Protein AF-A0A256YYD4-F1 (afdb_monomer_lite)

Sequence (393 aa):
TYSELLANLTMKLDKVPLTYRDFFNNNIERAKGLYGNFVKYLNEERYYSAISNLFVATYILDFLDTLIDVYVLNNREVLNELINEINESLANVKNSLFNVSTDNLNDISILAEARLRYYEAEESFNESLTYLRSNDLVSAVNSLVYCKWRLVTVKTWLDFIGKGVSINVSQATIKELTEYLVLYAESAYQYASLLIGGGRSANLDNAGEFLSKAKELLNEGDYYASLSYSISSIAYSLTAIHEVYTGNLGVVIENLKDVVYIAYGYALLNNLSVLPALSYFERAKVLEEEGDYLSAIYFYELSAVTMRSYYLLRILQGNVKTRSEVSNLSTTSPSIITTTSKPEVGTPTTKEVTSIKGQGIHDILNFLILITTLIIIGVILTLILSKSRVSHT

Secondary structure (DSSP, 8-state):
-HHHHHHHHHHHGGGS-HHHHHHHHHHHHHHHHHHHHHHHHHHTT-HHHHHHHHHHHHHHHHHHHHHIIIIIS--HHHHHHHHHHHHHHHHHHHHHHHT---SBHHHHHHHHHHHHHHHHHHHHHHHHHHHHHTT-HHHHHHHHHHHHHHHHHHHHHHTTTT-SPP-B--HHHHHHHHHHHHHHHHHHHHHHHHHHTT---HHHHHHHHHHHHHHHHHHHT-HHHHHHHHHHHHHHHHHHHHHHH-S-HHHHHHHHHHHHHHHHHHHHTTT---HHHHHHHHHHHHHHHTT-HHHHHHHHHHHHHHHHHHHHHHHHTT----GGG-TTS--------------------------SS-HHHHHHHHHHHHHHHHHHHHHHHHHHHHHHHHTT-

pLDDT: mean 82.77, std 22.94, range [22.58, 98.75]

Radius of gyration: 24.37 Å; chains: 1; bounding box: 55×46×82 Å

Structure (mmCIF, N/CA/C/O backbone):
data_AF-A0A256YYD4-F1
#
_entry.id   AF-A0A256YYD4-F1
#
loop_
_atom_site.group_PDB
_atom_site.id
_atom_site.type_symbol
_atom_site.label_atom_id
_atom_site.label_alt_id
_atom_site.label_comp_id
_atom_site.label_asym_id
_atom_site.label_entity_id
_atom_site.label_seq_id
_atom_site.pdbx_PDB_ins_code
_atom_site.Cartn_x
_atom_site.Cartn_y
_atom_site.Cartn_z
_atom_site.occupancy
_atom_site.B_iso_or_equiv
_atom_site.auth_seq_id
_atom_site.auth_comp_id
_atom_site.auth_asym_id
_atom_site.auth_atom_id
_atom_site.pdbx_PDB_model_num
ATOM 1 N N . THR A 1 1 ? -2.333 -12.206 -18.685 1.00 81.44 1 THR A N 1
ATOM 2 C CA . THR A 1 1 ? -1.723 -11.163 -17.829 1.00 81.44 1 THR A CA 1
ATOM 3 C C . THR A 1 1 ? -0.253 -11.432 -17.494 1.00 81.44 1 THR A C 1
ATOM 5 O O . THR A 1 1 ? 0.584 -11.027 -18.285 1.00 81.44 1 THR A O 1
ATOM 8 N N . TYR A 1 2 ? 0.117 -12.149 -16.414 1.00 92.56 2 TYR A N 1
ATOM 9 C CA . TYR A 1 2 ? 1.541 -12.374 -16.056 1.00 92.56 2 TYR A CA 1
ATOM 10 C C . TYR A 1 2 ? 2.329 -13.136 -17.138 1.00 92.56 2 TYR A C 1
ATOM 12 O O . TYR A 1 2 ? 3.351 -12.658 -17.621 1.00 92.56 2 TYR A O 1
ATOM 20 N N . SER A 1 3 ? 1.835 -14.305 -17.561 1.00 92.00 3 SER A N 1
ATOM 21 C CA . SER A 1 3 ? 2.545 -15.165 -18.522 1.00 92.00 3 SER A CA 1
ATOM 22 C C . SER A 1 3 ? 2.691 -14.532 -19.910 1.00 92.00 3 SER A C 1
ATOM 24 O O . SER A 1 3 ? 3.663 -14.803 -20.606 1.00 92.00 3 SER A O 1
ATOM 26 N N . GLU A 1 4 ? 1.745 -13.672 -20.297 1.00 93.38 4 GLU A N 1
ATOM 27 C CA . GLU A 1 4 ? 1.793 -12.888 -21.539 1.00 93.38 4 GLU A CA 1
ATOM 28 C C . GLU A 1 4 ? 2.882 -11.815 -21.469 1.00 93.38 4 GLU A C 1
ATOM 30 O O . GLU A 1 4 ? 3.702 -11.738 -22.377 1.00 93.38 4 GLU A O 1
ATOM 35 N N . LEU A 1 5 ? 2.954 -11.053 -20.369 1.00 94.19 5 LEU A N 1
ATOM 36 C CA . LEU A 1 5 ? 4.033 -10.086 -20.142 1.00 94.19 5 LEU A CA 1
ATOM 37 C C . LEU A 1 5 ? 5.405 -10.770 -20.140 1.00 94.19 5 LEU A C 1
ATOM 39 O O . LEU A 1 5 ? 6.328 -10.285 -20.787 1.00 94.19 5 LEU A O 1
ATOM 43 N N . LEU A 1 6 ? 5.538 -11.929 -19.484 1.00 94.94 6 LEU A N 1
ATOM 44 C CA . LEU A 1 6 ? 6.793 -12.687 -19.483 1.00 94.94 6 LEU A CA 1
ATOM 45 C C . LEU A 1 6 ? 7.181 -13.161 -20.894 1.00 94.94 6 LEU A C 1
ATOM 47 O O . LEU A 1 6 ? 8.355 -13.086 -21.260 1.00 94.94 6 LEU A O 1
ATOM 51 N N . ALA A 1 7 ? 6.218 -13.634 -21.692 1.00 93.56 7 ALA A N 1
ATOM 52 C CA . ALA A 1 7 ? 6.453 -14.063 -23.069 1.00 93.56 7 ALA A CA 1
ATOM 53 C C . ALA A 1 7 ? 6.851 -12.885 -23.978 1.00 93.56 7 ALA A C 1
ATOM 55 O O . ALA A 1 7 ? 7.875 -12.964 -24.661 1.00 93.56 7 ALA A O 1
ATOM 56 N N . ASN A 1 8 ? 6.101 -11.779 -23.925 1.00 92.75 8 ASN A N 1
ATOM 57 C CA . ASN A 1 8 ? 6.368 -10.553 -24.684 1.00 92.75 8 ASN A CA 1
ATOM 58 C C . ASN A 1 8 ? 7.751 -9.981 -24.354 1.00 92.75 8 ASN A C 1
ATOM 60 O O . ASN A 1 8 ? 8.556 -9.755 -25.259 1.00 92.75 8 ASN A O 1
ATOM 64 N N . LEU A 1 9 ? 8.069 -9.848 -23.064 1.00 93.25 9 LEU A N 1
ATOM 65 C CA . LEU A 1 9 ? 9.364 -9.363 -22.603 1.00 93.25 9 LEU A CA 1
ATOM 66 C C . LEU A 1 9 ? 10.502 -10.271 -23.089 1.00 93.25 9 LEU A C 1
ATOM 68 O O . LEU A 1 9 ? 11.493 -9.783 -23.629 1.00 93.25 9 LEU A O 1
ATOM 72 N N . THR A 1 10 ? 10.336 -11.595 -22.985 1.00 92.19 10 THR A N 1
ATOM 73 C CA . THR A 1 10 ? 11.326 -12.573 -23.475 1.00 92.19 10 THR A CA 1
ATOM 74 C C . THR A 1 10 ? 11.582 -12.419 -24.980 1.00 92.19 10 THR A C 1
ATOM 76 O O . THR A 1 10 ? 12.731 -12.502 -25.410 1.00 92.19 10 THR A O 1
ATOM 79 N N . MET A 1 11 ? 10.546 -12.126 -25.775 1.00 91.44 11 MET A N 1
ATOM 80 C CA . MET A 1 11 ? 10.661 -11.841 -27.213 1.00 91.44 11 MET A CA 1
ATOM 81 C C . MET A 1 11 ? 11.311 -10.487 -27.547 1.00 91.44 11 MET A C 1
ATOM 83 O O . MET A 1 11 ? 11.708 -10.288 -28.692 1.00 91.44 11 MET A O 1
ATOM 87 N N . LYS A 1 12 ? 11.391 -9.548 -26.595 1.00 93.19 12 LYS A N 1
ATOM 88 C CA . LYS A 1 12 ? 12.029 -8.231 -26.771 1.00 93.19 12 LYS A CA 1
ATOM 89 C C . LYS A 1 12 ? 13.454 -8.156 -26.200 1.00 93.19 12 LYS A C 1
ATOM 91 O O . LYS A 1 12 ? 14.182 -7.216 -26.523 1.00 93.19 12 LYS A O 1
ATOM 96 N N . LEU A 1 13 ? 13.864 -9.109 -25.354 1.00 92.12 13 LEU A N 1
ATOM 97 C CA . LEU A 1 13 ? 15.171 -9.110 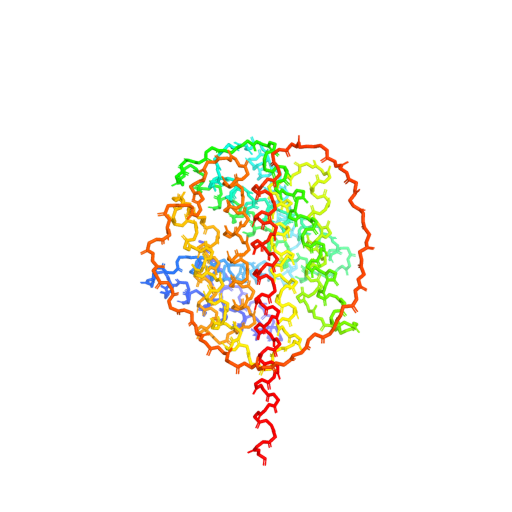-24.674 1.00 92.12 13 LEU A CA 1
ATOM 98 C C . LEU A 1 13 ? 16.373 -9.091 -25.627 1.00 92.12 13 LEU A C 1
ATOM 100 O O . LEU A 1 13 ? 17.427 -8.566 -25.269 1.00 92.12 13 LEU A O 1
ATOM 104 N N . ASP A 1 14 ? 16.242 -9.653 -26.828 1.00 91.19 14 ASP A N 1
ATOM 105 C CA . ASP A 1 14 ? 17.294 -9.655 -27.846 1.00 91.19 14 ASP A CA 1
ATOM 106 C C . ASP A 1 14 ? 17.677 -8.232 -28.289 1.00 91.19 14 ASP A C 1
ATOM 108 O O . ASP A 1 14 ? 18.864 -7.971 -28.503 1.00 91.19 14 ASP A O 1
ATOM 112 N N . LYS A 1 15 ? 16.707 -7.306 -28.308 1.00 91.69 15 LYS A N 1
ATOM 113 C CA . LYS A 1 15 ? 16.872 -5.875 -28.622 1.00 91.69 15 LYS A CA 1
ATOM 114 C C . LYS A 1 15 ? 17.549 -5.072 -27.505 1.00 91.69 15 LYS A C 1
ATOM 116 O O . LYS A 1 15 ? 18.032 -3.972 -27.761 1.00 91.69 15 LYS A O 1
ATOM 121 N N . VAL A 1 16 ? 17.597 -5.589 -26.273 1.00 93.38 16 VAL A N 1
ATOM 122 C CA . VAL A 1 16 ? 18.208 -4.896 -25.125 1.00 93.38 16 VAL A CA 1
ATOM 123 C C . VAL A 1 16 ? 19.738 -4.935 -25.236 1.00 93.38 16 VAL A C 1
ATOM 125 O O . VAL A 1 16 ? 20.296 -6.036 -25.285 1.00 93.38 16 VAL A O 1
ATOM 128 N N . PRO A 1 17 ? 20.450 -3.788 -25.223 1.00 91.88 17 PRO A N 1
ATOM 129 C CA . PRO A 1 17 ? 21.910 -3.762 -25.255 1.00 91.88 17 PRO A CA 1
ATOM 130 C C . PRO A 1 17 ? 22.532 -4.587 -24.124 1.00 91.88 17 PRO A C 1
ATOM 132 O O . PRO A 1 17 ? 22.033 -4.584 -22.997 1.00 91.88 17 PRO A O 1
ATOM 135 N N . LEU A 1 18 ? 23.656 -5.257 -24.405 1.00 91.06 18 LEU A N 1
ATOM 136 C CA . LEU A 1 18 ? 24.333 -6.136 -23.439 1.00 91.06 18 LEU A CA 1
ATOM 137 C C . LEU A 1 18 ? 24.628 -5.433 -22.103 1.00 91.06 18 LEU A C 1
ATOM 139 O O . LEU A 1 18 ? 24.451 -6.039 -21.054 1.00 91.06 18 LEU A O 1
ATOM 143 N N . THR A 1 19 ? 24.966 -4.141 -22.137 1.00 91.31 19 THR A N 1
ATOM 144 C CA . THR A 1 19 ? 25.229 -3.288 -20.964 1.00 91.31 19 THR A CA 1
ATOM 145 C C . THR A 1 19 ? 24.073 -3.198 -19.965 1.00 91.31 19 THR A C 1
ATOM 147 O O . THR A 1 19 ? 24.312 -2.905 -18.799 1.00 91.31 19 THR A O 1
ATOM 150 N N . TYR A 1 20 ? 22.833 -3.434 -20.402 1.00 90.88 20 TYR A N 1
ATOM 151 C CA . TYR A 1 20 ? 21.640 -3.415 -19.548 1.00 90.88 20 TYR A CA 1
ATOM 152 C C . TYR A 1 20 ? 21.049 -4.812 -19.322 1.00 90.88 20 TYR A C 1
ATOM 154 O O . TYR A 1 20 ? 20.135 -4.969 -18.514 1.00 90.88 20 TYR A O 1
ATOM 162 N N . ARG A 1 21 ? 21.546 -5.843 -20.017 1.00 91.62 21 ARG A N 1
ATOM 163 C CA . ARG A 1 21 ? 20.908 -7.166 -20.043 1.00 91.62 21 ARG A CA 1
ATOM 164 C C . ARG A 1 21 ? 20.884 -7.841 -18.669 1.00 91.62 21 ARG A C 1
ATOM 166 O O . ARG A 1 21 ? 19.889 -8.480 -18.342 1.00 91.62 21 ARG A O 1
ATOM 173 N N . ASP A 1 22 ? 21.895 -7.612 -17.834 1.00 93.50 22 ASP A N 1
ATOM 174 C CA . ASP A 1 22 ? 21.931 -8.121 -16.456 1.00 93.50 22 ASP A CA 1
ATOM 175 C C . ASP A 1 22 ? 20.848 -7.486 -15.569 1.00 93.50 22 ASP A C 1
ATOM 177 O O . ASP A 1 22 ? 20.207 -8.186 -14.788 1.00 93.50 22 ASP A O 1
ATOM 181 N N . PHE A 1 23 ? 20.568 -6.186 -15.725 1.00 94.12 23 PHE A N 1
ATOM 182 C CA . PHE A 1 23 ? 19.473 -5.516 -15.010 1.00 94.12 23 PHE A CA 1
ATOM 183 C C . PHE A 1 23 ? 18.111 -6.129 -15.366 1.00 94.12 23 PHE A C 1
ATOM 185 O O . PHE A 1 23 ? 17.305 -6.403 -14.473 1.00 94.12 23 PHE A O 1
ATOM 192 N N . PHE A 1 24 ? 17.870 -6.390 -16.655 1.00 95.69 24 PHE A N 1
ATOM 193 C CA . PHE A 1 24 ? 16.643 -7.040 -17.116 1.00 95.69 24 PHE A CA 1
ATOM 194 C C . PHE A 1 24 ? 16.543 -8.485 -16.615 1.00 95.69 24 PHE A C 1
ATOM 196 O O . PHE A 1 24 ? 15.542 -8.843 -16.000 1.00 95.69 24 PHE A O 1
ATOM 203 N N . ASN A 1 25 ? 17.590 -9.295 -16.799 1.00 95.38 25 ASN A N 1
ATOM 204 C CA . ASN A 1 25 ? 17.616 -10.690 -16.356 1.00 95.38 25 ASN A CA 1
ATOM 205 C C . ASN A 1 25 ? 17.384 -10.817 -14.842 1.00 95.38 25 ASN A C 1
ATOM 207 O O . ASN A 1 25 ? 16.529 -11.593 -14.420 1.00 95.38 25 ASN A O 1
ATOM 211 N N . ASN A 1 26 ? 18.072 -10.015 -14.023 1.00 96.62 26 ASN A N 1
ATOM 212 C CA . ASN A 1 26 ? 17.928 -10.054 -12.564 1.00 96.62 26 ASN A CA 1
ATOM 213 C C . ASN A 1 26 ? 16.499 -9.712 -12.111 1.00 96.62 26 ASN A C 1
ATOM 215 O O . ASN A 1 26 ? 15.962 -10.360 -11.213 1.00 96.62 26 ASN A O 1
ATOM 219 N N . ASN A 1 27 ? 15.852 -8.725 -12.742 1.00 97.06 27 ASN A N 1
ATOM 220 C CA . ASN A 1 27 ? 14.470 -8.374 -12.415 1.00 97.06 27 ASN A CA 1
ATOM 221 C C . ASN A 1 27 ? 13.450 -9.393 -12.959 1.00 97.06 27 ASN A C 1
ATOM 223 O O . ASN A 1 27 ? 12.441 -9.639 -12.301 1.00 97.06 27 ASN A O 1
ATOM 227 N N . ILE A 1 28 ? 13.727 -10.056 -14.088 1.00 97.50 28 ILE A N 1
ATOM 228 C CA . ILE A 1 28 ? 12.915 -11.178 -14.589 1.00 97.50 28 ILE A CA 1
ATOM 229 C C . ILE A 1 28 ? 12.989 -12.377 -13.639 1.00 97.50 28 ILE A C 1
ATOM 231 O O . ILE A 1 28 ? 11.950 -12.931 -13.284 1.00 97.50 28 ILE A O 1
ATOM 235 N N . GLU A 1 29 ? 14.180 -12.763 -13.173 1.00 97.88 29 GLU A N 1
ATOM 236 C CA . GLU A 1 29 ? 14.317 -13.849 -12.194 1.00 97.88 29 GLU A CA 1
ATOM 237 C C . GLU A 1 29 ? 13.682 -13.482 -10.843 1.00 97.88 29 GLU A C 1
ATOM 239 O O . GLU A 1 29 ? 12.995 -14.311 -10.246 1.00 97.88 29 GLU A O 1
ATOM 244 N N . ARG A 1 30 ? 13.778 -12.217 -10.406 1.00 97.88 30 ARG A N 1
ATOM 245 C CA . ARG A 1 30 ? 13.014 -11.709 -9.252 1.00 97.88 30 ARG A CA 1
ATOM 246 C C . ARG A 1 30 ? 11.502 -11.860 -9.459 1.00 97.88 30 ARG A C 1
ATOM 248 O O . ARG A 1 30 ? 10.817 -12.356 -8.567 1.00 97.88 30 ARG A O 1
ATOM 255 N N . ALA A 1 31 ? 10.974 -11.479 -10.623 1.00 98.19 31 ALA A N 1
ATOM 256 C CA . ALA A 1 31 ? 9.553 -11.618 -10.944 1.00 98.19 31 ALA A CA 1
ATOM 257 C C . ALA A 1 31 ? 9.102 -13.088 -11.041 1.00 98.19 31 ALA A C 1
ATOM 259 O O . ALA A 1 31 ? 7.970 -13.403 -10.676 1.00 98.19 31 ALA A O 1
ATOM 260 N N . LYS A 1 32 ? 9.967 -14.005 -11.492 1.00 98.25 32 LYS A N 1
ATOM 261 C CA . LYS A 1 32 ? 9.715 -15.458 -11.454 1.00 98.25 32 LYS A CA 1
ATOM 262 C C . LYS A 1 32 ? 9.705 -16.001 -10.027 1.00 98.25 32 LYS A C 1
ATOM 264 O O . LYS A 1 32 ? 8.811 -16.771 -9.692 1.00 98.25 32 LYS A O 1
ATOM 269 N N . GLY A 1 33 ? 10.642 -15.573 -9.178 1.00 98.06 33 GLY A N 1
ATOM 270 C CA . GLY A 1 33 ? 10.678 -15.936 -7.757 1.00 98.06 33 GLY A CA 1
ATOM 271 C C . GLY A 1 33 ? 9.409 -15.501 -7.020 1.00 98.06 33 GLY A C 1
ATOM 272 O O . GLY A 1 33 ? 8.762 -16.317 -6.368 1.00 98.06 33 GLY A O 1
ATOM 273 N N . LEU A 1 34 ? 8.986 -14.249 -7.221 1.00 97.88 34 LEU A N 1
ATOM 274 C CA . LEU A 1 34 ? 7.722 -13.724 -6.693 1.00 97.88 34 LEU A CA 1
ATOM 275 C C . LEU A 1 34 ? 6.505 -14.504 -7.223 1.00 97.88 34 LEU A C 1
ATOM 277 O O . LEU A 1 34 ? 5.612 -14.841 -6.453 1.00 97.88 34 LEU A O 1
ATOM 281 N N . TYR A 1 35 ? 6.467 -14.865 -8.510 1.00 98.19 35 TYR A N 1
ATOM 282 C CA . TYR A 1 35 ? 5.385 -15.702 -9.045 1.00 98.19 35 TYR A CA 1
ATOM 283 C C . TYR A 1 35 ? 5.388 -17.128 -8.458 1.00 98.19 35 TYR A C 1
ATOM 285 O O . TYR A 1 35 ? 4.329 -17.680 -8.161 1.00 98.19 35 TYR A O 1
ATOM 293 N N . GLY A 1 36 ? 6.566 -17.710 -8.215 1.00 98.06 36 GLY A N 1
ATOM 294 C CA . GLY A 1 36 ? 6.714 -18.969 -7.480 1.00 98.06 36 GLY A CA 1
ATOM 295 C C . GLY A 1 36 ? 6.161 -18.874 -6.055 1.00 98.06 36 GLY A C 1
ATOM 296 O O . GLY A 1 36 ? 5.404 -19.747 -5.631 1.00 98.06 36 GLY A O 1
ATOM 297 N N . ASN A 1 37 ? 6.449 -17.772 -5.355 1.00 97.56 37 ASN A N 1
ATOM 298 C CA . ASN A 1 37 ? 5.871 -17.467 -4.047 1.00 97.56 37 ASN A CA 1
ATOM 299 C C . ASN A 1 37 ? 4.347 -17.272 -4.113 1.00 97.56 37 ASN A C 1
ATOM 301 O O . ASN A 1 37 ? 3.649 -17.769 -3.236 1.00 97.56 37 ASN A O 1
ATOM 305 N N . PHE A 1 38 ? 3.802 -16.634 -5.156 1.00 97.81 38 PHE A N 1
ATOM 306 C CA . PHE A 1 38 ? 2.350 -16.571 -5.379 1.00 97.81 38 PHE A CA 1
ATOM 307 C C . PHE A 1 38 ? 1.729 -17.974 -5.458 1.00 97.81 38 PHE A C 1
ATOM 309 O O . PHE A 1 38 ? 0.775 -18.250 -4.735 1.00 97.81 38 PHE A O 1
ATOM 316 N N . VAL A 1 39 ? 2.291 -18.877 -6.272 1.00 98.06 39 VAL A N 1
ATOM 317 C CA . VAL A 1 39 ? 1.786 -20.256 -6.401 1.00 98.06 39 VAL A CA 1
ATOM 318 C C . VAL A 1 39 ? 1.911 -21.022 -5.079 1.00 98.06 39 VAL A C 1
ATOM 320 O O . VAL A 1 39 ? 0.963 -21.693 -4.676 1.00 98.06 39 VAL A O 1
ATOM 323 N N . LYS A 1 40 ? 3.045 -20.896 -4.376 1.00 97.94 40 LYS A N 1
ATOM 324 C CA . LYS A 1 40 ? 3.252 -21.485 -3.043 1.00 97.94 40 LYS A CA 1
ATOM 325 C C . LYS A 1 40 ? 2.182 -21.005 -2.058 1.00 97.94 40 LYS A C 1
ATOM 327 O O . LYS A 1 40 ? 1.449 -21.821 -1.511 1.00 97.94 40 LYS A O 1
ATOM 332 N N . TYR A 1 41 ? 2.069 -19.694 -1.857 1.00 98.00 41 TYR A N 1
ATOM 333 C CA . TYR A 1 41 ? 1.179 -19.115 -0.852 1.00 98.00 41 TYR A CA 1
ATOM 334 C C . TYR A 1 41 ? -0.303 -19.305 -1.186 1.00 98.00 41 TYR A C 1
ATOM 336 O O . TYR A 1 41 ? -1.104 -19.461 -0.270 1.00 98.00 41 TYR A O 1
ATOM 344 N N . LEU A 1 42 ? -0.670 -19.398 -2.468 1.00 97.12 42 LEU A N 1
ATOM 345 C CA . LEU A 1 42 ? -2.025 -19.772 -2.878 1.00 97.12 42 LEU A CA 1
ATOM 346 C C . LEU A 1 42 ? -2.373 -21.213 -2.462 1.00 97.12 42 LEU A C 1
ATOM 348 O O . LEU A 1 42 ? -3.478 -21.452 -1.981 1.00 97.12 42 LEU A O 1
ATOM 352 N N . ASN A 1 43 ? -1.430 -22.153 -2.598 1.00 97.56 43 ASN A N 1
ATOM 353 C CA . ASN A 1 43 ? -1.600 -23.545 -2.157 1.00 97.56 43 ASN A CA 1
ATOM 354 C C . ASN A 1 43 ? -1.575 -23.702 -0.623 1.00 97.56 43 ASN A C 1
ATOM 356 O O . ASN A 1 43 ? -2.094 -24.686 -0.105 1.00 97.56 43 ASN A O 1
ATOM 360 N N . GLU A 1 44 ? -0.976 -22.751 0.098 1.00 97.25 44 GLU A N 1
ATOM 361 C CA . GLU A 1 44 ? -0.965 -22.677 1.569 1.00 97.25 44 GLU A CA 1
ATOM 362 C C . GLU A 1 44 ? -2.154 -21.875 2.145 1.00 97.25 44 GLU A C 1
ATOM 364 O O . GLU A 1 44 ? -2.157 -21.565 3.334 1.00 97.25 44 GLU A O 1
ATOM 369 N N . GLU A 1 45 ? -3.139 -21.501 1.316 1.00 97.00 45 GLU A N 1
ATOM 370 C CA . GLU A 1 45 ? -4.305 -20.669 1.681 1.00 97.00 45 GLU A CA 1
ATOM 371 C C . GLU A 1 45 ? -3.945 -19.272 2.247 1.00 97.00 45 GLU A C 1
ATOM 373 O O . GLU A 1 45 ? -4.763 -18.594 2.868 1.00 97.00 45 GLU A O 1
ATOM 378 N N . ARG A 1 46 ? -2.724 -18.790 1.979 1.00 97.19 46 ARG A N 1
ATOM 379 C CA . ARG A 1 46 ? -2.228 -17.454 2.356 1.00 97.19 46 ARG A CA 1
ATOM 380 C C . ARG A 1 46 ? -2.530 -16.441 1.249 1.00 97.19 46 ARG A C 1
ATOM 382 O O . ARG A 1 46 ? -1.642 -15.964 0.534 1.00 97.19 46 ARG A O 1
ATOM 389 N N . TYR A 1 47 ? -3.820 -16.185 1.044 1.00 95.88 47 TYR A N 1
ATOM 390 C CA . TYR A 1 47 ? -4.346 -15.474 -0.122 1.00 95.88 47 TYR A CA 1
ATOM 391 C C . TYR A 1 47 ? -3.822 -14.043 -0.280 1.00 95.88 47 TYR A C 1
ATOM 393 O O . TYR A 1 47 ? -3.549 -13.626 -1.410 1.00 95.88 47 TYR A O 1
ATOM 401 N N . TYR A 1 48 ? -3.660 -13.283 0.808 1.00 96.44 48 TYR A N 1
ATOM 402 C CA . TYR A 1 48 ? -3.207 -11.892 0.694 1.00 96.44 48 TYR A CA 1
ATOM 403 C C . TYR A 1 48 ? -1.717 -11.806 0.336 1.00 96.44 48 TYR A C 1
ATOM 405 O O . TYR A 1 48 ? -1.303 -10.997 -0.499 1.00 96.44 48 TYR A O 1
ATOM 413 N N . SER A 1 49 ? -0.906 -12.689 0.908 1.00 97.81 49 SER A N 1
ATOM 414 C CA . SER A 1 49 ? 0.516 -12.829 0.600 1.00 97.81 49 SER A CA 1
ATOM 415 C C . SER A 1 49 ? 0.720 -13.343 -0.822 1.00 97.81 49 SER A C 1
ATOM 417 O O . SER A 1 49 ? 1.598 -12.846 -1.530 1.00 97.81 49 SER A O 1
ATOM 419 N N . ALA A 1 50 ? -0.130 -14.267 -1.278 1.00 97.75 50 ALA A N 1
ATOM 420 C CA . ALA A 1 50 ? -0.142 -14.737 -2.656 1.00 97.75 50 ALA A CA 1
ATOM 421 C C . ALA A 1 50 ? -0.439 -13.591 -3.640 1.00 97.75 50 ALA A C 1
ATOM 423 O O . ALA A 1 50 ? 0.378 -13.315 -4.522 1.00 97.75 50 ALA A O 1
ATOM 424 N N . ILE A 1 51 ? -1.562 -12.877 -3.482 1.00 95.44 51 ILE A N 1
ATOM 425 C CA . ILE A 1 51 ? -1.946 -11.813 -4.425 1.00 95.44 51 ILE A CA 1
ATOM 426 C C . ILE A 1 51 ? -0.982 -10.616 -4.380 1.00 95.44 51 ILE A C 1
ATOM 428 O O . ILE A 1 51 ? -0.705 -10.022 -5.420 1.00 95.44 51 ILE A O 1
ATOM 432 N N . SER A 1 52 ? -0.383 -10.323 -3.218 1.00 95.56 52 SER A N 1
ATOM 433 C CA . SER A 1 52 ? 0.686 -9.321 -3.089 1.00 95.56 52 SER A CA 1
ATOM 434 C C . SER A 1 52 ? 1.932 -9.707 -3.894 1.00 95.56 52 SER A C 1
ATOM 436 O O . SER A 1 52 ? 2.489 -8.871 -4.604 1.00 95.56 52 SER A O 1
ATOM 438 N N . ASN A 1 53 ? 2.349 -10.977 -3.843 1.00 97.44 53 ASN A N 1
ATOM 439 C CA . ASN A 1 53 ? 3.454 -11.482 -4.660 1.00 97.44 53 ASN A CA 1
ATOM 440 C C . ASN A 1 53 ? 3.130 -11.404 -6.163 1.00 97.44 53 ASN A C 1
ATOM 442 O O . ASN A 1 53 ? 3.967 -10.946 -6.940 1.00 97.44 53 ASN A O 1
ATOM 446 N N . LEU A 1 54 ? 1.908 -11.771 -6.573 1.00 97.00 54 LEU A N 1
ATOM 447 C CA . LEU A 1 54 ? 1.462 -11.664 -7.968 1.00 97.00 54 LEU A CA 1
ATOM 448 C C . LEU A 1 54 ? 1.434 -10.210 -8.464 1.00 97.00 54 LEU A C 1
ATOM 450 O O . LEU A 1 54 ? 1.862 -9.950 -9.590 1.00 97.00 54 LEU A O 1
ATOM 454 N N . PHE A 1 55 ? 0.975 -9.267 -7.634 1.00 95.94 55 PHE A N 1
ATOM 455 C CA . PHE A 1 55 ? 1.010 -7.832 -7.928 1.00 95.94 55 PHE A CA 1
ATOM 456 C C . PHE A 1 55 ? 2.443 -7.377 -8.232 1.00 95.94 55 PHE A C 1
ATOM 458 O O . PHE A 1 55 ? 2.692 -6.882 -9.330 1.00 95.94 55 PHE A O 1
ATOM 465 N N . VAL A 1 56 ? 3.402 -7.612 -7.323 1.00 96.69 56 VAL A N 1
ATOM 466 C CA . VAL A 1 56 ? 4.795 -7.163 -7.518 1.00 96.69 56 VAL A CA 1
ATOM 467 C C . VAL A 1 56 ? 5.441 -7.867 -8.716 1.00 96.69 56 VAL A C 1
ATOM 469 O O . VAL A 1 56 ? 6.127 -7.222 -9.508 1.00 96.69 56 VAL A O 1
ATOM 472 N N . ALA A 1 57 ? 5.194 -9.169 -8.895 1.00 98.12 57 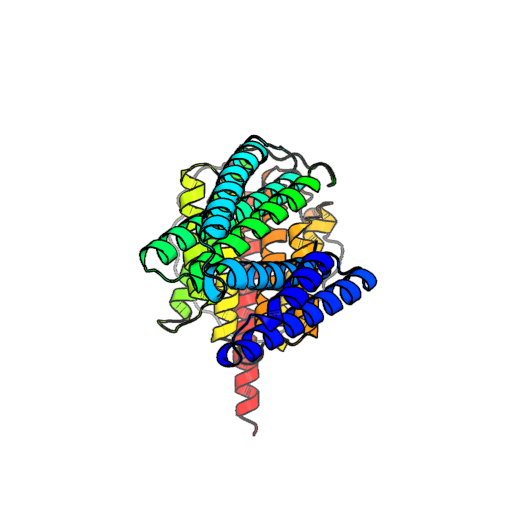ALA A N 1
ATOM 473 C CA . ALA A 1 57 ? 5.701 -9.935 -10.031 1.00 98.12 57 ALA A CA 1
ATOM 474 C C . ALA A 1 57 ? 5.214 -9.372 -11.378 1.00 98.12 57 ALA A C 1
ATOM 476 O O . ALA A 1 57 ? 5.999 -9.249 -12.316 1.00 98.12 57 ALA A O 1
ATOM 477 N N . THR A 1 58 ? 3.931 -9.013 -11.471 1.00 97.50 58 THR A N 1
ATOM 478 C CA . THR A 1 58 ? 3.325 -8.505 -12.711 1.00 97.50 58 THR A CA 1
ATOM 479 C C . THR A 1 58 ? 3.736 -7.057 -12.983 1.00 97.50 58 THR A C 1
ATOM 481 O O . THR A 1 58 ? 4.109 -6.739 -14.109 1.00 97.50 58 THR A O 1
ATOM 484 N N . TYR A 1 59 ? 3.772 -6.219 -11.942 1.00 97.31 59 TYR A N 1
ATOM 485 C CA . TYR A 1 59 ? 4.293 -4.850 -11.985 1.00 97.31 59 TYR A CA 1
ATOM 486 C C . TYR A 1 59 ? 5.732 -4.790 -12.523 1.00 97.31 59 TYR A C 1
ATOM 488 O O . TYR A 1 59 ? 6.005 -4.008 -13.430 1.00 97.31 59 TYR A O 1
ATOM 496 N N . ILE A 1 60 ? 6.639 -5.649 -12.030 1.00 98.00 60 ILE A N 1
ATOM 497 C CA . ILE A 1 60 ? 8.031 -5.687 -12.510 1.00 98.00 60 ILE A CA 1
ATOM 498 C C . ILE A 1 60 ? 8.089 -6.021 -14.007 1.00 98.00 60 ILE A C 1
ATOM 500 O O . ILE A 1 60 ? 8.831 -5.373 -14.741 1.00 98.00 60 ILE A O 1
ATOM 504 N N . LEU A 1 61 ? 7.321 -7.008 -14.481 1.00 98.19 61 LEU A N 1
ATOM 505 C CA . LEU A 1 61 ? 7.352 -7.388 -15.898 1.00 98.19 61 LEU A CA 1
ATOM 506 C C . LEU A 1 61 ? 6.765 -6.305 -16.812 1.00 98.19 61 LEU A C 1
ATOM 508 O O . LEU A 1 61 ? 7.360 -6.023 -17.847 1.00 98.19 61 LEU A O 1
ATOM 512 N N . ASP A 1 62 ? 5.648 -5.682 -16.426 1.00 97.69 62 ASP A N 1
ATOM 513 C CA . ASP A 1 62 ? 5.018 -4.585 -17.181 1.00 97.69 62 ASP A CA 1
ATOM 514 C C . ASP A 1 62 ? 5.933 -3.345 -17.230 1.00 97.69 62 ASP A C 1
ATOM 516 O O . ASP A 1 62 ? 6.072 -2.703 -18.271 1.00 97.69 62 ASP A O 1
ATOM 520 N N . PHE A 1 63 ? 6.653 -3.065 -16.135 1.00 97.88 63 PHE A N 1
ATOM 521 C CA . PHE A 1 63 ? 7.663 -2.007 -16.075 1.00 97.88 63 PHE A CA 1
ATOM 522 C C . PHE A 1 63 ? 8.812 -2.276 -17.049 1.00 97.88 63 PHE A C 1
ATOM 524 O O . PHE A 1 63 ? 9.161 -1.398 -17.835 1.00 97.88 63 PHE A O 1
ATOM 531 N N . LEU A 1 64 ? 9.381 -3.486 -17.036 1.00 97.19 64 LEU A N 1
ATOM 532 C CA . LEU A 1 64 ? 10.469 -3.850 -17.945 1.00 97.19 64 LEU A CA 1
ATOM 533 C C . LEU A 1 64 ? 10.018 -3.839 -19.413 1.00 97.19 64 LEU A C 1
ATOM 535 O O . LEU A 1 64 ? 10.736 -3.305 -20.256 1.00 97.19 64 LEU A O 1
ATOM 539 N N . ASP A 1 65 ? 8.846 -4.394 -19.727 1.00 96.31 65 ASP A N 1
ATOM 540 C CA . ASP A 1 65 ? 8.321 -4.453 -21.097 1.00 96.31 65 ASP A CA 1
ATOM 541 C C . ASP A 1 65 ? 8.076 -3.044 -21.668 1.00 96.31 65 ASP A C 1
ATOM 543 O O . ASP A 1 65 ? 8.558 -2.723 -22.760 1.00 96.31 65 ASP A O 1
ATOM 547 N N . THR A 1 66 ? 7.447 -2.171 -20.871 1.00 96.31 66 THR A N 1
ATOM 548 C CA . THR A 1 66 ? 7.244 -0.750 -21.198 1.00 96.31 66 THR A CA 1
ATOM 549 C C . THR A 1 66 ? 8.576 -0.007 -21.325 1.00 96.31 66 THR A C 1
ATOM 551 O O . THR A 1 66 ? 8.760 0.797 -22.241 1.00 96.31 66 THR A O 1
ATOM 554 N N . LEU A 1 67 ? 9.543 -0.271 -20.437 1.00 96.00 67 LEU A N 1
ATOM 555 C CA . LEU A 1 67 ? 10.849 0.386 -20.465 1.00 96.00 67 LEU A CA 1
ATOM 556 C C . LEU A 1 67 ? 11.647 0.025 -21.725 1.00 96.00 67 LEU A C 1
ATOM 558 O O . LEU A 1 67 ? 12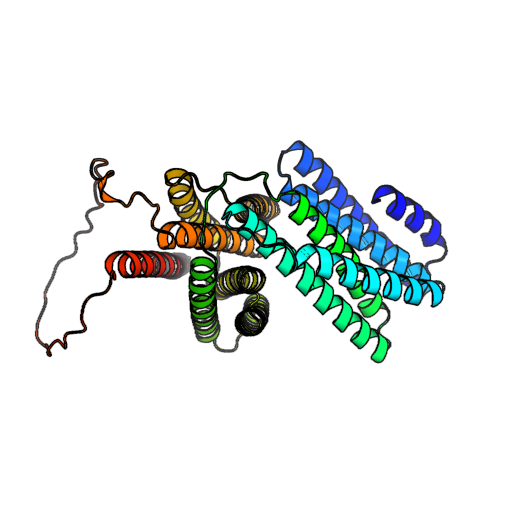.343 0.889 -22.260 1.00 96.00 67 LEU A O 1
ATOM 562 N N . ILE A 1 68 ? 11.537 -1.203 -22.247 1.00 95.62 68 ILE A N 1
ATOM 563 C CA . ILE A 1 68 ? 12.147 -1.541 -23.542 1.00 95.62 68 ILE A CA 1
ATOM 564 C C . ILE A 1 68 ? 11.546 -0.674 -24.645 1.00 95.62 68 ILE A C 1
ATOM 566 O O . ILE A 1 68 ? 12.296 -0.029 -25.376 1.00 95.62 68 ILE A O 1
ATOM 570 N N . ASP A 1 69 ? 10.221 -0.614 -24.753 1.00 95.19 69 ASP A N 1
ATOM 571 C CA . ASP A 1 69 ? 9.580 0.125 -25.841 1.00 95.19 69 ASP A CA 1
ATOM 572 C C . ASP A 1 69 ? 9.883 1.630 -25.751 1.00 95.19 69 ASP A C 1
ATOM 574 O O . ASP A 1 69 ? 10.332 2.233 -26.728 1.00 95.19 69 ASP A O 1
ATOM 578 N N . VAL A 1 70 ? 9.741 2.228 -24.565 1.00 94.25 70 VAL A N 1
ATOM 579 C CA . VAL A 1 70 ? 9.920 3.673 -24.360 1.00 94.25 70 VAL A CA 1
ATOM 580 C C . VAL A 1 70 ? 11.394 4.094 -24.377 1.00 94.25 70 VAL A C 1
ATOM 582 O O . VAL A 1 70 ? 11.727 5.121 -24.972 1.00 94.25 70 VAL A O 1
ATOM 585 N N . TYR A 1 71 ? 12.298 3.351 -23.732 1.00 91.06 71 TYR A N 1
ATOM 586 C CA . TYR A 1 71 ? 13.699 3.766 -23.568 1.00 91.06 71 TYR A CA 1
ATOM 587 C C . TYR A 1 71 ? 14.640 3.121 -24.590 1.00 91.06 71 TYR A C 1
ATOM 589 O O . TYR A 1 71 ? 15.418 3.828 -25.226 1.00 91.06 71 TYR A O 1
ATOM 597 N N . VAL A 1 72 ? 14.564 1.800 -24.786 1.00 90.38 72 VAL A N 1
ATOM 598 C CA . VAL A 1 72 ? 15.495 1.065 -25.666 1.00 90.38 72 VAL A CA 1
ATOM 599 C C . VAL A 1 72 ? 15.124 1.221 -27.142 1.00 90.38 72 VAL A C 1
ATOM 601 O O . VAL A 1 72 ? 15.999 1.462 -27.970 1.00 90.38 72 VAL A O 1
ATOM 604 N N . LEU A 1 73 ? 13.836 1.115 -27.477 1.00 92.31 73 LEU A N 1
ATOM 605 C CA . LEU A 1 73 ? 13.329 1.285 -28.845 1.00 92.31 73 LEU A CA 1
ATOM 606 C C . LEU A 1 73 ? 12.964 2.744 -29.166 1.00 92.31 73 LEU A C 1
ATOM 608 O O . LEU A 1 73 ? 12.616 3.051 -30.304 1.00 92.31 73 LEU A O 1
ATOM 612 N N . ASN A 1 74 ? 13.070 3.642 -28.177 1.00 92.00 74 ASN A N 1
ATOM 613 C CA . ASN A 1 74 ? 12.735 5.065 -28.269 1.00 92.00 74 ASN A CA 1
ATOM 614 C C . ASN A 1 74 ? 11.303 5.334 -28.788 1.00 92.00 74 ASN A C 1
ATOM 616 O O . ASN A 1 74 ? 11.037 6.364 -29.415 1.00 92.00 74 ASN A O 1
ATOM 620 N N . ASN A 1 75 ? 10.364 4.420 -28.527 1.00 93.44 75 ASN A N 1
ATOM 621 C CA . ASN A 1 75 ? 8.977 4.565 -28.938 1.00 93.44 75 ASN A CA 1
ATOM 622 C C . ASN A 1 75 ? 8.215 5.467 -27.952 1.00 93.44 75 ASN A C 1
ATOM 624 O O . ASN A 1 75 ? 7.736 5.036 -26.904 1.00 93.44 75 ASN A O 1
ATOM 628 N N . ARG A 1 76 ? 8.115 6.755 -28.293 1.00 91.00 76 ARG A N 1
ATOM 629 C CA . ARG A 1 76 ? 7.367 7.755 -27.511 1.00 91.00 76 ARG A CA 1
ATOM 630 C C . ARG A 1 76 ? 5.846 7.635 -27.661 1.00 91.00 76 ARG A C 1
ATOM 632 O O . ARG A 1 76 ? 5.140 8.217 -26.847 1.00 91.00 76 ARG A O 1
ATOM 639 N N . GLU A 1 77 ? 5.344 6.896 -28.651 1.00 95.12 77 GLU A N 1
ATOM 640 C CA . GLU A 1 77 ? 3.904 6.673 -28.837 1.00 95.12 77 GLU A CA 1
ATOM 641 C C . GLU A 1 77 ? 3.342 5.836 -27.682 1.00 95.12 77 GLU A C 1
ATOM 643 O O . GLU A 1 77 ? 2.451 6.310 -26.985 1.00 95.12 77 GLU A O 1
ATOM 648 N N . VAL A 1 78 ? 3.990 4.709 -27.359 1.00 94.88 78 VAL A N 1
ATOM 649 C CA . VAL A 1 78 ? 3.653 3.834 -26.213 1.00 94.88 78 VAL A CA 1
ATOM 650 C C . VAL A 1 78 ? 3.612 4.598 -24.883 1.00 94.88 78 VAL A C 1
ATOM 652 O O . VAL A 1 78 ? 2.746 4.356 -24.047 1.00 94.88 78 VAL A O 1
ATOM 655 N N . LEU A 1 79 ? 4.517 5.565 -24.681 1.00 95.06 79 LEU A N 1
ATOM 656 C CA . LEU A 1 79 ? 4.506 6.415 -23.485 1.00 95.06 79 LEU A CA 1
ATOM 657 C C . LEU A 1 79 ? 3.254 7.307 -23.427 1.00 95.06 79 LEU A C 1
ATOM 659 O O . LEU A 1 79 ? 2.640 7.434 -22.371 1.00 95.06 79 LEU A O 1
ATOM 663 N N . ASN A 1 80 ? 2.872 7.918 -24.550 1.00 95.44 80 ASN A N 1
ATOM 664 C CA . ASN A 1 80 ? 1.683 8.768 -24.628 1.00 95.44 80 ASN A CA 1
ATOM 665 C C . ASN A 1 80 ? 0.389 7.948 -24.497 1.00 95.44 80 ASN A C 1
ATOM 667 O O . ASN A 1 80 ? -0.545 8.388 -23.830 1.00 95.44 80 ASN A O 1
ATOM 671 N N . GLU A 1 81 ? 0.339 6.757 -25.099 1.00 97.06 81 GLU A N 1
ATOM 672 C CA . GLU A 1 81 ? -0.768 5.804 -24.955 1.00 97.06 81 GLU A CA 1
ATOM 673 C C . GLU A 1 81 ? -0.961 5.402 -23.489 1.00 97.06 81 GLU A C 1
ATOM 675 O O . GLU A 1 81 ? -2.065 5.544 -22.967 1.00 97.06 81 GLU A O 1
ATOM 680 N N . LEU A 1 82 ? 0.115 5.014 -22.795 1.00 97.12 82 LEU A N 1
ATOM 681 C CA . LEU A 1 82 ? 0.079 4.647 -21.377 1.00 97.12 82 LEU A CA 1
ATOM 682 C C . LEU A 1 82 ? -0.391 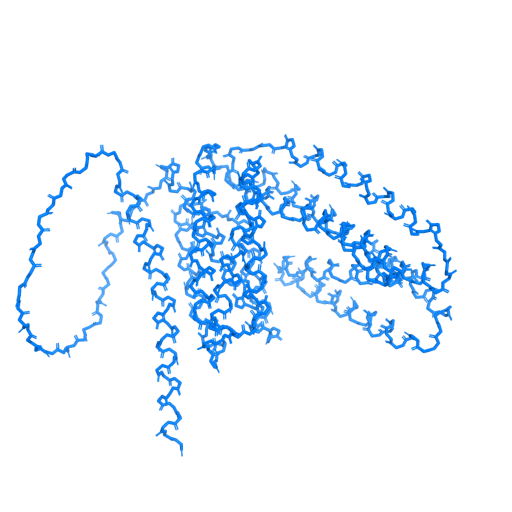5.806 -20.479 1.00 97.12 82 LEU A C 1
ATOM 684 O O . LEU A 1 82 ? -1.199 5.598 -19.574 1.00 97.12 82 LEU A O 1
ATOM 688 N N . ILE A 1 83 ? 0.071 7.036 -20.734 1.00 98.06 83 ILE A N 1
ATOM 689 C CA . ILE A 1 83 ? -0.389 8.232 -20.004 1.00 98.06 83 ILE A CA 1
ATOM 690 C C . ILE A 1 83 ? -1.897 8.446 -20.205 1.00 98.06 83 ILE A C 1
ATOM 692 O O . ILE A 1 83 ? -2.606 8.737 -19.240 1.00 98.06 83 ILE A O 1
ATOM 696 N N . ASN A 1 84 ? -2.399 8.277 -21.431 1.00 97.81 84 ASN A N 1
ATOM 697 C CA . ASN A 1 84 ? -3.822 8.421 -21.737 1.00 97.81 84 ASN A CA 1
ATOM 698 C C . ASN A 1 84 ? -4.668 7.307 -21.089 1.00 97.81 84 ASN A C 1
ATOM 700 O O . ASN A 1 84 ? -5.674 7.620 -20.453 1.00 97.81 84 ASN A O 1
ATOM 704 N N . GLU A 1 85 ? -4.237 6.041 -21.178 1.00 97.50 85 GLU A N 1
ATOM 705 C CA . GLU A 1 85 ? -4.885 4.877 -20.541 1.00 97.50 85 GLU A CA 1
ATOM 706 C C . GLU A 1 85 ? -5.021 5.074 -19.024 1.00 97.50 85 GLU A C 1
ATOM 708 O O . GLU A 1 85 ? -6.088 4.845 -18.445 1.00 97.50 85 GLU A O 1
ATOM 713 N N . ILE A 1 86 ? -3.946 5.531 -18.372 1.00 98.12 86 ILE A N 1
ATOM 714 C CA . ILE A 1 86 ? -3.922 5.772 -16.928 1.00 98.12 86 ILE A CA 1
ATOM 715 C C . ILE A 1 86 ? -4.811 6.957 -16.552 1.00 98.12 86 ILE A C 1
ATOM 717 O O . ILE A 1 86 ? -5.569 6.853 -15.591 1.00 98.12 86 ILE A O 1
ATOM 721 N N . ASN A 1 87 ? -4.766 8.061 -17.300 1.00 97.38 87 ASN A N 1
ATOM 722 C CA . ASN A 1 87 ? -5.589 9.238 -17.023 1.00 97.38 87 ASN A CA 1
ATOM 723 C C . ASN A 1 87 ? -7.095 8.933 -17.166 1.00 97.38 87 ASN A C 1
ATOM 725 O O . ASN A 1 87 ? -7.896 9.327 -16.316 1.00 97.38 87 ASN A O 1
ATOM 729 N N . GLU A 1 88 ? -7.486 8.165 -18.188 1.00 97.69 88 GLU A N 1
ATOM 730 C CA . GLU A 1 88 ? -8.863 7.675 -18.326 1.00 97.69 88 GLU A CA 1
ATOM 731 C C . GLU A 1 88 ? -9.228 6.706 -17.186 1.00 97.69 88 GLU A C 1
ATOM 733 O O . GLU A 1 88 ? -10.301 6.808 -16.584 1.00 97.69 88 GLU A O 1
ATOM 738 N N . SER A 1 89 ? -8.315 5.798 -16.829 1.00 97.69 89 SER A N 1
ATOM 739 C CA . SER A 1 89 ? -8.513 4.842 -15.736 1.00 97.69 89 SER A CA 1
ATOM 740 C C . SER A 1 89 ? -8.656 5.517 -14.371 1.00 97.69 89 SER A C 1
ATOM 742 O O . SER A 1 89 ? -9.516 5.100 -13.596 1.00 97.69 89 SER A O 1
ATOM 744 N N . LEU A 1 90 ? -7.885 6.571 -14.084 1.00 98.06 90 LEU A N 1
ATOM 745 C CA . LEU A 1 90 ? -8.016 7.409 -12.887 1.00 98.06 90 LEU A CA 1
ATOM 746 C C . LEU A 1 90 ? -9.419 8.016 -12.814 1.00 98.06 90 LEU A C 1
ATOM 748 O O . LEU A 1 90 ? -10.115 7.819 -11.819 1.00 98.06 90 LEU A O 1
ATOM 752 N N . ALA A 1 91 ? -9.870 8.684 -13.881 1.00 97.00 91 ALA A N 1
ATOM 753 C CA . ALA A 1 91 ? -11.195 9.300 -13.929 1.00 97.00 91 ALA A CA 1
ATOM 754 C C . ALA A 1 91 ? -12.326 8.268 -13.752 1.00 97.00 91 ALA A C 1
ATOM 756 O O . ALA A 1 91 ? -13.237 8.466 -12.943 1.00 97.00 91 ALA A O 1
ATOM 757 N N . ASN A 1 92 ? -12.245 7.134 -14.455 1.00 95.88 92 ASN A N 1
ATOM 758 C CA . ASN A 1 92 ? -13.226 6.052 -14.369 1.00 95.88 92 ASN A CA 1
ATOM 759 C C . ASN A 1 92 ? -13.266 5.418 -12.967 1.00 95.88 92 ASN A C 1
ATOM 761 O O . ASN A 1 92 ? -14.347 5.234 -12.401 1.00 95.88 92 ASN A O 1
ATOM 765 N N . VAL A 1 93 ? -12.104 5.128 -12.369 1.00 97.06 93 VAL A N 1
ATOM 766 C CA . VAL A 1 93 ? -12.022 4.576 -11.009 1.00 97.06 93 VAL A CA 1
ATOM 767 C C . VAL A 1 93 ? -12.533 5.588 -9.983 1.00 97.06 93 VAL A C 1
ATOM 769 O O . VAL A 1 93 ? -13.368 5.207 -9.163 1.00 97.06 93 VAL A O 1
ATOM 772 N N . LYS A 1 94 ? -12.144 6.870 -10.070 1.00 96.50 94 LYS A N 1
ATOM 773 C CA . LYS A 1 94 ? -12.626 7.943 -9.180 1.00 96.50 94 LYS A CA 1
ATOM 774 C C . LYS A 1 94 ? -14.155 8.020 -9.186 1.00 96.50 94 LYS A C 1
ATOM 776 O O . LYS A 1 94 ? -14.784 7.953 -8.131 1.00 96.50 94 LYS A O 1
ATOM 781 N N . ASN A 1 95 ? -14.759 8.045 -10.375 1.00 92.31 95 ASN A N 1
ATOM 782 C CA . ASN A 1 95 ? -16.214 8.054 -10.535 1.00 92.31 95 ASN A CA 1
ATOM 783 C C . ASN A 1 95 ? -16.889 6.807 -9.933 1.00 92.31 95 ASN A C 1
ATOM 785 O O . ASN A 1 95 ? -17.967 6.921 -9.354 1.00 92.31 95 ASN A O 1
ATOM 789 N N . SER A 1 96 ? -16.276 5.624 -10.034 1.00 91.94 96 SER A N 1
ATOM 790 C CA . SER A 1 96 ? -16.833 4.396 -9.443 1.00 91.94 96 SER A CA 1
ATOM 791 C C . SER A 1 96 ? -16.662 4.303 -7.921 1.00 91.94 96 SER A C 1
ATOM 793 O O . SER A 1 96 ? -17.540 3.783 -7.243 1.00 91.94 96 SER A O 1
ATOM 795 N N . LEU A 1 97 ? -15.560 4.824 -7.375 1.00 96.12 97 LEU A N 1
ATOM 796 C CA . LEU A 1 97 ? -15.155 4.651 -5.977 1.00 96.12 97 LEU A CA 1
ATOM 797 C C . LEU A 1 97 ? -15.757 5.710 -5.046 1.00 96.12 97 LEU A C 1
ATOM 799 O O . LEU A 1 97 ? -16.196 5.401 -3.938 1.00 96.12 97 LEU A O 1
ATOM 803 N N . PHE A 1 98 ? -15.774 6.973 -5.475 1.00 94.94 98 PHE A N 1
ATOM 804 C CA . PHE A 1 98 ? -16.174 8.087 -4.610 1.00 94.94 98 PHE A CA 1
ATOM 805 C C . PHE A 1 98 ? -17.697 8.269 -4.534 1.00 94.94 98 PHE A C 1
ATOM 807 O O . PHE A 1 98 ? -18.191 8.821 -3.554 1.00 94.94 98 PHE A O 1
ATOM 814 N N . ASN A 1 99 ? -18.443 7.727 -5.503 1.00 89.56 99 ASN A N 1
ATOM 815 C CA . ASN A 1 99 ? -19.909 7.671 -5.474 1.00 89.56 99 ASN A CA 1
ATOM 816 C C . ASN A 1 99 ? -20.468 6.546 -4.579 1.00 89.56 99 ASN A C 1
ATOM 818 O O . ASN A 1 99 ? -21.677 6.498 -4.354 1.00 89.56 99 ASN A O 1
ATOM 822 N N . VAL A 1 100 ? -19.622 5.646 -4.061 1.00 88.50 100 VAL A N 1
ATOM 823 C CA . VAL A 1 100 ? -20.046 4.595 -3.127 1.00 88.50 100 VAL A CA 1
ATOM 824 C C . VAL A 1 100 ? -19.954 5.103 -1.690 1.00 88.50 100 VAL A C 1
ATOM 826 O O . VAL A 1 100 ? -18.894 5.511 -1.209 1.00 88.50 100 VAL A O 1
ATOM 829 N N . SER A 1 101 ? -21.079 5.022 -0.985 1.00 86.00 101 SER A N 1
ATOM 830 C CA . SER A 1 101 ? -21.169 5.138 0.467 1.00 86.00 101 SER A CA 1
ATOM 831 C C . SER A 1 101 ? -21.824 3.881 1.037 1.00 86.00 101 SER A C 1
ATOM 833 O O . SER A 1 101 ? -22.533 3.157 0.338 1.00 86.00 101 SER A O 1
ATOM 835 N N . THR A 1 102 ? -21.548 3.587 2.304 1.00 90.44 102 THR A N 1
ATOM 836 C CA . THR A 1 102 ? -22.095 2.423 3.001 1.00 90.44 102 THR A CA 1
ATOM 837 C C . THR A 1 102 ? -22.215 2.732 4.487 1.00 90.44 102 THR A C 1
ATOM 839 O O . THR A 1 102 ? -21.447 3.528 5.029 1.00 90.44 102 THR A O 1
ATOM 842 N N . ASP A 1 103 ? -23.196 2.128 5.144 1.00 88.75 103 ASP A N 1
ATOM 843 C CA . ASP A 1 103 ? -23.325 2.114 6.600 1.00 88.75 103 ASP A CA 1
ATOM 844 C C . ASP A 1 103 ? -22.767 0.817 7.210 1.00 88.75 103 ASP A C 1
ATOM 846 O O . ASP A 1 103 ? -22.774 0.654 8.425 1.00 88.75 103 ASP A O 1
ATOM 850 N N . ASN A 1 104 ? -22.246 -0.110 6.403 1.00 91.38 104 ASN A N 1
ATOM 851 C CA . ASN A 1 104 ? -21.685 -1.368 6.880 1.00 91.38 104 ASN A CA 1
ATOM 852 C C . ASN A 1 104 ? -20.195 -1.231 7.234 1.00 91.38 104 ASN A C 1
ATOM 854 O O . ASN A 1 104 ? -19.364 -1.000 6.359 1.00 91.38 104 ASN A O 1
ATOM 858 N N . LEU A 1 105 ? -19.843 -1.472 8.500 1.00 91.56 105 LEU A N 1
ATOM 859 C CA . LEU A 1 105 ? -18.473 -1.454 9.035 1.00 91.56 105 LEU A CA 1
ATOM 860 C C . LEU A 1 105 ? -17.467 -2.209 8.162 1.00 91.56 105 LEU A C 1
ATOM 862 O O . LEU A 1 105 ? -16.371 -1.712 7.903 1.00 91.56 105 LEU A O 1
ATOM 866 N N . ASN A 1 106 ? -17.834 -3.402 7.697 1.00 90.12 106 ASN A N 1
ATOM 867 C CA . ASN A 1 106 ? -16.919 -4.215 6.905 1.00 90.12 106 ASN A CA 1
ATOM 868 C C . ASN A 1 106 ? -16.661 -3.576 5.537 1.00 90.12 106 ASN A C 1
ATOM 870 O O . ASN A 1 106 ? -15.506 -3.481 5.130 1.00 90.12 106 ASN A O 1
ATOM 874 N N . ASP A 1 107 ? -17.692 -3.035 4.891 1.00 94.94 107 ASP A N 1
ATOM 875 C CA . ASP A 1 107 ? -17.558 -2.335 3.611 1.00 94.94 107 ASP A CA 1
ATOM 876 C C . ASP A 1 107 ? -16.826 -0.990 3.767 1.00 94.94 107 ASP A C 1
ATOM 878 O O . ASP A 1 107 ? -16.085 -0.603 2.869 1.00 94.94 107 ASP A O 1
ATOM 882 N N . ILE A 1 108 ? -16.938 -0.318 4.922 1.00 95.69 108 ILE A N 1
ATOM 883 C CA . ILE A 1 108 ? -16.107 0.852 5.269 1.00 95.69 108 ILE A CA 1
ATOM 884 C C . ILE A 1 108 ? -14.621 0.465 5.251 1.00 95.69 108 ILE A C 1
ATOM 886 O O . ILE A 1 108 ? -13.816 1.197 4.679 1.00 95.69 108 ILE A O 1
ATOM 890 N N . SER A 1 109 ? -14.257 -0.710 5.786 1.00 95.50 109 SER A N 1
ATOM 891 C CA . SER A 1 109 ? -12.868 -1.194 5.729 1.00 95.50 109 SER A CA 1
ATOM 892 C C . SER A 1 109 ? -12.382 -1.482 4.309 1.00 95.50 109 SER A C 1
ATOM 894 O O . SER A 1 109 ? -11.233 -1.197 3.986 1.00 95.50 109 SER A O 1
ATOM 896 N N . ILE A 1 110 ? -13.269 -1.956 3.431 1.00 96.69 110 ILE A N 1
ATOM 897 C CA . ILE A 1 110 ? -12.964 -2.159 2.012 1.00 96.69 110 ILE A CA 1
ATOM 898 C C . ILE A 1 110 ? -12.799 -0.820 1.278 1.00 96.69 110 ILE A C 1
ATOM 900 O O . ILE A 1 110 ? -11.858 -0.655 0.503 1.00 96.69 110 ILE A O 1
ATOM 904 N N . LEU A 1 111 ? -13.679 0.155 1.532 1.00 97.06 111 LEU A N 1
ATOM 905 C CA . LEU A 1 111 ? -13.612 1.486 0.919 1.00 97.06 111 LEU A CA 1
ATOM 906 C C . LEU A 1 111 ? -12.370 2.266 1.360 1.00 97.06 111 LEU A C 1
ATOM 908 O O . LEU A 1 111 ? -11.760 2.929 0.526 1.00 97.06 111 LEU A O 1
ATOM 912 N N . ALA A 1 112 ? -11.972 2.166 2.628 1.00 97.50 112 ALA A N 1
ATOM 913 C CA . ALA A 1 112 ? -10.760 2.800 3.142 1.00 97.50 112 ALA A CA 1
ATOM 914 C C . ALA A 1 112 ? -9.503 2.282 2.411 1.00 97.50 112 ALA A C 1
ATOM 916 O O . ALA A 1 112 ? -8.716 3.066 1.878 1.00 97.50 112 ALA A O 1
ATOM 917 N N . GLU A 1 113 ? -9.384 0.959 2.257 1.00 96.62 113 GLU A N 1
ATOM 918 C CA . GLU A 1 113 ? -8.292 0.319 1.511 1.00 96.62 113 GLU A CA 1
ATOM 919 C C . GLU A 1 113 ? -8.318 0.607 0.001 1.00 96.62 113 GLU A C 1
ATOM 921 O O . GLU A 1 113 ? -7.267 0.786 -0.628 1.00 96.62 113 GLU A O 1
ATOM 926 N N . ALA A 1 114 ? -9.509 0.677 -0.594 1.00 98.06 114 ALA A N 1
ATOM 927 C CA . ALA A 1 114 ? -9.682 1.039 -1.995 1.00 98.06 114 ALA A CA 1
ATOM 928 C C . ALA A 1 114 ? -9.297 2.508 -2.254 1.00 98.06 114 ALA A C 1
ATOM 930 O O . ALA A 1 114 ? -8.641 2.795 -3.255 1.00 98.06 114 ALA A O 1
ATOM 931 N N . ARG A 1 115 ? -9.644 3.437 -1.350 1.00 98.31 115 ARG A N 1
ATOM 932 C CA . ARG A 1 115 ? -9.273 4.856 -1.480 1.00 98.31 115 ARG A CA 1
ATOM 933 C C . ARG A 1 115 ? -7.797 5.113 -1.210 1.00 98.31 115 ARG A C 1
ATOM 935 O O . ARG A 1 115 ? -7.204 5.866 -1.974 1.00 98.31 115 ARG A O 1
ATOM 942 N N . LEU A 1 116 ? -7.177 4.433 -0.243 1.00 97.94 116 LEU A N 1
ATOM 943 C CA . LEU A 1 116 ? -5.718 4.472 -0.064 1.00 97.94 116 LEU A CA 1
ATOM 944 C C . LEU A 1 116 ? -4.992 4.140 -1.381 1.00 97.94 116 LEU A C 1
ATOM 946 O O . LEU A 1 116 ? -4.182 4.929 -1.857 1.00 97.94 116 LEU A O 1
ATOM 950 N N . ARG A 1 117 ? -5.362 3.033 -2.039 1.00 97.44 117 ARG A N 1
ATOM 951 C CA . ARG A 1 117 ? -4.759 2.614 -3.322 1.00 97.44 117 ARG A CA 1
ATOM 952 C C . ARG A 1 117 ? -5.085 3.534 -4.496 1.00 97.44 117 ARG A C 1
ATOM 954 O O . ARG A 1 117 ? -4.306 3.598 -5.444 1.00 97.44 117 ARG A O 1
ATOM 961 N N . TYR A 1 118 ? -6.218 4.235 -4.453 1.00 98.62 118 TYR A N 1
ATOM 962 C CA . TYR A 1 118 ? -6.525 5.281 -5.427 1.00 98.62 118 TYR A CA 1
ATOM 963 C C . TYR A 1 118 ? -5.583 6.482 -5.260 1.00 98.62 118 TYR A C 1
ATOM 965 O O . TYR A 1 118 ? -5.028 6.948 -6.252 1.00 98.62 118 TYR A O 1
ATOM 973 N N . TYR A 1 119 ? -5.363 6.953 -4.030 1.00 98.56 119 TYR A N 1
ATOM 974 C CA . TYR A 1 119 ? -4.466 8.082 -3.780 1.00 98.56 119 TYR A CA 1
ATOM 975 C C . TYR A 1 119 ? -2.995 7.726 -4.043 1.00 98.56 119 TYR A C 1
ATOM 977 O O . TYR A 1 119 ? -2.335 8.494 -4.732 1.00 98.56 119 TYR A O 1
ATOM 985 N N . GLU A 1 120 ? -2.525 6.524 -3.677 1.00 97.50 120 GLU A N 1
ATOM 986 C CA . GLU A 1 120 ? -1.199 6.019 -4.096 1.00 97.50 120 GLU A CA 1
ATOM 987 C C . GLU A 1 120 ? -1.027 6.035 -5.633 1.00 97.50 120 GLU A C 1
ATOM 989 O O . GLU A 1 120 ? 0.062 6.298 -6.148 1.00 97.50 120 GLU A O 1
ATOM 994 N N . ALA A 1 121 ? -2.093 5.741 -6.390 1.00 98.44 121 ALA A N 1
ATOM 995 C CA . ALA A 1 121 ? -2.072 5.804 -7.850 1.00 98.44 121 ALA A CA 1
ATOM 996 C C . ALA A 1 121 ? -2.048 7.254 -8.367 1.00 98.44 121 ALA A C 1
ATOM 998 O O . ALA A 1 121 ? -1.280 7.565 -9.276 1.00 98.44 121 ALA A O 1
ATOM 999 N N . GLU A 1 122 ? -2.873 8.139 -7.801 1.00 98.44 122 GLU A N 1
ATOM 1000 C CA . GLU A 1 122 ? -2.945 9.562 -8.163 1.00 98.44 122 GLU A CA 1
ATOM 1001 C C . GLU A 1 122 ? -1.613 10.280 -7.865 1.00 98.44 122 GLU A C 1
ATOM 1003 O O . GLU A 1 122 ? -1.105 11.027 -8.703 1.00 98.44 122 GLU A O 1
ATOM 1008 N N . GLU A 1 123 ? -0.992 9.991 -6.720 1.00 97.88 123 GLU A N 1
ATOM 1009 C CA . GLU A 1 123 ? 0.332 10.482 -6.320 1.00 97.88 123 GLU A CA 1
ATOM 1010 C C . GLU A 1 123 ? 1.413 10.006 -7.298 1.00 97.88 123 GLU A C 1
ATOM 1012 O O . GLU A 1 123 ? 2.094 10.836 -7.903 1.00 97.88 123 GLU A O 1
ATOM 1017 N N . SER A 1 124 ? 1.494 8.701 -7.579 1.00 98.19 124 SER A N 1
ATOM 1018 C CA . SER A 1 124 ? 2.505 8.171 -8.503 1.00 98.19 124 SER A CA 1
ATOM 1019 C C . SER A 1 124 ? 2.309 8.638 -9.957 1.00 98.19 124 SER A C 1
ATOM 1021 O O . SER A 1 124 ? 3.276 8.864 -10.689 1.00 98.19 124 SER A O 1
ATOM 1023 N N . PHE A 1 125 ? 1.071 8.898 -10.391 1.00 98.56 125 PHE A N 1
ATOM 1024 C CA . PHE A 1 125 ? 0.833 9.566 -11.673 1.00 98.56 125 PHE A CA 1
ATOM 1025 C C . PHE A 1 125 ? 1.431 10.983 -11.688 1.00 98.56 125 PHE A C 1
ATOM 1027 O O . PHE A 1 125 ? 2.153 11.334 -12.623 1.00 98.56 125 PHE A O 1
ATOM 1034 N N . ASN A 1 126 ? 1.215 11.778 -10.637 1.00 98.00 126 ASN A N 1
ATOM 1035 C CA . ASN A 1 126 ? 1.769 13.132 -10.520 1.00 98.00 126 ASN A CA 1
ATOM 1036 C C . ASN A 1 126 ? 3.309 13.151 -10.420 1.00 98.00 126 ASN A C 1
ATOM 1038 O O . ASN A 1 126 ? 3.962 14.019 -11.017 1.00 98.00 126 ASN A O 1
ATOM 1042 N N . GLU A 1 127 ? 3.906 12.175 -9.731 1.00 97.69 127 GLU A N 1
ATOM 1043 C CA . GLU A 1 127 ? 5.355 11.943 -9.731 1.00 97.69 127 GLU A CA 1
ATOM 1044 C C . GLU A 1 127 ? 5.870 11.659 -11.142 1.00 97.69 127 GLU A C 1
ATOM 1046 O O . GLU A 1 127 ? 6.834 12.288 -11.582 1.00 97.69 127 GLU A O 1
ATOM 1051 N N . SER A 1 128 ? 5.191 10.788 -11.900 1.00 98.12 128 SER A N 1
ATOM 1052 C CA . SER A 1 128 ? 5.594 10.459 -13.271 1.00 98.12 128 SER A CA 1
ATOM 1053 C C . SER A 1 128 ? 5.664 11.698 -14.168 1.00 98.12 128 SER A C 1
ATOM 1055 O O . SER A 1 128 ? 6.647 11.889 -14.883 1.00 98.12 128 SER A O 1
ATOM 1057 N N . LEU A 1 129 ? 4.690 12.611 -14.060 1.00 97.19 129 LEU A N 1
ATOM 1058 C CA . LEU A 1 129 ? 4.688 13.880 -14.794 1.00 97.19 129 LEU A CA 1
ATOM 1059 C C . LEU A 1 129 ? 5.848 14.795 -14.371 1.00 97.19 129 LEU A C 1
ATOM 1061 O O . LEU A 1 129 ? 6.332 15.595 -15.173 1.00 97.19 129 LEU A O 1
ATOM 1065 N N . THR A 1 130 ? 6.311 14.683 -13.127 1.00 97.88 130 THR A N 1
ATOM 1066 C CA . THR A 1 130 ? 7.477 15.416 -12.618 1.00 97.88 130 THR A CA 1
ATOM 1067 C C . THR A 1 130 ? 8.780 14.824 -13.158 1.00 97.88 130 THR A C 1
ATOM 1069 O O . THR A 1 130 ? 9.611 15.577 -13.667 1.00 97.88 130 THR A O 1
ATOM 1072 N N . TYR A 1 131 ? 8.917 13.496 -13.173 1.00 97.88 131 TYR A N 1
ATOM 1073 C CA . TYR A 1 131 ? 10.046 12.799 -13.796 1.00 97.88 131 TYR A CA 1
ATOM 1074 C C . TYR A 1 131 ? 10.133 13.038 -15.314 1.00 97.88 131 TYR A C 1
ATOM 1076 O O . TYR A 1 131 ? 11.219 13.253 -15.851 1.00 97.88 131 TYR A O 1
ATOM 1084 N N . LEU A 1 132 ? 8.998 13.112 -16.020 1.00 95.88 132 LEU A N 1
ATOM 1085 C CA . LEU A 1 132 ? 8.974 13.482 -17.441 1.00 95.88 132 LEU A CA 1
ATOM 1086 C C . LEU A 1 132 ? 9.501 14.906 -17.682 1.00 95.88 132 LEU A C 1
ATOM 1088 O O . LEU A 1 132 ? 10.236 15.129 -18.644 1.00 95.88 132 LEU A O 1
ATOM 1092 N N . ARG A 1 133 ? 9.190 15.866 -16.797 1.00 96.50 133 ARG A N 1
ATOM 1093 C CA . ARG A 1 133 ? 9.707 17.248 -16.884 1.00 96.50 133 ARG A CA 1
ATOM 1094 C C . ARG A 1 133 ? 11.215 17.337 -16.632 1.00 96.50 133 ARG A C 1
ATOM 1096 O O . ARG A 1 133 ? 11.855 18.215 -17.203 1.00 96.50 133 ARG A O 1
ATOM 1103 N N . SER A 1 134 ? 11.783 16.450 -15.812 1.00 96.44 134 SER A N 1
ATOM 1104 C CA . SER A 1 134 ? 13.235 16.341 -15.595 1.00 96.44 134 SER A CA 1
ATOM 1105 C C . SER A 1 134 ? 13.945 15.396 -16.578 1.00 96.44 134 SER A C 1
ATOM 1107 O O . SER A 1 134 ? 15.161 15.231 -16.486 1.00 96.44 134 SER A O 1
ATOM 1109 N N . ASN A 1 135 ? 13.216 14.818 -17.544 1.00 94.06 135 ASN A N 1
ATOM 1110 C CA . ASN A 1 135 ? 13.700 13.827 -18.513 1.00 94.06 135 ASN A CA 1
ATOM 1111 C C . ASN A 1 135 ? 14.231 12.519 -17.872 1.00 94.06 135 ASN A C 1
ATOM 1113 O O . ASN A 1 135 ? 15.017 11.791 -18.483 1.00 94.06 135 ASN A O 1
ATOM 1117 N N . ASP A 1 136 ? 13.770 12.180 -16.664 1.00 96.19 136 ASP A N 1
ATOM 1118 C CA . ASP A 1 136 ? 13.992 10.871 -16.042 1.00 96.19 136 ASP A CA 1
ATOM 1119 C C . ASP A 1 136 ? 12.925 9.869 -16.511 1.00 96.19 136 ASP A C 1
ATOM 1121 O O . ASP A 1 136 ? 11.906 9.616 -15.867 1.00 96.19 136 ASP A O 1
ATOM 1125 N N . LEU A 1 137 ? 13.160 9.300 -17.692 1.00 94.12 137 LEU A N 1
ATOM 1126 C CA . LEU A 1 137 ? 12.240 8.352 -18.321 1.00 94.12 137 LEU A CA 1
ATOM 1127 C C . LEU A 1 137 ? 12.105 7.031 -17.550 1.00 94.12 137 LEU A C 1
ATOM 1129 O O . LEU A 1 137 ? 11.068 6.382 -17.664 1.00 94.12 137 LEU A O 1
ATOM 1133 N N . VAL A 1 138 ? 13.126 6.621 -16.788 1.00 95.25 138 VAL A N 1
ATOM 1134 C CA . VAL A 1 138 ? 13.092 5.351 -16.047 1.00 95.25 138 VAL A CA 1
ATOM 1135 C C . VAL A 1 138 ? 12.137 5.485 -14.867 1.00 95.25 138 VAL A C 1
ATOM 1137 O O . VAL A 1 138 ? 11.214 4.681 -14.741 1.00 95.25 138 VAL A O 1
ATOM 1140 N N . SER A 1 139 ? 12.303 6.537 -14.061 1.00 97.50 139 SER A N 1
ATOM 1141 C CA . SER A 1 139 ? 11.415 6.819 -12.930 1.00 97.50 139 SER A CA 1
ATOM 1142 C C . SER A 1 139 ? 9.998 7.164 -13.398 1.00 97.50 139 SER A C 1
ATOM 1144 O O . SER A 1 139 ? 9.031 6.677 -12.820 1.00 97.50 139 SER A O 1
ATOM 1146 N N . ALA A 1 140 ? 9.846 7.897 -14.510 1.00 97.69 140 ALA A N 1
ATOM 1147 C CA . ALA A 1 140 ? 8.534 8.170 -15.099 1.00 97.69 140 ALA A CA 1
ATOM 1148 C C . ALA A 1 140 ? 7.769 6.892 -15.488 1.00 97.69 140 ALA A C 1
ATOM 1150 O O . ALA A 1 140 ? 6.616 6.723 -15.094 1.00 97.69 140 ALA A O 1
ATOM 1151 N N . VAL A 1 141 ? 8.403 5.978 -16.235 1.00 97.94 141 VAL A N 1
ATOM 1152 C CA . VAL A 1 141 ? 7.784 4.702 -16.640 1.00 97.94 141 VAL A CA 1
ATOM 1153 C C . VAL A 1 141 ? 7.491 3.824 -15.420 1.00 97.94 141 VAL A C 1
ATOM 1155 O O . VAL A 1 141 ? 6.422 3.219 -15.352 1.00 97.94 141 VAL A O 1
ATOM 1158 N N . ASN A 1 142 ? 8.388 3.799 -14.430 1.00 97.94 142 ASN A N 1
ATOM 1159 C CA . ASN A 1 142 ? 8.185 3.080 -13.172 1.00 97.94 142 ASN A CA 1
ATOM 1160 C C . ASN A 1 142 ? 6.916 3.553 -12.438 1.00 97.94 142 ASN A C 1
ATOM 1162 O O . ASN A 1 142 ? 6.070 2.733 -12.081 1.00 97.94 142 ASN A O 1
ATOM 1166 N N . SER A 1 143 ? 6.752 4.868 -12.271 1.00 98.44 143 SER A N 1
ATOM 1167 C CA . SER A 1 143 ? 5.601 5.464 -11.584 1.00 98.44 143 SER A CA 1
ATOM 1168 C C . SER A 1 143 ? 4.288 5.321 -12.374 1.00 98.44 143 SER A C 1
ATOM 1170 O O . SER A 1 143 ? 3.252 5.003 -11.791 1.00 98.44 143 SER A O 1
ATOM 1172 N N . LEU A 1 144 ? 4.313 5.440 -13.712 1.00 98.50 144 LEU A N 1
ATOM 1173 C CA . LEU A 1 144 ? 3.139 5.155 -14.558 1.00 98.50 144 LEU A CA 1
ATOM 1174 C C . LEU A 1 144 ? 2.669 3.702 -14.398 1.00 98.50 144 LEU A C 1
ATOM 1176 O O . LEU A 1 144 ? 1.491 3.445 -14.150 1.00 98.50 144 LEU A O 1
ATOM 1180 N N . VAL A 1 145 ? 3.584 2.735 -14.491 1.00 98.12 145 VAL A N 1
ATOM 1181 C CA . VAL A 1 145 ? 3.222 1.318 -14.361 1.00 98.12 145 VAL A CA 1
ATOM 1182 C C . VAL A 1 145 ? 2.778 0.984 -12.929 1.00 98.12 145 VAL A C 1
ATOM 1184 O O . VAL A 1 145 ? 1.819 0.231 -12.753 1.00 98.12 145 VAL A O 1
ATOM 1187 N N . TYR A 1 146 ? 3.379 1.588 -11.899 1.00 98.12 146 TYR A N 1
ATOM 1188 C CA . TYR A 1 146 ? 2.895 1.451 -10.520 1.00 98.12 146 TYR A CA 1
ATOM 1189 C C . TYR A 1 146 ? 1.458 1.972 -10.365 1.00 98.12 146 TYR A C 1
ATOM 1191 O O . TYR A 1 146 ? 0.602 1.254 -9.843 1.00 98.12 146 TYR A O 1
ATOM 1199 N N . CYS A 1 147 ? 1.167 3.167 -10.893 1.00 98.44 147 CYS A N 1
ATOM 1200 C CA . CYS A 1 147 ? -0.174 3.751 -10.923 1.00 98.44 147 CYS A CA 1
ATOM 1201 C C . CYS A 1 147 ? -1.195 2.809 -11.587 1.00 98.44 147 CYS A C 1
ATOM 1203 O O . CYS A 1 147 ? -2.203 2.455 -10.968 1.00 98.44 147 CYS A O 1
ATOM 1205 N N . LYS A 1 148 ? -0.901 2.316 -12.800 1.00 97.81 148 LYS A N 1
ATOM 1206 C CA . LYS A 1 148 ? -1.732 1.345 -13.538 1.00 97.81 148 LYS A CA 1
ATOM 1207 C C . LYS A 1 148 ? -2.092 0.129 -12.677 1.00 97.81 148 LYS A C 1
ATOM 1209 O O . LYS A 1 148 ? -3.270 -0.208 -12.537 1.00 97.81 148 LYS A O 1
ATOM 1214 N N . TRP A 1 149 ? -1.103 -0.503 -12.042 1.00 96.94 149 TRP A N 1
ATOM 1215 C CA . TRP A 1 149 ? -1.342 -1.673 -11.193 1.00 96.94 149 TRP A CA 1
ATOM 1216 C C . TRP A 1 149 ? -2.056 -1.337 -9.882 1.00 96.94 149 TRP A C 1
ATOM 1218 O O . TRP A 1 149 ? -2.863 -2.142 -9.411 1.00 96.94 149 TRP A O 1
ATOM 1228 N N . ARG A 1 150 ? -1.850 -0.146 -9.310 1.00 97.19 150 ARG A N 1
ATOM 1229 C CA . ARG A 1 150 ? -2.632 0.306 -8.153 1.00 97.19 150 ARG A CA 1
ATOM 1230 C C . ARG A 1 150 ? -4.108 0.495 -8.489 1.00 97.19 150 ARG A C 1
ATOM 1232 O O . ARG A 1 150 ? -4.944 -0.037 -7.758 1.00 97.19 150 ARG A O 1
ATOM 1239 N N . LEU A 1 151 ? -4.447 1.085 -9.636 1.00 97.75 151 LEU A N 1
ATOM 1240 C CA . LEU A 1 151 ? -5.837 1.199 -10.109 1.00 97.75 151 LEU A CA 1
ATOM 1241 C C . LEU A 1 151 ? -6.514 -0.163 -10.327 1.00 97.75 151 LEU A C 1
ATOM 1243 O O . LEU A 1 151 ? -7.713 -0.300 -10.073 1.00 97.75 151 LEU A O 1
ATOM 1247 N N . VAL A 1 152 ? -5.763 -1.191 -10.743 1.00 95.56 152 VAL A N 1
ATOM 1248 C CA . VAL A 1 152 ? -6.266 -2.577 -10.772 1.00 95.56 152 VAL A CA 1
ATOM 1249 C C . VAL A 1 152 ? -6.605 -3.054 -9.357 1.00 95.56 152 VAL A C 1
ATOM 1251 O O . VAL A 1 152 ? -7.707 -3.555 -9.137 1.00 95.56 152 VAL A O 1
ATOM 1254 N N . THR A 1 153 ? -5.720 -2.838 -8.376 1.00 95.56 153 THR A N 1
ATOM 1255 C CA . THR A 1 153 ? -5.986 -3.261 -6.988 1.00 95.56 153 THR A CA 1
ATOM 1256 C C . THR A 1 153 ? -7.162 -2.530 -6.333 1.00 95.56 153 THR A C 1
ATOM 1258 O O . THR A 1 153 ? -7.848 -3.141 -5.518 1.00 95.56 153 THR A O 1
ATOM 1261 N N . VAL A 1 154 ? -7.468 -1.281 -6.716 1.00 97.38 154 VAL A N 1
ATOM 1262 C CA . VAL A 1 154 ? -8.693 -0.585 -6.264 1.00 97.38 154 VAL A CA 1
ATOM 1263 C C . VAL A 1 154 ? -9.943 -1.387 -6.642 1.00 97.38 154 VAL A C 1
ATOM 1265 O O . VAL A 1 154 ? -10.801 -1.630 -5.794 1.00 97.38 154 VAL A O 1
ATOM 1268 N N . LYS A 1 155 ? -10.025 -1.854 -7.896 1.00 93.50 155 LYS A N 1
ATOM 1269 C CA . LYS A 1 155 ? -11.149 -2.672 -8.388 1.00 93.50 155 LYS A CA 1
ATOM 1270 C C . LYS A 1 155 ? -11.237 -4.001 -7.629 1.00 93.50 155 LYS A C 1
ATOM 1272 O O . LYS A 1 155 ? -12.315 -4.360 -7.168 1.00 93.50 155 LYS A O 1
ATOM 1277 N N . THR A 1 156 ? -10.099 -4.665 -7.403 1.00 93.00 156 THR A N 1
ATOM 1278 C CA . THR A 1 156 ? -10.029 -5.907 -6.611 1.00 93.00 156 THR A CA 1
ATOM 1279 C C . THR A 1 156 ? -10.538 -5.733 -5.179 1.00 93.00 156 THR A C 1
ATOM 1281 O O . THR A 1 156 ? -11.164 -6.647 -4.652 1.00 93.00 156 THR A O 1
ATOM 1284 N N . TRP A 1 157 ? -10.302 -4.583 -4.538 1.00 94.88 157 TRP A N 1
ATOM 1285 C CA . TRP A 1 157 ? -10.889 -4.305 -3.224 1.00 94.88 157 TRP A CA 1
ATOM 1286 C C . TRP A 1 157 ? -12.398 -4.094 -3.313 1.00 94.88 157 TRP A C 1
ATOM 1288 O O . TRP A 1 157 ? -13.127 -4.718 -2.549 1.00 94.88 157 TRP A O 1
ATOM 1298 N N . LEU A 1 158 ? -12.883 -3.293 -4.267 1.00 94.31 158 LEU A N 1
ATOM 1299 C CA . LEU A 1 158 ? -14.320 -3.046 -4.448 1.00 94.31 158 LEU A CA 1
ATOM 1300 C C . LEU A 1 158 ? -15.139 -4.335 -4.645 1.00 94.31 158 LEU A C 1
ATOM 1302 O O . LEU A 1 158 ? -16.265 -4.410 -4.153 1.00 94.31 158 LEU A O 1
ATOM 1306 N N . ASP A 1 159 ? -14.558 -5.379 -5.244 1.00 93.31 159 ASP A N 1
ATOM 1307 C CA . ASP A 1 159 ? -15.181 -6.705 -5.356 1.00 93.31 159 ASP A CA 1
ATOM 1308 C C . ASP A 1 159 ? -15.519 -7.361 -3.997 1.00 93.31 159 ASP A C 1
ATOM 1310 O O . ASP A 1 159 ? -16.262 -8.344 -3.971 1.00 93.31 159 ASP A O 1
ATOM 1314 N N . PHE A 1 160 ? -14.994 -6.883 -2.861 1.00 93.00 160 PHE A N 1
ATOM 1315 C CA . PHE A 1 160 ? -15.307 -7.406 -1.521 1.00 93.00 160 PHE A CA 1
ATOM 1316 C C . PHE A 1 160 ? -16.491 -6.725 -0.819 1.00 93.00 160 PHE A C 1
ATOM 1318 O O . PHE A 1 160 ? -16.948 -7.237 0.207 1.00 93.00 160 PHE A O 1
ATOM 1325 N N . ILE A 1 161 ? -17.027 -5.630 -1.367 1.00 93.25 161 ILE A N 1
ATOM 1326 C CA . ILE A 1 161 ? -18.197 -4.944 -0.799 1.00 93.25 161 ILE A CA 1
ATOM 1327 C C . ILE A 1 161 ? -19.407 -5.892 -0.755 1.00 93.25 161 ILE A C 1
ATOM 1329 O O . ILE A 1 161 ? -19.674 -6.648 -1.690 1.00 93.25 161 ILE A O 1
ATOM 1333 N N . GLY A 1 162 ? -20.138 -5.874 0.361 1.00 90.69 162 GLY A N 1
ATOM 1334 C CA . GLY A 1 162 ? -21.329 -6.688 0.597 1.00 90.69 162 GLY A CA 1
ATOM 1335 C C . GLY A 1 162 ? -21.052 -8.156 0.943 1.00 90.69 162 GLY A C 1
ATOM 1336 O O . GLY A 1 162 ? -22.000 -8.899 1.191 1.00 90.69 162 GLY A O 1
ATOM 1337 N N . LYS A 1 163 ? -19.784 -8.596 0.986 1.00 88.75 163 LYS A N 1
ATOM 1338 C CA . LYS A 1 163 ? -19.409 -9.981 1.349 1.00 88.75 163 LYS A CA 1
ATOM 1339 C C . LYS A 1 163 ? -19.178 -10.187 2.853 1.00 88.75 163 LYS A C 1
ATOM 1341 O O . LYS A 1 163 ? -19.110 -11.328 3.305 1.00 88.75 163 LYS A O 1
ATOM 1346 N N . GLY A 1 164 ? -19.030 -9.108 3.623 1.00 83.44 164 GLY A N 1
ATOM 1347 C CA . GLY A 1 164 ? -18.850 -9.156 5.077 1.00 83.44 164 GLY A CA 1
ATOM 1348 C C . GLY A 1 164 ? -20.166 -9.262 5.858 1.00 83.44 164 GLY A C 1
ATOM 1349 O O . GLY A 1 164 ? -21.248 -9.011 5.333 1.00 83.44 164 GLY A O 1
ATOM 1350 N N . VAL A 1 165 ? -20.075 -9.568 7.157 1.00 81.94 165 VAL A N 1
ATOM 1351 C CA . VAL A 1 165 ? -21.222 -9.469 8.081 1.00 81.94 165 VAL A CA 1
ATOM 1352 C C . VAL A 1 165 ? -21.721 -8.022 8.103 1.00 81.94 165 VAL A C 1
ATOM 1354 O O . VAL A 1 165 ? -20.913 -7.110 8.259 1.00 81.94 165 VAL A O 1
ATOM 1357 N N . SER A 1 166 ? -23.029 -7.795 7.966 1.00 84.94 166 SER A N 1
ATOM 1358 C CA . SER A 1 166 ? -23.586 -6.439 8.030 1.00 84.94 166 SER A CA 1
ATOM 1359 C C . SER A 1 166 ? -23.554 -5.909 9.465 1.00 84.94 166 SER A C 1
ATOM 1361 O O . SER A 1 166 ? -24.200 -6.455 10.362 1.00 84.94 166 SER A O 1
ATOM 1363 N N . ILE A 1 167 ? -22.786 -4.843 9.687 1.00 86.12 167 ILE A N 1
ATOM 1364 C CA . ILE A 1 167 ? -22.658 -4.161 10.976 1.00 86.12 167 ILE A CA 1
ATOM 1365 C C . ILE A 1 167 ? -22.907 -2.672 10.732 1.00 86.12 167 ILE A C 1
ATOM 1367 O O . ILE A 1 167 ? -22.011 -1.967 10.281 1.00 86.12 167 ILE A O 1
ATOM 1371 N N . ASN A 1 168 ? -24.120 -2.200 11.025 1.00 89.00 168 ASN A N 1
ATOM 1372 C CA . ASN A 1 168 ? -24.509 -0.811 10.771 1.00 89.00 168 ASN A CA 1
ATOM 1373 C C . ASN A 1 168 ? -23.724 0.184 11.654 1.00 89.00 168 ASN A C 1
ATOM 1375 O O . ASN A 1 168 ? -23.606 -0.036 12.865 1.00 89.00 168 ASN A O 1
ATOM 1379 N N . VAL A 1 169 ? -23.220 1.259 11.046 1.00 89.81 169 VAL A N 1
ATOM 1380 C CA . VAL A 1 169 ? -22.435 2.358 11.621 1.00 89.81 169 VAL A CA 1
ATOM 1381 C C . VAL A 1 169 ? -22.860 3.674 10.962 1.00 89.81 169 VAL A C 1
ATOM 1383 O O . VAL A 1 169 ? -22.973 3.764 9.741 1.00 89.81 169 VAL A O 1
ATOM 1386 N N . SER A 1 170 ? -23.061 4.729 11.757 1.00 90.56 170 SER A N 1
ATOM 1387 C CA . SER A 1 170 ? -23.449 6.038 11.222 1.00 90.56 170 SER A CA 1
ATOM 1388 C C . SER A 1 170 ? -22.264 6.805 10.618 1.00 90.56 170 SER A C 1
ATOM 1390 O O . SER A 1 170 ? -21.156 6.776 11.150 1.00 90.56 170 SER A O 1
ATOM 1392 N N . GLN A 1 171 ? -22.511 7.586 9.562 1.00 90.31 171 GLN A N 1
ATOM 1393 C CA . GLN A 1 171 ? -21.497 8.459 8.947 1.00 90.31 171 GLN A CA 1
ATOM 1394 C C . GLN A 1 171 ? -20.892 9.472 9.939 1.00 90.31 171 GLN A C 1
ATOM 1396 O O . GLN A 1 171 ? -19.706 9.783 9.857 1.00 90.31 171 GLN A O 1
ATOM 1401 N N . ALA A 1 172 ? -21.672 9.932 10.925 1.00 90.81 172 ALA A N 1
ATOM 1402 C CA . ALA A 1 172 ? -21.170 10.788 12.000 1.00 90.81 172 ALA A CA 1
ATOM 1403 C C . ALA A 1 172 ? -20.143 10.058 12.885 1.00 90.81 172 ALA A C 1
ATOM 1405 O O . ALA A 1 172 ? -19.116 10.633 13.225 1.00 90.81 172 ALA A O 1
ATOM 1406 N N . THR A 1 173 ? -20.378 8.778 13.185 1.00 91.44 173 THR A N 1
ATOM 1407 C CA . THR A 1 173 ? -19.478 7.927 13.981 1.00 91.44 173 THR A CA 1
ATOM 1408 C C . THR A 1 173 ? -18.184 7.588 13.230 1.00 91.44 173 THR A C 1
ATOM 1410 O O . THR A 1 173 ? -17.124 7.489 13.841 1.00 91.44 173 THR A O 1
ATOM 1413 N N . ILE A 1 174 ? -18.243 7.452 11.899 1.00 93.44 174 ILE A N 1
ATOM 1414 C CA . ILE A 1 174 ? -17.055 7.273 11.042 1.00 93.44 174 ILE A CA 1
ATOM 1415 C C . ILE A 1 174 ? -16.197 8.538 11.062 1.00 93.44 174 ILE A C 1
ATOM 1417 O O . ILE A 1 174 ? -14.987 8.459 11.278 1.00 93.44 174 ILE A O 1
ATOM 1421 N N . LYS A 1 175 ? -16.827 9.705 10.877 1.00 94.25 175 LYS A N 1
ATOM 1422 C CA . LYS A 1 175 ? -16.161 11.006 10.976 1.00 94.25 175 LYS A CA 1
ATOM 1423 C C . LYS A 1 175 ? -15.492 11.180 12.343 1.00 94.25 175 LYS A C 1
ATOM 1425 O O . LYS A 1 175 ? -14.299 11.448 12.393 1.00 94.25 175 LYS A O 1
ATOM 1430 N N . GLU A 1 176 ? -16.244 10.973 13.423 1.00 92.25 176 GLU A N 1
ATOM 1431 C CA . GLU A 1 176 ? -15.772 11.071 14.810 1.00 92.25 176 GLU A CA 1
ATOM 1432 C C . GLU A 1 176 ? -14.555 10.161 15.061 1.00 92.25 176 GLU A C 1
ATOM 1434 O O . GLU A 1 176 ? -13.529 10.620 15.562 1.00 92.25 176 GLU A O 1
ATOM 1439 N N . LEU A 1 177 ? -14.611 8.891 14.634 1.00 93.56 177 LEU A N 1
ATOM 1440 C CA . LEU A 1 177 ? -13.456 7.991 14.712 1.00 93.56 177 LEU A CA 1
ATOM 1441 C C . LEU A 1 177 ? -12.250 8.517 13.924 1.00 93.56 177 LEU A C 1
ATOM 1443 O O . LEU A 1 177 ? -11.120 8.420 14.397 1.00 93.56 177 LEU A O 1
ATOM 1447 N N . THR A 1 178 ? -12.476 9.035 12.719 1.00 95.75 178 THR A N 1
ATOM 1448 C CA . THR A 1 178 ? -11.397 9.508 11.842 1.00 95.75 178 THR A CA 1
ATOM 1449 C C . THR A 1 178 ? -10.711 10.738 12.438 1.00 95.75 178 THR A C 1
ATOM 1451 O O . THR A 1 178 ? -9.485 10.784 12.490 1.00 95.75 178 THR A O 1
ATOM 1454 N N . GLU A 1 179 ? -11.480 11.684 12.989 1.00 93.94 179 GLU A N 1
ATOM 1455 C CA . GLU A 1 179 ? -10.955 12.827 13.748 1.00 93.94 179 GLU A CA 1
ATOM 1456 C C . GLU A 1 179 ? -10.094 12.358 14.938 1.00 93.94 179 GLU A C 1
ATOM 1458 O O . GLU A 1 179 ? -8.974 12.843 15.122 1.00 93.94 179 GLU A O 1
ATOM 1463 N N . TYR A 1 180 ? -10.553 11.356 15.701 1.00 93.12 180 TYR A N 1
ATOM 1464 C CA . TYR A 1 180 ? -9.763 10.768 16.789 1.00 93.12 180 TYR A CA 1
ATOM 1465 C C . TYR A 1 180 ? -8.482 10.068 16.312 1.00 93.12 180 TYR A C 1
ATOM 1467 O O . TYR A 1 180 ? -7.442 10.196 16.961 1.00 93.12 180 TYR A O 1
ATOM 1475 N N . LEU A 1 181 ? -8.525 9.338 15.195 1.00 96.25 181 LEU A N 1
ATOM 1476 C CA . LEU A 1 181 ? -7.361 8.613 14.682 1.00 96.25 181 LEU A CA 1
ATOM 1477 C C . LEU A 1 181 ? -6.316 9.533 14.052 1.00 96.25 181 LEU A C 1
ATOM 1479 O O . LEU A 1 181 ? -5.133 9.257 14.225 1.00 96.25 181 LEU A O 1
ATOM 1483 N N . VAL A 1 182 ? -6.706 10.652 13.434 1.00 97.81 182 VAL A N 1
ATOM 1484 C CA . VAL A 1 182 ? -5.757 11.689 12.986 1.00 97.81 182 VAL A CA 1
ATOM 1485 C C . VAL A 1 182 ? -5.021 12.311 14.181 1.00 97.81 182 VAL A C 1
ATOM 1487 O O . VAL A 1 182 ? -3.796 12.436 14.153 1.00 97.81 182 VAL A O 1
ATOM 1490 N N . LEU A 1 183 ? -5.734 12.644 15.265 1.00 93.62 183 LEU A N 1
ATOM 1491 C CA . LEU A 1 183 ? -5.127 13.173 16.499 1.00 93.62 183 LEU A CA 1
ATOM 1492 C C . LEU A 1 183 ? -4.192 12.157 17.177 1.00 93.62 183 LEU A C 1
ATOM 1494 O O . LEU A 1 183 ? -3.143 12.516 17.723 1.00 93.62 183 LEU A O 1
ATOM 1498 N N . TYR A 1 184 ? -4.557 10.877 17.141 1.00 93.69 184 TYR A N 1
ATOM 1499 C CA . TYR A 1 184 ? -3.743 9.801 17.695 1.00 93.69 184 TYR A CA 1
ATOM 1500 C C . TYR A 1 184 ? -2.515 9.487 16.822 1.00 93.69 184 TYR A C 1
ATOM 1502 O O . TYR A 1 184 ? -1.429 9.291 17.364 1.00 93.69 184 TYR A O 1
ATOM 1510 N N . ALA A 1 185 ? -2.647 9.525 15.492 1.00 96.94 185 ALA A N 1
ATOM 1511 C CA . ALA A 1 185 ? -1.533 9.428 14.547 1.00 96.94 185 ALA A CA 1
ATOM 1512 C C . ALA A 1 185 ? -0.529 10.572 14.744 1.00 96.94 185 ALA A C 1
ATOM 1514 O O . ALA A 1 185 ? 0.671 10.328 14.836 1.00 96.94 185 ALA A O 1
ATOM 1515 N N . GLU A 1 186 ? -1.013 11.805 14.922 1.00 96.62 186 GLU A N 1
ATOM 1516 C CA . GLU A 1 186 ? -0.167 12.947 15.278 1.00 96.62 186 GLU A CA 1
ATOM 1517 C C . GLU A 1 186 ? 0.580 12.729 16.597 1.00 96.62 186 GLU A C 1
ATOM 1519 O O . GLU A 1 186 ? 1.787 12.957 16.666 1.00 96.62 186 GLU A O 1
ATOM 1524 N N . SER A 1 187 ? -0.108 12.232 17.625 1.00 93.69 187 SER A N 1
ATOM 1525 C CA . SER A 1 187 ? 0.504 11.942 18.926 1.00 93.69 187 SER A CA 1
ATOM 1526 C C . SER A 1 187 ? 1.577 10.846 18.829 1.00 93.69 187 SER A C 1
ATOM 1528 O O . SER A 1 187 ? 2.649 10.973 19.424 1.00 93.69 187 SER A O 1
ATOM 1530 N N . ALA A 1 188 ? 1.319 9.787 18.052 1.00 93.12 188 ALA A N 1
ATOM 1531 C CA . ALA A 1 188 ? 2.260 8.694 17.814 1.00 93.12 188 ALA A CA 1
ATOM 1532 C C . ALA A 1 188 ? 3.498 9.164 17.033 1.00 93.12 188 ALA A C 1
ATOM 1534 O O . ALA A 1 188 ? 4.623 8.874 17.444 1.00 93.12 188 ALA A O 1
ATOM 1535 N N . TYR A 1 189 ? 3.302 9.946 15.968 1.00 95.50 189 TYR A N 1
ATOM 1536 C CA . TYR A 1 189 ? 4.379 10.527 15.167 1.00 95.50 189 TYR A CA 1
ATOM 1537 C C . TYR A 1 189 ? 5.248 11.492 15.985 1.00 95.50 189 TYR A C 1
ATOM 1539 O O . TYR A 1 189 ? 6.474 11.389 15.966 1.00 95.50 189 TYR A O 1
ATOM 1547 N N . GLN A 1 190 ? 4.635 12.395 16.762 1.00 92.06 190 GLN A N 1
ATOM 1548 C CA . GLN A 1 190 ? 5.367 13.317 17.638 1.00 92.06 190 GLN A CA 1
ATOM 1549 C C . GLN A 1 190 ? 6.197 12.565 18.688 1.00 92.06 190 GLN A C 1
ATOM 1551 O O . GLN A 1 190 ? 7.344 12.935 18.941 1.00 92.06 190 GLN A O 1
ATOM 1556 N N . TYR A 1 191 ? 5.658 11.487 19.269 1.00 90.06 191 TYR A N 1
ATOM 1557 C CA . TYR A 1 191 ? 6.389 10.651 20.223 1.00 90.06 191 TYR A CA 1
ATOM 1558 C C . TYR A 1 191 ? 7.557 9.898 19.566 1.00 90.06 191 TYR A C 1
ATOM 1560 O O . TYR A 1 191 ? 8.671 9.926 20.093 1.00 90.06 191 TYR A O 1
ATOM 1568 N N . ALA A 1 192 ? 7.340 9.290 18.395 1.00 90.62 192 ALA A N 1
ATOM 1569 C CA . ALA A 1 192 ? 8.392 8.624 17.627 1.00 90.62 192 ALA A CA 1
ATOM 1570 C C . ALA A 1 192 ? 9.510 9.605 17.227 1.00 90.62 192 ALA A C 1
ATOM 1572 O O . ALA A 1 192 ? 10.686 9.328 17.458 1.00 90.62 192 ALA A O 1
ATOM 1573 N N . SER A 1 193 ? 9.151 10.787 16.718 1.00 92.00 193 SER A N 1
ATOM 1574 C CA . SER A 1 193 ? 10.093 11.852 16.352 1.00 92.00 193 SER A CA 1
ATOM 1575 C C . SER A 1 193 ? 10.908 12.353 17.553 1.00 92.00 193 SER A C 1
ATOM 1577 O O . SER A 1 193 ? 12.132 12.477 17.459 1.00 92.00 193 SER A O 1
ATOM 1579 N N . LEU A 1 194 ? 10.257 12.574 18.704 1.00 89.19 194 LEU A N 1
ATOM 1580 C CA . LEU A 1 194 ? 10.917 13.000 19.942 1.00 89.19 194 LEU A CA 1
ATOM 1581 C C . LEU A 1 194 ? 11.930 11.967 20.444 1.00 89.19 194 LEU A C 1
ATOM 1583 O O . LEU A 1 194 ? 13.016 12.351 20.873 1.00 89.19 194 LEU A O 1
ATOM 1587 N N . LEU A 1 195 ? 11.579 10.677 20.401 1.00 86.31 195 LEU A N 1
ATOM 1588 C CA . LEU A 1 195 ? 12.505 9.605 20.751 1.00 86.31 195 LEU A CA 1
ATOM 1589 C C . LEU A 1 195 ? 13.704 9.609 19.794 1.00 86.31 195 LEU A C 1
ATOM 1591 O O . LEU A 1 195 ? 14.835 9.811 20.232 1.00 86.31 195 LEU A O 1
ATOM 1595 N N . ILE A 1 196 ? 13.444 9.463 18.490 1.00 87.75 196 ILE A N 1
ATOM 1596 C CA . ILE A 1 196 ? 14.460 9.277 17.439 1.00 87.75 196 ILE A CA 1
ATOM 1597 C C . ILE A 1 196 ? 15.426 10.476 17.334 1.00 87.75 196 ILE A C 1
ATOM 1599 O O . ILE A 1 196 ? 16.562 10.313 16.885 1.00 87.75 196 ILE A O 1
ATOM 1603 N N . GLY A 1 197 ? 15.029 11.667 17.798 1.00 69.31 197 GLY A N 1
ATOM 1604 C CA . GLY A 1 197 ? 15.972 12.703 18.238 1.00 69.31 197 GLY A CA 1
ATOM 1605 C C . GLY A 1 197 ? 16.876 13.271 17.138 1.00 69.31 197 GLY A C 1
ATOM 1606 O O . GLY A 1 197 ? 18.011 13.659 17.412 1.00 69.31 197 GLY A O 1
ATOM 1607 N N . GLY A 1 198 ? 16.393 13.300 15.892 1.00 68.50 198 GLY A N 1
ATOM 1608 C CA . GLY A 1 198 ? 17.153 13.742 14.715 1.00 68.50 198 GLY A CA 1
ATOM 1609 C C . GLY A 1 198 ? 17.898 12.629 13.965 1.00 68.50 198 GLY A C 1
ATOM 1610 O O . GLY A 1 198 ? 18.599 12.919 12.994 1.00 68.50 198 GLY A O 1
ATOM 1611 N N . GLY A 1 199 ? 17.750 11.366 14.377 1.00 70.75 199 GLY A N 1
ATOM 1612 C CA . GLY A 1 199 ? 18.132 10.211 13.562 1.00 70.75 199 GLY A CA 1
ATOM 1613 C C . GLY A 1 199 ? 17.293 10.092 12.280 1.00 70.75 199 GLY A C 1
ATOM 1614 O O . GLY A 1 199 ? 16.192 10.630 12.191 1.00 70.75 199 GLY A O 1
ATOM 1615 N N . ARG A 1 200 ? 17.813 9.367 11.283 1.00 76.62 200 ARG A N 1
ATOM 1616 C CA . ARG A 1 200 ? 17.072 9.006 10.062 1.00 76.62 200 ARG A CA 1
ATOM 1617 C C . ARG A 1 200 ? 16.394 7.649 10.245 1.00 76.62 200 ARG A C 1
ATOM 1619 O O . ARG A 1 200 ? 17.080 6.684 10.563 1.00 76.62 200 ARG A O 1
ATOM 1626 N N . SER A 1 201 ? 15.092 7.584 9.989 1.00 87.75 201 SER A N 1
ATOM 1627 C CA . SER A 1 201 ? 14.307 6.348 9.884 1.00 87.75 201 SER A CA 1
ATOM 1628 C C . SER A 1 201 ? 13.312 6.535 8.745 1.00 87.75 201 SER A C 1
ATOM 1630 O O . SER A 1 201 ? 12.482 7.440 8.801 1.00 87.75 201 SER A O 1
ATOM 1632 N N . ALA A 1 202 ? 13.369 5.665 7.735 1.00 91.94 202 ALA A N 1
ATOM 1633 C CA . ALA A 1 202 ? 12.422 5.713 6.620 1.00 91.94 202 ALA A CA 1
ATOM 1634 C C . ALA A 1 202 ? 10.980 5.440 7.088 1.00 91.94 202 ALA A C 1
ATOM 1636 O O . ALA A 1 202 ? 10.029 5.947 6.504 1.00 91.94 202 ALA A O 1
ATOM 1637 N N . ASN A 1 203 ? 10.809 4.685 8.180 1.00 94.31 203 ASN A N 1
ATOM 1638 C CA . ASN A 1 203 ? 9.504 4.497 8.808 1.00 94.31 203 ASN A CA 1
ATOM 1639 C C . ASN A 1 203 ? 8.990 5.793 9.453 1.00 94.31 203 ASN A C 1
ATOM 1641 O O . ASN A 1 203 ? 7.797 6.066 9.370 1.00 94.31 203 ASN A O 1
ATOM 1645 N N . LEU A 1 204 ? 9.856 6.615 10.057 1.00 95.38 204 LEU A N 1
ATOM 1646 C CA . LEU A 1 204 ? 9.447 7.921 10.580 1.00 95.38 204 LEU A CA 1
ATOM 1647 C C . LEU A 1 204 ? 9.084 8.895 9.447 1.00 95.38 204 LEU A C 1
ATOM 1649 O O . LEU A 1 204 ? 8.081 9.596 9.562 1.00 95.38 204 LEU A O 1
ATOM 1653 N N . ASP A 1 205 ? 9.859 8.904 8.360 1.00 95.62 205 ASP A N 1
ATOM 1654 C CA . ASP A 1 205 ? 9.584 9.734 7.180 1.00 95.62 205 ASP A CA 1
ATOM 1655 C C . ASP A 1 205 ? 8.206 9.367 6.582 1.00 95.62 205 ASP A C 1
ATOM 1657 O O . ASP A 1 205 ? 7.315 10.219 6.511 1.00 95.62 205 ASP A O 1
ATOM 1661 N N . ASN A 1 206 ? 7.963 8.072 6.320 1.00 96.50 206 ASN A N 1
ATOM 1662 C CA . ASN A 1 206 ? 6.654 7.550 5.898 1.00 96.50 206 ASN A CA 1
ATOM 1663 C C . ASN A 1 206 ? 5.532 7.926 6.885 1.00 96.50 206 ASN A C 1
ATOM 1665 O O . ASN A 1 206 ? 4.449 8.340 6.476 1.00 96.50 206 ASN A O 1
ATOM 1669 N N . ALA A 1 207 ? 5.759 7.806 8.200 1.00 97.69 207 ALA A N 1
ATOM 1670 C CA . ALA A 1 207 ? 4.751 8.161 9.200 1.00 97.69 207 ALA A CA 1
ATOM 1671 C C . ALA A 1 207 ? 4.314 9.632 9.098 1.00 97.69 207 ALA A C 1
ATOM 1673 O O . ALA A 1 207 ? 3.125 9.924 9.270 1.00 97.69 207 ALA A O 1
ATOM 1674 N N . GLY A 1 208 ? 5.254 10.536 8.804 1.00 97.88 208 GLY A N 1
ATOM 1675 C CA . GLY A 1 208 ? 5.002 11.962 8.604 1.00 97.88 208 GLY A CA 1
ATOM 1676 C C . GLY A 1 208 ? 4.238 12.262 7.312 1.00 97.88 208 GLY A C 1
ATOM 1677 O O . GLY A 1 208 ? 3.275 13.030 7.340 1.00 97.88 208 GLY A O 1
ATOM 1678 N N . GLU A 1 209 ? 4.607 11.618 6.203 1.00 97.81 209 GLU A N 1
ATOM 1679 C CA . GLU A 1 209 ? 3.906 11.739 4.916 1.00 97.81 209 GLU A CA 1
ATOM 1680 C C . GLU A 1 209 ? 2.451 11.262 5.028 1.00 97.81 209 GLU A C 1
ATOM 1682 O O . GLU A 1 209 ? 1.515 12.012 4.728 1.00 97.81 209 GLU A O 1
ATOM 1687 N N . PHE A 1 210 ? 2.245 10.062 5.582 1.00 98.62 210 PHE A N 1
ATOM 1688 C CA . PHE A 1 210 ? 0.911 9.509 5.812 1.00 98.62 210 PHE A CA 1
ATOM 1689 C C . PHE A 1 210 ? 0.079 10.364 6.783 1.00 98.62 210 PHE A C 1
ATOM 1691 O O . PHE A 1 210 ? -1.123 10.522 6.570 1.00 98.62 210 PHE A O 1
ATOM 1698 N N . LEU A 1 211 ? 0.691 10.969 7.812 1.00 98.69 211 LEU A N 1
ATOM 1699 C CA . LEU A 1 211 ? 0.000 11.903 8.712 1.00 98.69 211 LEU A CA 1
ATOM 1700 C C . LEU A 1 211 ? -0.443 13.178 7.986 1.00 98.69 211 LEU A C 1
ATOM 1702 O O . LEU A 1 211 ? -1.561 13.654 8.196 1.00 98.69 211 LEU A O 1
ATOM 1706 N N . SER A 1 212 ? 0.431 13.744 7.150 1.00 98.62 212 SER A N 1
ATOM 1707 C CA . SER A 1 212 ? 0.124 14.943 6.368 1.00 98.62 212 SER A CA 1
ATOM 1708 C C . SER A 1 212 ? -1.072 14.689 5.453 1.00 98.62 212 SER A C 1
ATOM 1710 O O . SER A 1 212 ? -2.045 15.448 5.479 1.00 98.62 212 SER A O 1
ATOM 1712 N N . LYS A 1 213 ? -1.054 13.566 4.725 1.00 98.56 213 LYS A N 1
ATOM 1713 C CA . LYS A 1 213 ? -2.143 13.181 3.826 1.00 98.56 213 LYS A CA 1
ATOM 1714 C C . LYS A 1 213 ? -3.434 12.835 4.578 1.00 98.56 213 LYS A C 1
ATOM 1716 O O . LYS A 1 213 ? -4.512 13.248 4.160 1.00 98.56 213 LYS A O 1
ATOM 1721 N N . ALA A 1 214 ? -3.350 12.186 5.743 1.00 98.69 214 ALA A N 1
ATOM 1722 C CA . ALA A 1 214 ? -4.515 11.938 6.598 1.00 98.69 214 ALA A CA 1
ATOM 1723 C C . ALA A 1 214 ? -5.224 13.238 7.022 1.00 98.69 214 ALA A C 1
ATOM 1725 O O . ALA A 1 214 ? -6.456 13.301 7.005 1.00 98.69 214 ALA A O 1
ATOM 1726 N N . LYS A 1 215 ? -4.455 14.279 7.376 1.00 98.75 215 LYS A N 1
ATOM 1727 C CA . LYS A 1 215 ? -4.973 15.605 7.752 1.00 98.75 215 LYS A CA 1
ATOM 1728 C C . LYS A 1 215 ? -5.597 16.351 6.572 1.00 98.75 215 LYS A C 1
ATOM 1730 O O . LYS A 1 215 ? -6.651 16.956 6.738 1.00 98.75 215 LYS A O 1
ATOM 1735 N N . GLU A 1 216 ? -4.965 16.307 5.401 1.00 98.62 216 GLU A N 1
ATOM 1736 C CA . GLU A 1 216 ? -5.504 16.856 4.148 1.00 98.62 216 GLU A CA 1
ATOM 1737 C C . GLU A 1 216 ? -6.886 16.257 3.846 1.00 98.62 216 GLU A C 1
ATOM 1739 O O . GLU A 1 216 ? -7.886 16.973 3.822 1.00 98.62 216 GLU A O 1
ATOM 1744 N N . LEU A 1 217 ? -6.959 14.927 3.767 1.00 98.44 217 LEU A N 1
ATOM 1745 C CA . LEU A 1 217 ? -8.173 14.185 3.427 1.00 98.44 217 LEU A CA 1
ATOM 1746 C C . LEU A 1 217 ? -9.294 14.347 4.467 1.00 98.44 217 LEU A C 1
ATOM 1748 O O . LEU A 1 217 ? -10.471 14.388 4.106 1.00 98.44 217 LEU A O 1
ATOM 1752 N N . LEU A 1 218 ? -8.952 14.510 5.753 1.00 98.19 218 LEU A N 1
ATOM 1753 C CA . LEU A 1 218 ? -9.928 14.830 6.802 1.00 98.19 218 LEU A CA 1
ATOM 1754 C C . LEU A 1 218 ? -10.614 16.183 6.544 1.00 98.19 218 LEU A C 1
ATOM 1756 O O . LEU A 1 218 ? -11.832 16.295 6.705 1.00 98.19 218 LEU A O 1
ATOM 1760 N N . ASN A 1 219 ? -9.842 17.195 6.134 1.00 97.94 219 ASN A N 1
ATOM 1761 C CA . ASN A 1 219 ? -10.351 18.535 5.834 1.00 97.94 219 ASN A CA 1
ATOM 1762 C C . ASN A 1 219 ? -11.187 18.563 4.544 1.00 97.94 219 ASN A C 1
ATOM 1764 O O . ASN A 1 219 ? -12.153 19.320 4.462 1.00 97.94 219 ASN A O 1
ATOM 1768 N N . GLU A 1 220 ? -10.849 17.724 3.561 1.00 97.31 220 GLU A N 1
ATOM 1769 C CA . GLU A 1 220 ? -11.635 17.531 2.331 1.00 97.31 220 GLU A CA 1
ATOM 1770 C C . GLU A 1 220 ? -12.928 16.725 2.555 1.00 97.31 220 GLU A C 1
ATOM 1772 O O . GLU A 1 220 ? -13.834 16.753 1.721 1.00 97.31 220 GLU A O 1
ATOM 1777 N N . GLY A 1 221 ? -13.047 16.036 3.694 1.00 96.38 221 GLY A N 1
ATOM 1778 C CA . GLY A 1 221 ? -14.201 15.207 4.041 1.00 96.38 221 GLY A CA 1
ATOM 1779 C C . GLY A 1 221 ? -14.114 13.755 3.560 1.00 96.38 221 GLY A C 1
ATOM 1780 O O . GLY A 1 221 ? -15.099 13.023 3.675 1.00 96.38 221 GLY A O 1
ATOM 1781 N N . ASP A 1 222 ? -12.958 13.301 3.061 1.00 97.19 222 ASP A N 1
ATOM 1782 C CA . ASP A 1 222 ? -12.729 11.884 2.767 1.00 97.19 222 ASP A CA 1
ATOM 1783 C C . ASP A 1 222 ? -12.339 11.113 4.033 1.00 97.19 222 ASP A C 1
ATOM 1785 O O . ASP A 1 222 ? -11.177 10.775 4.286 1.00 97.19 222 ASP A O 1
ATOM 1789 N N . TYR A 1 223 ? -13.355 10.810 4.838 1.00 96.81 223 TYR A N 1
ATOM 1790 C CA . TYR A 1 223 ? -13.176 10.085 6.091 1.00 96.81 223 TYR A CA 1
ATOM 1791 C C . TYR A 1 223 ? -12.693 8.640 5.893 1.00 96.81 223 TYR A C 1
ATOM 1793 O O . TYR A 1 223 ? -12.010 8.119 6.765 1.00 96.81 223 TYR A O 1
ATOM 1801 N N . TYR A 1 224 ? -12.973 7.987 4.757 1.00 97.00 224 TYR A N 1
ATOM 1802 C CA . TYR A 1 224 ? -12.500 6.615 4.516 1.00 97.00 224 TYR A CA 1
ATOM 1803 C C . TYR A 1 224 ? -11.009 6.585 4.172 1.00 97.00 224 TYR A C 1
ATOM 1805 O O . TYR A 1 224 ? -10.270 5.762 4.708 1.00 97.00 224 TYR A O 1
ATOM 1813 N N . ALA A 1 225 ? -10.548 7.487 3.304 1.00 97.81 225 ALA A N 1
ATOM 1814 C CA . ALA A 1 225 ? -9.133 7.571 2.969 1.00 97.81 225 ALA A CA 1
ATOM 1815 C C . ALA A 1 225 ? -8.318 8.063 4.175 1.00 97.81 225 ALA A C 1
ATOM 1817 O O . ALA A 1 225 ? -7.339 7.425 4.559 1.00 97.81 225 ALA A O 1
ATOM 1818 N N . SER A 1 226 ? -8.772 9.134 4.838 1.00 98.56 226 SER A N 1
ATOM 1819 C CA . SER A 1 226 ? -8.136 9.667 6.050 1.00 98.56 226 SER A CA 1
ATOM 1820 C C . SER A 1 226 ? -8.029 8.620 7.173 1.00 98.56 226 SER A C 1
ATOM 1822 O O . SER A 1 226 ? -7.003 8.558 7.855 1.00 98.56 226 SER A O 1
ATOM 1824 N N . LEU A 1 227 ? -9.018 7.725 7.312 1.00 97.88 227 LEU A N 1
ATOM 1825 C CA . LEU A 1 227 ? -8.983 6.587 8.237 1.00 97.88 227 LEU A CA 1
ATOM 1826 C C . LEU A 1 227 ? -7.813 5.632 7.941 1.00 97.88 227 LEU A C 1
ATOM 1828 O O . LEU A 1 227 ? -7.016 5.361 8.842 1.00 97.88 227 LEU A O 1
ATOM 1832 N N . SER A 1 228 ? -7.662 5.159 6.698 1.00 98.00 228 SER A N 1
ATOM 1833 C CA . SER A 1 228 ? -6.541 4.278 6.322 1.00 98.00 228 SER A CA 1
ATOM 1834 C C . SER A 1 228 ? -5.184 4.983 6.404 1.00 98.00 228 SER A C 1
ATOM 1836 O O . SER A 1 228 ? -4.246 4.407 6.952 1.00 98.00 228 SER A O 1
ATOM 1838 N N . TYR A 1 229 ? -5.074 6.241 5.959 1.00 98.75 229 TYR A N 1
ATOM 1839 C CA . TYR A 1 229 ? -3.824 7.004 6.079 1.00 98.75 229 TYR A CA 1
ATOM 1840 C C . TYR A 1 229 ? -3.414 7.220 7.551 1.00 98.75 229 TYR A C 1
ATOM 1842 O O . TYR A 1 229 ? -2.241 7.059 7.893 1.00 98.75 229 TYR A O 1
ATOM 1850 N N . SER A 1 230 ? -4.371 7.489 8.450 1.00 98.75 230 SER A N 1
ATOM 1851 C CA . SER A 1 230 ? -4.113 7.590 9.897 1.00 98.75 230 SER A CA 1
ATOM 1852 C C . SER A 1 230 ? -3.615 6.267 10.481 1.00 98.75 230 SER A C 1
ATOM 1854 O O . SER A 1 230 ? -2.612 6.244 11.192 1.00 98.75 230 SER A O 1
ATOM 1856 N N . ILE A 1 231 ? -4.285 5.154 10.156 1.00 98.44 231 ILE A N 1
ATOM 1857 C CA . ILE A 1 231 ? -3.910 3.799 10.591 1.00 98.44 231 ILE A CA 1
ATOM 1858 C C . ILE A 1 231 ? -2.476 3.456 10.156 1.00 98.44 231 ILE A C 1
ATOM 1860 O O . ILE A 1 231 ? -1.683 2.984 10.975 1.00 98.44 231 ILE A O 1
ATOM 1864 N N . SER A 1 232 ? -2.119 3.749 8.905 1.00 98.50 232 SER A N 1
ATOM 1865 C CA . SER A 1 232 ? -0.768 3.542 8.376 1.00 98.50 232 SER A CA 1
ATOM 1866 C C . SER A 1 232 ? 0.272 4.444 9.045 1.00 98.50 232 SER A C 1
ATOM 1868 O O . SER A 1 232 ? 1.331 3.952 9.427 1.00 98.50 232 SER A O 1
ATOM 1870 N N . SER A 1 233 ? -0.028 5.729 9.275 1.00 98.56 233 SER A N 1
ATOM 1871 C CA . SER A 1 233 ? 0.866 6.649 10.001 1.00 98.56 233 SER A CA 1
ATOM 1872 C C . SER A 1 233 ? 1.171 6.166 11.427 1.00 98.56 233 SER A C 1
ATOM 1874 O O . SER A 1 233 ? 2.327 6.190 11.859 1.00 98.56 233 SER A O 1
ATOM 1876 N N . ILE A 1 234 ? 0.167 5.643 12.142 1.00 98.19 234 ILE A N 1
ATOM 1877 C CA . ILE A 1 234 ? 0.350 5.028 13.466 1.00 98.19 234 ILE A CA 1
ATOM 1878 C C . ILE A 1 234 ? 1.267 3.801 13.361 1.00 98.19 234 ILE A C 1
ATOM 1880 O O . ILE A 1 234 ? 2.232 3.697 14.117 1.00 98.19 234 ILE A O 1
ATOM 1884 N N . ALA A 1 235 ? 0.998 2.884 12.424 1.00 97.50 235 ALA A N 1
ATOM 1885 C CA . ALA A 1 235 ? 1.790 1.664 12.253 1.00 97.50 235 ALA A CA 1
ATOM 1886 C C . ALA A 1 235 ? 3.259 1.963 11.902 1.00 97.50 235 ALA A C 1
ATOM 1888 O O . ALA A 1 235 ? 4.167 1.372 12.491 1.00 97.50 235 ALA A O 1
ATOM 1889 N N . TYR A 1 236 ? 3.506 2.929 11.013 1.00 97.75 236 TYR A N 1
ATOM 1890 C CA . TYR A 1 236 ? 4.851 3.408 10.695 1.00 97.75 236 TYR A CA 1
ATOM 1891 C C . TYR A 1 236 ? 5.530 4.088 11.894 1.00 97.75 236 TYR A C 1
ATOM 1893 O O . TYR A 1 236 ? 6.690 3.789 12.173 1.00 97.75 236 TYR A O 1
ATOM 1901 N N . SER A 1 237 ? 4.810 4.914 12.665 1.00 96.00 237 SER A N 1
ATOM 1902 C CA . SER A 1 237 ? 5.343 5.556 13.880 1.00 96.00 237 SER A CA 1
ATOM 1903 C C . SER A 1 237 ? 5.807 4.527 14.916 1.00 96.00 237 SER A C 1
ATOM 1905 O O . SER A 1 237 ? 6.895 4.649 15.474 1.00 96.00 237 SER A O 1
ATOM 1907 N N . LEU A 1 238 ? 5.003 3.484 15.155 1.00 93.38 238 LEU A N 1
ATOM 1908 C CA . LEU A 1 238 ? 5.350 2.395 16.073 1.00 93.38 238 LEU A CA 1
ATOM 1909 C C . LEU A 1 238 ? 6.524 1.560 15.536 1.00 93.38 238 LEU A C 1
ATOM 1911 O O . LEU A 1 238 ? 7.457 1.259 16.278 1.00 93.38 238 LEU A O 1
ATOM 1915 N N . THR A 1 239 ? 6.539 1.270 14.232 1.00 93.38 239 THR A N 1
ATOM 1916 C CA . THR A 1 239 ? 7.653 0.567 13.569 1.00 93.38 239 THR A CA 1
ATOM 1917 C C . THR A 1 239 ? 8.969 1.334 13.700 1.00 93.38 239 THR A C 1
ATOM 1919 O O . THR A 1 239 ? 9.985 0.729 14.030 1.00 93.38 239 THR A O 1
ATOM 1922 N N . ALA A 1 240 ? 8.959 2.659 13.522 1.00 92.00 240 ALA A N 1
ATOM 1923 C CA . ALA A 1 240 ? 10.141 3.510 13.676 1.00 92.00 240 ALA A CA 1
ATOM 1924 C C . ALA A 1 240 ? 10.705 3.486 15.112 1.00 92.00 240 ALA A C 1
ATOM 1926 O O . ALA A 1 240 ? 11.921 3.511 15.313 1.00 92.00 240 ALA A O 1
ATOM 1927 N N . ILE A 1 241 ? 9.837 3.381 16.126 1.00 89.75 241 ILE A N 1
ATOM 1928 C CA . ILE A 1 241 ? 10.260 3.198 17.522 1.00 89.75 241 ILE A CA 1
ATOM 1929 C C . ILE A 1 241 ? 10.956 1.838 17.689 1.00 89.75 241 ILE A C 1
ATOM 1931 O O . ILE A 1 241 ? 12.048 1.779 18.257 1.00 89.75 241 ILE A O 1
ATOM 1935 N N . HIS A 1 242 ? 10.380 0.754 17.160 1.00 87.75 242 HIS A N 1
ATOM 1936 C CA . HIS A 1 242 ? 10.995 -0.580 17.234 1.00 87.75 242 HIS A CA 1
ATOM 1937 C C . HIS A 1 242 ? 12.327 -0.663 16.468 1.00 87.75 242 HIS A C 1
ATOM 1939 O O . HIS A 1 242 ? 13.266 -1.295 16.957 1.00 87.75 242 HIS A O 1
ATOM 1945 N N . GLU A 1 243 ? 12.425 0.004 15.312 1.00 86.06 243 GLU A N 1
ATOM 1946 C CA . GLU A 1 243 ? 13.630 0.109 14.473 1.00 86.06 243 GLU A CA 1
ATOM 1947 C C . GLU A 1 243 ? 14.817 0.700 15.248 1.00 86.06 243 GLU A C 1
ATOM 1949 O O . GLU A 1 243 ? 15.923 0.163 15.195 1.00 86.06 243 GLU A O 1
ATOM 1954 N N . VAL A 1 244 ? 14.589 1.783 15.998 1.00 80.44 244 VAL A N 1
ATOM 1955 C CA . VAL A 1 244 ? 15.662 2.528 16.679 1.00 80.44 244 VAL A CA 1
ATOM 1956 C C . VAL A 1 244 ? 15.960 1.995 18.088 1.00 80.44 244 VAL A C 1
ATOM 1958 O O . VAL A 1 244 ? 17.107 2.066 18.535 1.00 80.44 244 VAL A O 1
ATOM 1961 N N . TYR A 1 245 ? 14.971 1.433 18.795 1.00 71.62 245 TYR A N 1
ATOM 1962 C CA . TYR A 1 245 ? 15.098 1.100 20.225 1.00 71.62 245 TYR A CA 1
ATOM 1963 C C . TYR A 1 245 ? 15.210 -0.386 20.566 1.00 71.62 245 TYR A C 1
ATOM 1965 O O . TYR A 1 245 ? 15.363 -0.713 21.746 1.00 71.62 245 TYR A O 1
ATOM 1973 N N . THR A 1 246 ? 15.207 -1.296 19.586 1.00 68.44 246 THR A N 1
ATOM 1974 C CA . THR A 1 246 ? 15.232 -2.739 19.883 1.00 68.44 246 THR A CA 1
ATOM 1975 C C . THR A 1 246 ? 16.314 -3.518 19.146 1.00 68.44 246 THR A C 1
ATOM 1977 O O . THR A 1 246 ? 16.187 -3.881 17.984 1.00 68.44 246 THR A O 1
ATOM 1980 N N . GLY A 1 247 ? 17.358 -3.904 19.888 1.00 65.31 247 GLY A N 1
ATOM 1981 C CA . GLY A 1 247 ? 18.458 -4.746 19.394 1.00 65.31 247 GLY A CA 1
ATOM 1982 C C . GLY A 1 247 ? 18.102 -6.218 19.128 1.00 65.31 247 GLY A C 1
ATOM 1983 O O . GLY A 1 247 ? 18.995 -7.012 18.845 1.00 65.31 247 GLY A O 1
ATOM 1984 N N . ASN A 1 248 ? 16.831 -6.615 19.254 1.00 81.88 248 ASN A N 1
ATOM 1985 C CA . ASN A 1 248 ? 16.345 -7.943 18.875 1.00 81.88 248 ASN A CA 1
ATOM 1986 C C . ASN A 1 248 ? 14.885 -7.863 18.395 1.00 81.88 248 ASN A C 1
ATOM 1988 O O . ASN A 1 248 ? 13.952 -7.910 19.197 1.00 81.88 248 ASN A O 1
ATOM 1992 N N . LEU A 1 249 ? 14.707 -7.771 17.075 1.00 84.69 249 LEU A N 1
ATOM 1993 C CA . LEU A 1 249 ? 13.395 -7.672 16.428 1.00 84.69 249 LEU A CA 1
ATOM 1994 C C . LEU A 1 249 ? 12.537 -8.942 16.595 1.00 84.69 249 LEU A C 1
ATOM 1996 O O . LEU A 1 249 ? 11.315 -8.846 16.615 1.00 84.69 249 LEU A O 1
ATOM 2000 N N . GLY A 1 250 ? 13.142 -10.117 16.803 1.00 82.69 250 GLY A N 1
ATOM 2001 C CA . GLY A 1 250 ? 12.393 -11.350 17.078 1.00 82.69 250 GLY A CA 1
ATOM 2002 C C . GLY A 1 250 ? 11.638 -11.299 18.412 1.00 82.69 250 GLY A C 1
ATOM 2003 O O . GLY A 1 250 ? 10.494 -11.731 18.497 1.00 82.69 250 GLY A O 1
ATOM 2004 N N . VAL A 1 251 ? 12.231 -10.688 19.446 1.00 82.31 251 VAL A N 1
ATOM 2005 C CA . VAL A 1 251 ? 11.547 -10.465 20.738 1.00 82.31 251 VAL A CA 1
ATOM 2006 C C . VAL A 1 251 ? 10.420 -9.435 20.603 1.00 82.31 251 VAL A C 1
ATOM 2008 O O . VAL A 1 251 ? 9.388 -9.572 21.256 1.00 82.31 251 VAL A O 1
ATOM 2011 N N . VAL A 1 252 ? 10.582 -8.426 19.738 1.00 84.56 252 VAL A N 1
ATOM 2012 C CA . VAL A 1 252 ? 9.496 -7.487 19.407 1.00 84.56 252 VAL A CA 1
ATOM 2013 C C . VAL A 1 252 ? 8.332 -8.234 18.766 1.00 84.56 252 VAL A C 1
ATOM 2015 O O . VAL A 1 252 ? 7.204 -8.081 19.218 1.00 84.56 252 VAL A O 1
ATOM 2018 N N . ILE A 1 253 ? 8.603 -9.083 17.772 1.00 86.94 253 ILE A N 1
ATOM 2019 C CA . ILE A 1 253 ? 7.583 -9.869 17.070 1.00 86.94 253 ILE A CA 1
ATOM 2020 C C . ILE A 1 253 ? 6.779 -10.759 18.027 1.00 86.94 253 ILE A C 1
ATOM 2022 O O . ILE A 1 253 ? 5.552 -10.742 17.959 1.00 86.94 253 ILE A O 1
ATOM 2026 N N . GLU A 1 254 ? 7.423 -11.469 18.958 1.00 85.56 254 GLU A N 1
ATOM 2027 C CA . GLU A 1 254 ? 6.700 -12.276 19.955 1.00 85.56 254 GLU A CA 1
ATOM 2028 C C . GLU A 1 254 ? 5.762 -11.420 20.826 1.00 85.56 254 GLU A C 1
ATOM 2030 O O . GLU A 1 254 ? 4.585 -11.746 20.970 1.00 85.56 254 GLU A O 1
ATOM 2035 N N . ASN A 1 255 ? 6.231 -10.269 21.322 1.00 81.69 255 ASN A N 1
ATOM 2036 C CA . ASN A 1 255 ? 5.381 -9.343 22.080 1.00 81.69 255 ASN A CA 1
ATOM 2037 C C . ASN A 1 255 ? 4.243 -8.752 21.218 1.00 81.69 255 ASN A C 1
ATOM 2039 O O . ASN A 1 255 ? 3.129 -8.546 21.705 1.00 81.69 255 ASN A O 1
ATOM 2043 N N . LEU A 1 256 ? 4.494 -8.485 19.931 1.00 85.31 256 LEU A N 1
ATOM 2044 C CA . LEU A 1 256 ? 3.482 -7.971 19.007 1.00 85.31 256 LEU A CA 1
ATOM 2045 C C . LEU A 1 256 ? 2.422 -9.017 18.653 1.00 85.31 256 LEU A C 1
ATOM 2047 O O . LEU A 1 256 ? 1.259 -8.652 18.479 1.00 85.31 256 LEU A O 1
ATOM 2051 N N . LYS A 1 257 ? 2.763 -10.309 18.615 1.00 86.69 257 LYS A N 1
ATOM 2052 C CA . LYS A 1 257 ? 1.774 -11.384 18.447 1.00 86.69 257 LYS A CA 1
ATOM 2053 C C . LYS A 1 257 ? 0.732 -11.355 19.564 1.00 86.69 257 LYS A C 1
ATOM 2055 O O . LYS A 1 257 ? -0.454 -11.403 19.252 1.00 86.69 257 LYS A O 1
ATOM 2060 N N . ASP A 1 258 ? 1.129 -11.177 20.824 1.00 82.69 258 ASP A N 1
ATOM 2061 C CA . ASP A 1 258 ? 0.186 -11.033 21.947 1.00 82.69 258 ASP A CA 1
ATOM 2062 C C . ASP A 1 258 ? -0.699 -9.784 21.806 1.00 82.69 258 ASP A C 1
ATOM 2064 O O . ASP A 1 258 ? -1.924 -9.852 21.935 1.00 82.69 258 ASP A O 1
ATOM 2068 N N . VAL A 1 259 ? -0.093 -8.641 21.466 1.00 82.44 259 VAL A N 1
ATOM 2069 C CA . VAL A 1 259 ? -0.782 -7.368 21.177 1.00 82.44 259 VAL A CA 1
ATOM 2070 C C . VAL A 1 259 ? -1.845 -7.559 20.082 1.00 82.44 259 VAL A C 1
ATOM 2072 O O . VAL A 1 259 ? -2.975 -7.075 20.227 1.00 82.44 259 VAL A O 1
ATOM 2075 N N . VAL A 1 260 ? -1.520 -8.306 19.026 1.00 87.56 260 VAL A N 1
ATOM 2076 C CA . VAL A 1 260 ? -2.442 -8.678 17.948 1.00 87.56 260 VAL A CA 1
ATOM 2077 C C . VAL A 1 260 ? -3.522 -9.638 18.458 1.00 87.56 260 VAL A C 1
ATOM 2079 O O . VAL A 1 260 ? -4.703 -9.313 18.349 1.00 87.56 260 VAL A O 1
ATOM 2082 N N . TYR A 1 261 ? -3.174 -10.771 19.074 1.00 87.69 261 TYR A N 1
ATOM 2083 C CA . TYR A 1 261 ? -4.146 -11.759 19.565 1.00 87.69 261 TYR A CA 1
ATOM 2084 C C . TYR A 1 261 ? -5.174 -11.153 20.528 1.00 87.69 261 TYR A C 1
ATOM 2086 O O . TYR A 1 261 ? -6.357 -11.481 20.441 1.00 87.69 261 TYR A O 1
ATOM 2094 N N . ILE A 1 262 ? -4.766 -10.208 21.380 1.00 83.81 262 ILE A N 1
ATOM 2095 C CA . ILE A 1 262 ? -5.675 -9.446 22.246 1.00 83.81 262 ILE A CA 1
ATOM 2096 C C . ILE A 1 262 ? -6.678 -8.627 21.415 1.00 83.81 262 ILE A C 1
ATOM 2098 O O . ILE A 1 262 ? -7.878 -8.674 21.688 1.00 83.81 262 ILE A O 1
ATOM 2102 N N . ALA A 1 263 ? -6.224 -7.905 20.383 1.00 84.12 263 ALA A N 1
ATOM 2103 C CA . ALA A 1 263 ? -7.106 -7.122 19.510 1.00 84.12 263 ALA A CA 1
ATOM 2104 C C . ALA A 1 263 ? -8.130 -8.009 18.775 1.00 84.12 263 ALA A C 1
ATOM 2106 O O . ALA A 1 263 ? -9.316 -7.678 18.725 1.00 84.12 263 ALA A O 1
ATOM 2107 N N . TYR A 1 264 ? -7.691 -9.165 18.274 1.00 88.12 264 TYR A N 1
ATOM 2108 C CA . TYR A 1 264 ? -8.566 -10.148 17.633 1.00 88.12 264 TYR A CA 1
ATOM 2109 C C . TYR A 1 264 ? -9.540 -10.802 18.614 1.00 88.12 264 TYR A C 1
ATOM 2111 O O . TYR A 1 264 ? -10.704 -10.986 18.271 1.00 88.12 264 TYR A O 1
ATOM 2119 N N . GLY A 1 265 ? -9.114 -11.098 19.844 1.00 82.44 265 GLY A N 1
ATOM 2120 C CA . GLY A 1 265 ? -9.991 -11.627 20.889 1.00 82.44 265 GLY A CA 1
ATOM 2121 C C . GLY A 1 265 ? -11.174 -10.699 21.178 1.00 82.44 265 GLY A C 1
ATOM 2122 O O . GLY A 1 265 ? -12.319 -11.150 21.204 1.00 82.44 265 GLY A O 1
ATOM 2123 N N . TYR A 1 266 ? -10.928 -9.390 21.310 1.00 80.44 266 TYR A N 1
ATOM 2124 C CA . TYR A 1 266 ? -12.000 -8.401 21.483 1.00 80.44 266 TYR A CA 1
ATOM 2125 C C . TYR A 1 266 ? -12.930 -8.294 20.268 1.00 80.44 266 TYR A C 1
ATOM 2127 O O . TYR A 1 266 ? -14.146 -8.173 20.447 1.00 80.44 266 TYR A O 1
ATOM 2135 N N . ALA A 1 267 ? -12.388 -8.372 19.050 1.00 83.38 267 ALA A N 1
ATOM 2136 C CA . ALA A 1 267 ? -13.181 -8.353 17.825 1.00 83.38 267 ALA A CA 1
ATOM 2137 C C . ALA A 1 267 ? -14.082 -9.598 17.703 1.00 83.38 267 ALA A C 1
ATOM 2139 O O . ALA A 1 267 ? -15.294 -9.464 17.522 1.00 83.38 267 ALA A O 1
ATOM 2140 N N . LEU A 1 268 ? -13.527 -10.797 17.911 1.00 83.50 268 LEU A N 1
ATOM 2141 C CA . LEU A 1 268 ? -14.259 -12.068 17.868 1.00 83.50 268 LEU A CA 1
ATOM 2142 C C . LEU A 1 268 ? -15.397 -12.116 18.898 1.00 83.50 268 LEU A C 1
ATOM 2144 O O . LEU A 1 268 ? -16.517 -12.479 18.547 1.00 83.50 268 LEU A O 1
ATOM 2148 N N . LEU A 1 269 ? -15.157 -11.660 20.135 1.00 83.06 269 LEU A N 1
ATOM 2149 C CA . LEU A 1 269 ? -16.194 -11.546 21.175 1.00 83.06 269 LEU A CA 1
ATOM 2150 C C . LEU A 1 269 ? -17.357 -10.609 20.791 1.00 83.06 269 LEU A C 1
ATOM 2152 O O . LEU A 1 269 ? -18.425 -10.678 21.396 1.00 83.06 269 LEU A O 1
ATOM 2156 N N . ASN A 1 270 ? -17.165 -9.747 19.790 1.00 78.94 270 ASN A N 1
ATOM 2157 C CA . ASN A 1 270 ? -18.158 -8.796 19.294 1.00 78.94 270 ASN A CA 1
ATOM 2158 C C . ASN A 1 270 ? -18.641 -9.106 17.864 1.00 78.94 270 ASN A C 1
ATOM 2160 O O . ASN A 1 270 ? -19.281 -8.254 17.244 1.00 78.94 270 ASN A O 1
ATOM 2164 N N . ASN A 1 271 ? -18.378 -10.321 17.359 1.00 83.25 271 ASN A N 1
ATOM 2165 C CA . ASN A 1 271 ? -18.695 -10.771 15.995 1.00 83.25 271 ASN A CA 1
ATOM 2166 C C . ASN A 1 271 ? -18.127 -9.855 14.891 1.00 83.25 271 ASN A C 1
ATOM 2168 O O . ASN A 1 271 ? -18.716 -9.710 13.820 1.00 83.25 271 ASN A O 1
ATOM 2172 N N . LEU A 1 272 ? -16.983 -9.225 15.161 1.00 86.38 272 LEU A N 1
ATOM 2173 C CA . LEU A 1 272 ? -16.281 -8.347 14.237 1.00 86.38 272 LEU A CA 1
ATOM 2174 C C . LEU A 1 272 ? -15.167 -9.122 13.516 1.00 86.38 272 LEU A C 1
ATOM 2176 O O . LEU A 1 272 ? -14.332 -9.759 14.153 1.00 86.38 272 LEU A O 1
ATOM 2180 N N . SER A 1 273 ? -15.142 -9.028 12.185 1.00 87.19 273 SER A N 1
ATOM 2181 C CA . SER A 1 273 ? -14.107 -9.609 11.326 1.00 87.19 273 SER A CA 1
ATOM 2182 C C . SER A 1 273 ? -13.738 -8.605 10.240 1.00 87.19 273 SER A C 1
ATOM 2184 O O . SER A 1 273 ? -14.561 -8.291 9.387 1.00 87.19 273 SER A O 1
ATOM 2186 N N . VAL A 1 274 ? -12.512 -8.084 10.296 1.00 92.25 274 VAL A N 1
ATOM 2187 C CA . VAL A 1 274 ? -12.035 -6.986 9.446 1.00 92.25 274 VAL A CA 1
ATOM 2188 C C . VAL A 1 274 ? -11.042 -7.553 8.440 1.00 92.25 274 VAL A C 1
ATOM 2190 O O . VAL A 1 274 ? -9.918 -7.899 8.812 1.00 92.25 274 VAL A O 1
ATOM 2193 N N . LEU A 1 275 ? -11.455 -7.667 7.174 1.00 93.75 275 LEU A N 1
ATOM 2194 C CA . LEU A 1 275 ? -10.656 -8.319 6.130 1.00 93.75 275 LEU A CA 1
ATOM 2195 C C . LEU A 1 275 ? -9.251 -7.698 5.968 1.00 93.75 275 LEU A C 1
ATOM 2197 O O . LEU A 1 275 ? -8.294 -8.469 5.998 1.00 93.75 275 LEU A O 1
ATOM 2201 N N . PRO A 1 276 ? -9.072 -6.360 5.907 1.00 95.56 276 PRO A N 1
ATOM 2202 C CA . PRO A 1 276 ? -7.734 -5.766 5.826 1.00 95.56 276 PRO A CA 1
ATOM 2203 C C . PRO A 1 276 ? -6.829 -6.141 7.005 1.00 95.56 276 PRO A C 1
ATOM 2205 O O . PRO A 1 276 ? -5.680 -6.527 6.808 1.00 95.56 276 PRO A O 1
ATOM 2208 N N . ALA A 1 277 ? -7.354 -6.130 8.236 1.00 95.88 277 ALA A N 1
ATOM 2209 C CA . ALA A 1 277 ? -6.577 -6.523 9.409 1.00 95.88 277 ALA A CA 1
ATOM 2210 C C . ALA A 1 277 ? -6.092 -7.980 9.293 1.00 95.88 277 ALA A C 1
ATOM 2212 O O . ALA A 1 277 ? -4.906 -8.245 9.509 1.00 95.88 277 ALA A O 1
ATOM 2213 N N . LEU A 1 278 ? -6.984 -8.904 8.909 1.00 95.06 278 LEU A N 1
ATOM 2214 C CA . LEU A 1 278 ? -6.670 -10.326 8.705 1.00 95.06 278 LEU A CA 1
ATOM 2215 C C . LEU A 1 278 ? -5.579 -10.512 7.645 1.00 95.06 278 LEU A C 1
ATOM 2217 O O . LEU A 1 278 ? -4.604 -11.227 7.877 1.00 95.06 278 LEU A O 1
ATOM 2221 N N . SER A 1 279 ? -5.713 -9.809 6.521 1.00 96.81 279 SER A N 1
ATOM 2222 C CA . SER A 1 279 ? -4.730 -9.764 5.439 1.00 96.81 279 SER A CA 1
ATOM 2223 C C . SER A 1 279 ? -3.347 -9.304 5.917 1.00 96.81 279 SER A C 1
ATOM 2225 O O . SER A 1 279 ? -2.336 -9.924 5.584 1.00 96.81 279 SER A O 1
ATOM 2227 N N . TYR A 1 280 ? -3.284 -8.268 6.756 1.00 97.75 280 TYR A N 1
ATOM 2228 C CA . TYR A 1 280 ? -2.026 -7.785 7.329 1.00 97.75 280 TYR A CA 1
ATOM 2229 C C . TYR A 1 280 ? -1.400 -8.770 8.321 1.00 97.75 280 TYR A C 1
ATOM 2231 O O . TYR A 1 280 ? -0.189 -8.977 8.282 1.00 97.75 280 TYR A O 1
ATOM 2239 N N . PHE A 1 281 ? -2.201 -9.453 9.144 1.00 97.38 281 PHE A N 1
ATOM 2240 C CA . PHE A 1 281 ? -1.698 -10.491 10.052 1.00 97.38 281 PHE A CA 1
ATOM 2241 C C . PHE A 1 281 ? -1.107 -11.693 9.303 1.00 97.38 281 PHE A C 1
ATOM 2243 O O . PHE A 1 281 ? -0.067 -12.226 9.694 1.00 97.38 281 PHE A O 1
ATOM 2250 N N . GLU A 1 282 ? -1.754 -12.109 8.213 1.00 97.62 282 GLU A N 1
ATOM 2251 C CA . GLU A 1 282 ? -1.254 -13.159 7.325 1.00 97.62 282 GLU A CA 1
ATOM 2252 C C . GLU A 1 282 ? 0.085 -12.752 6.686 1.00 97.62 282 GLU A C 1
ATOM 2254 O O . GLU A 1 282 ? 1.052 -13.517 6.743 1.00 97.62 282 GLU A O 1
ATOM 2259 N N . ARG A 1 283 ? 0.185 -11.517 6.163 1.00 97.81 283 ARG A N 1
ATOM 2260 C CA . ARG A 1 283 ? 1.430 -11.011 5.562 1.00 97.81 283 ARG A CA 1
ATOM 2261 C C . ARG A 1 283 ? 2.566 -10.885 6.570 1.00 97.81 283 ARG A C 1
ATOM 2263 O O . ARG A 1 283 ? 3.697 -11.217 6.223 1.00 97.81 283 ARG A O 1
ATOM 2270 N N . ALA A 1 284 ? 2.273 -10.451 7.796 1.00 97.94 284 ALA A N 1
ATOM 2271 C CA . ALA A 1 284 ? 3.259 -10.337 8.867 1.00 97.94 284 ALA A CA 1
ATOM 2272 C C . ALA A 1 284 ? 3.932 -11.686 9.167 1.00 97.94 284 ALA A C 1
ATOM 2274 O O . ALA A 1 284 ? 5.156 -11.761 9.212 1.00 97.94 284 ALA A O 1
ATOM 2275 N N . LYS A 1 285 ? 3.142 -12.767 9.264 1.00 97.56 285 LYS A N 1
ATOM 2276 C CA . LYS A 1 285 ? 3.661 -14.134 9.450 1.00 97.56 285 LYS A CA 1
ATOM 2277 C C . LYS A 1 285 ? 4.540 -14.595 8.293 1.00 97.56 285 LYS A C 1
ATOM 2279 O O . LYS A 1 285 ? 5.573 -15.209 8.522 1.00 97.56 285 LYS A O 1
ATOM 2284 N N . VAL A 1 286 ? 4.141 -14.306 7.052 1.00 97.62 286 VAL A N 1
ATOM 2285 C CA . VAL A 1 286 ? 4.960 -14.652 5.881 1.00 97.62 286 VAL A CA 1
ATOM 2286 C C . VAL A 1 286 ? 6.296 -13.904 5.906 1.00 97.62 286 VAL A C 1
ATOM 2288 O O . VAL A 1 286 ? 7.328 -14.525 5.694 1.00 97.62 286 VAL A O 1
ATOM 2291 N N . LEU A 1 287 ? 6.295 -12.605 6.212 1.00 97.19 287 LEU A N 1
ATOM 2292 C CA . LEU A 1 287 ? 7.522 -11.804 6.302 1.00 97.19 287 LEU A CA 1
ATOM 2293 C C . LEU A 1 287 ? 8.441 -12.259 7.444 1.00 97.19 287 LEU A C 1
ATOM 2295 O O . LEU A 1 287 ? 9.657 -12.281 7.280 1.00 97.19 287 LEU A O 1
ATOM 2299 N N . GLU A 1 288 ? 7.867 -12.670 8.577 1.00 96.56 288 GLU A N 1
ATOM 2300 C CA . GLU A 1 288 ? 8.611 -13.270 9.687 1.00 96.56 288 GLU A CA 1
ATOM 2301 C C . GLU A 1 288 ? 9.299 -14.578 9.262 1.00 96.56 288 GLU A C 1
ATOM 2303 O O . GLU A 1 288 ? 10.490 -14.750 9.510 1.00 96.56 288 GLU A O 1
ATOM 2308 N N . GLU A 1 289 ? 8.579 -15.476 8.580 1.00 95.94 289 GLU A N 1
ATOM 2309 C CA . GLU A 1 289 ? 9.131 -16.723 8.028 1.00 95.94 289 GLU A CA 1
ATOM 2310 C C . GLU A 1 289 ? 10.197 -16.474 6.944 1.00 95.94 289 GLU A C 1
ATOM 2312 O O . GLU A 1 289 ? 11.139 -17.257 6.813 1.00 95.94 289 GLU A O 1
ATOM 2317 N N . GLU A 1 290 ? 10.064 -15.388 6.174 1.00 94.00 290 GLU A N 1
ATOM 2318 C CA . GLU A 1 290 ? 11.051 -14.908 5.194 1.00 94.00 290 GLU A CA 1
ATOM 2319 C C . GLU A 1 290 ? 12.279 -14.241 5.865 1.00 94.00 290 GLU A C 1
ATOM 2321 O O . GLU A 1 290 ? 13.285 -13.997 5.198 1.00 94.00 290 GLU A O 1
ATOM 2326 N N . GLY A 1 291 ? 12.234 -13.975 7.179 1.00 94.31 291 GLY A N 1
ATOM 2327 C CA . GLY A 1 291 ? 13.295 -13.313 7.950 1.00 94.31 291 GLY A CA 1
ATOM 2328 C C . GLY A 1 291 ? 13.316 -11.782 7.841 1.00 94.31 291 GLY A C 1
ATOM 2329 O O . GLY A 1 291 ? 14.199 -11.140 8.414 1.00 94.31 291 GLY A O 1
ATOM 2330 N N . ASP A 1 292 ? 12.347 -11.176 7.149 1.00 94.56 292 ASP A N 1
ATOM 2331 C CA . ASP A 1 292 ? 12.176 -9.723 7.058 1.00 94.56 292 ASP A CA 1
ATOM 2332 C C . ASP A 1 292 ? 11.407 -9.200 8.281 1.00 94.56 292 ASP A C 1
ATOM 2334 O O . ASP A 1 292 ? 10.232 -8.824 8.231 1.00 94.56 292 ASP A O 1
ATOM 2338 N N . TYR A 1 293 ? 12.090 -9.218 9.427 1.00 94.06 293 TYR A N 1
ATOM 2339 C CA . TYR A 1 293 ? 11.482 -8.887 10.712 1.00 94.06 293 TYR A CA 1
ATOM 2340 C C . TYR A 1 293 ? 10.998 -7.436 10.815 1.00 94.06 293 TYR A C 1
ATOM 2342 O O . TYR A 1 293 ? 10.029 -7.186 11.528 1.00 94.06 293 TYR A O 1
ATOM 2350 N N . LEU A 1 294 ? 11.623 -6.476 10.122 1.00 92.81 294 LEU A N 1
ATOM 2351 C CA . LEU A 1 294 ? 11.188 -5.077 10.196 1.00 92.81 294 LEU A CA 1
ATOM 2352 C C . LEU A 1 294 ? 9.881 -4.866 9.419 1.00 92.81 294 LEU A C 1
ATOM 2354 O O . LEU A 1 294 ? 8.949 -4.261 9.950 1.00 92.81 294 LEU A O 1
ATOM 2358 N N . SER A 1 295 ? 9.757 -5.447 8.220 1.00 95.50 295 SER A N 1
ATOM 2359 C CA . SER A 1 295 ? 8.479 -5.452 7.500 1.00 95.50 295 SER A CA 1
ATOM 2360 C C . SER A 1 295 ? 7.417 -6.276 8.239 1.00 95.50 295 SER A C 1
ATOM 2362 O O . SER A 1 295 ? 6.252 -5.881 8.273 1.00 95.50 295 SER A O 1
ATOM 2364 N N . ALA A 1 296 ? 7.790 -7.395 8.873 1.00 96.94 296 ALA A N 1
ATOM 2365 C CA . ALA A 1 296 ? 6.869 -8.185 9.693 1.00 96.94 296 ALA A CA 1
ATOM 2366 C C . ALA A 1 296 ? 6.306 -7.370 10.872 1.00 96.94 296 ALA A C 1
ATOM 2368 O O . ALA A 1 296 ? 5.095 -7.381 11.089 1.00 96.94 296 ALA A O 1
ATOM 2369 N N . ILE A 1 297 ? 7.155 -6.613 11.582 1.00 95.25 297 ILE A N 1
ATOM 2370 C CA . ILE A 1 297 ? 6.748 -5.675 12.644 1.00 95.25 297 ILE A CA 1
ATOM 2371 C C . ILE A 1 297 ? 5.733 -4.659 12.112 1.00 95.25 297 ILE A C 1
ATOM 2373 O O . ILE A 1 297 ? 4.668 -4.513 12.712 1.00 95.25 297 ILE A O 1
ATOM 2377 N N . TYR A 1 298 ? 6.007 -4.026 10.965 1.00 96.50 298 TYR A N 1
ATOM 2378 C CA . TYR A 1 298 ? 5.069 -3.085 10.346 1.00 96.50 298 TYR A CA 1
ATOM 2379 C C . TYR A 1 298 ? 3.705 -3.723 10.065 1.00 96.50 298 TYR A C 1
ATOM 2381 O O . TYR A 1 298 ? 2.678 -3.165 10.447 1.00 96.50 298 TYR A O 1
ATOM 2389 N N . PHE A 1 299 ? 3.663 -4.912 9.457 1.00 97.94 299 PHE A N 1
ATOM 2390 C CA . PHE A 1 299 ? 2.392 -5.583 9.166 1.00 97.94 299 PHE A CA 1
ATOM 2391 C C . PHE A 1 299 ? 1.674 -6.105 10.427 1.00 97.94 299 PHE A C 1
ATOM 2393 O O . PHE A 1 299 ? 0.439 -6.130 10.448 1.00 97.94 299 PHE A O 1
ATOM 2400 N N . TYR A 1 300 ? 2.398 -6.458 11.497 1.00 97.25 300 TYR A N 1
ATOM 2401 C CA . TYR A 1 300 ? 1.797 -6.771 12.799 1.00 97.25 300 TYR A CA 1
ATOM 2402 C C . TYR A 1 300 ? 1.159 -5.537 13.449 1.00 97.25 300 TYR A C 1
ATOM 2404 O O . TYR A 1 300 ? -0.002 -5.609 13.863 1.00 97.25 300 TYR A O 1
ATOM 2412 N N . GLU A 1 301 ? 1.865 -4.403 13.489 1.00 95.88 301 GLU A N 1
ATOM 2413 C CA . GLU A 1 301 ? 1.323 -3.141 14.010 1.00 95.88 301 GLU A CA 1
ATOM 2414 C C . GLU A 1 301 ? 0.140 -2.661 13.163 1.00 95.88 301 GLU A C 1
ATOM 2416 O O . GLU A 1 301 ? -0.923 -2.357 13.705 1.00 95.88 301 GLU A O 1
ATOM 2421 N N . LEU A 1 302 ? 0.261 -2.688 11.831 1.00 97.19 302 LEU A N 1
ATOM 2422 C CA . LEU A 1 302 ? -0.817 -2.326 10.910 1.00 97.19 302 LEU A CA 1
ATOM 2423 C C . LEU A 1 302 ? -2.063 -3.190 11.149 1.00 97.19 302 LEU A C 1
ATOM 2425 O O . LEU A 1 302 ? -3.163 -2.653 11.277 1.00 97.19 302 LEU A O 1
ATOM 2429 N N . SER A 1 303 ? -1.914 -4.511 11.301 1.00 97.44 303 SER A N 1
ATOM 2430 C CA . SER A 1 303 ? -3.029 -5.403 11.651 1.00 97.44 303 SER A CA 1
ATOM 2431 C C . SER A 1 303 ? -3.661 -5.064 13.007 1.00 97.44 303 SER A C 1
ATOM 2433 O O . SER A 1 303 ? -4.887 -4.943 13.101 1.00 97.44 303 SER A O 1
ATOM 2435 N N . ALA A 1 304 ? -2.849 -4.865 14.053 1.00 94.62 304 ALA A N 1
ATOM 2436 C CA . ALA A 1 304 ? -3.331 -4.543 15.396 1.00 94.62 304 ALA A CA 1
ATOM 2437 C C . ALA A 1 304 ? -4.070 -3.196 15.446 1.00 94.62 304 ALA A C 1
ATOM 2439 O O . ALA A 1 304 ? -5.154 -3.109 16.029 1.00 94.62 304 ALA A O 1
ATOM 2440 N N . VAL A 1 305 ? -3.509 -2.153 14.827 1.00 95.25 305 VAL A N 1
ATOM 2441 C CA . VAL A 1 305 ? -4.097 -0.807 14.758 1.00 95.25 305 VAL A CA 1
ATOM 2442 C C . VAL A 1 305 ? -5.376 -0.823 13.922 1.00 95.25 305 VAL A C 1
ATOM 2444 O O . VAL A 1 305 ? -6.386 -0.271 14.363 1.00 95.25 305 VAL A O 1
ATOM 2447 N N . THR A 1 306 ? -5.381 -1.515 12.777 1.00 96.12 306 THR A N 1
ATOM 2448 C CA . THR A 1 306 ? -6.581 -1.679 11.939 1.00 96.12 306 THR A CA 1
ATOM 2449 C C . THR A 1 306 ? -7.694 -2.342 12.750 1.00 96.12 306 THR A C 1
ATOM 2451 O O . THR A 1 306 ? -8.765 -1.759 12.920 1.00 96.12 306 THR A O 1
ATOM 2454 N N . MET A 1 307 ? -7.440 -3.516 13.342 1.00 94.56 307 MET A N 1
ATOM 2455 C CA . MET A 1 307 ? -8.457 -4.244 14.110 1.00 94.56 307 MET A CA 1
ATOM 2456 C C . MET A 1 307 ? -8.997 -3.419 15.290 1.00 94.56 307 MET A C 1
ATOM 2458 O O . MET A 1 307 ? -10.205 -3.391 15.526 1.00 94.56 307 MET A O 1
ATOM 2462 N N . ARG A 1 308 ? -8.127 -2.692 16.004 1.00 90.94 308 ARG A N 1
ATOM 2463 C CA . ARG A 1 308 ? -8.529 -1.802 17.109 1.00 90.94 308 ARG A CA 1
ATOM 2464 C C . ARG A 1 308 ? -9.364 -0.615 16.650 1.00 90.94 308 ARG A C 1
ATOM 2466 O O . ARG A 1 308 ? -10.321 -0.279 17.338 1.00 90.94 308 ARG A O 1
ATOM 2473 N N . SER A 1 309 ? -9.041 -0.014 15.509 1.00 92.94 309 SER A N 1
ATOM 2474 C CA . SER A 1 309 ? -9.784 1.123 14.949 1.00 92.94 309 SER A CA 1
ATOM 2475 C C . SER A 1 309 ? -11.220 0.728 14.605 1.00 92.94 309 SER A C 1
ATOM 2477 O O . SER A 1 309 ? -12.172 1.391 15.011 1.00 92.94 309 SER A O 1
ATOM 2479 N N . TYR A 1 310 ? -11.400 -0.421 13.955 1.00 92.00 310 TYR A N 1
ATOM 2480 C CA . TYR A 1 310 ? -12.725 -0.954 13.634 1.00 92.00 310 TYR A CA 1
ATOM 2481 C C . TYR A 1 310 ? -13.472 -1.498 14.864 1.00 92.00 310 TYR A C 1
ATOM 2483 O O . TYR A 1 310 ? -14.693 -1.359 14.956 1.00 92.00 310 TYR A O 1
ATOM 2491 N N . TYR A 1 311 ? -12.766 -2.036 15.863 1.00 89.81 311 TYR A N 1
ATOM 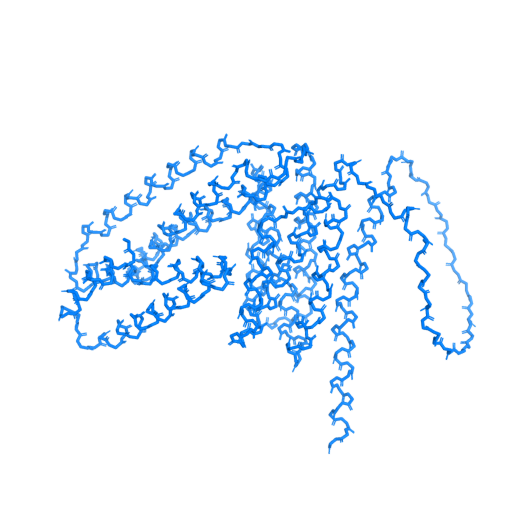2492 C CA . TYR A 1 311 ? -13.368 -2.361 17.160 1.00 89.81 311 TYR A CA 1
ATOM 2493 C C . TYR A 1 311 ? -13.847 -1.103 17.903 1.00 89.81 311 TYR A C 1
ATOM 2495 O O . TYR A 1 311 ? -14.954 -1.091 18.442 1.00 89.81 311 TYR A O 1
ATOM 2503 N N . LEU A 1 312 ? -13.076 -0.013 17.863 1.00 87.31 312 LEU A N 1
ATOM 2504 C CA . LEU A 1 312 ? -13.485 1.282 18.400 1.00 87.31 312 LEU A CA 1
ATOM 2505 C C . LEU A 1 312 ? -14.718 1.830 17.668 1.00 87.31 312 LEU A C 1
ATOM 2507 O O . LEU A 1 312 ? -15.673 2.231 18.331 1.00 87.31 312 LEU A O 1
ATOM 2511 N N . LEU A 1 313 ? -14.764 1.746 16.333 1.00 87.88 313 LEU A N 1
ATOM 2512 C CA . LEU A 1 313 ? -15.946 2.117 15.545 1.00 87.88 313 LEU A CA 1
ATOM 2513 C C . LEU A 1 313 ? -17.209 1.386 16.035 1.00 87.88 313 LEU A C 1
ATOM 2515 O O . LEU A 1 313 ? -18.272 1.986 16.214 1.00 87.88 313 LEU A O 1
ATOM 2519 N N . ARG A 1 314 ? -17.072 0.085 16.322 1.00 84.31 314 ARG A N 1
ATOM 2520 C CA . ARG A 1 314 ? -18.149 -0.757 16.856 1.00 84.31 314 ARG A CA 1
ATOM 2521 C C . ARG A 1 314 ? -18.581 -0.348 18.273 1.00 84.31 314 ARG A C 1
ATOM 2523 O O . ARG A 1 314 ? -19.777 -0.424 18.566 1.00 84.31 314 ARG A O 1
ATOM 2530 N N . ILE A 1 315 ? -17.656 0.097 19.131 1.00 83.38 315 ILE A N 1
ATOM 2531 C CA . ILE A 1 315 ? -17.978 0.618 20.473 1.00 83.38 315 ILE A CA 1
ATOM 2532 C C . ILE A 1 315 ? -18.694 1.970 20.388 1.00 83.38 315 ILE A C 1
ATOM 2534 O O . ILE A 1 315 ? -19.722 2.134 21.044 1.00 83.38 315 ILE A O 1
ATOM 2538 N N . LEU A 1 316 ? -18.193 2.917 19.586 1.00 80.25 316 LEU A N 1
ATOM 2539 C CA . LEU A 1 316 ? -18.769 4.266 19.458 1.00 80.25 316 LEU A CA 1
ATOM 2540 C C . LEU A 1 316 ? -20.221 4.226 18.949 1.00 80.25 316 LEU A C 1
ATOM 2542 O O . LEU A 1 316 ? -21.065 4.989 19.410 1.00 80.25 316 LEU A O 1
ATOM 2546 N N . GLN A 1 317 ? -20.550 3.253 18.094 1.00 79.25 317 GLN A N 1
ATOM 2547 C CA . GLN A 1 317 ? -21.920 2.986 17.639 1.00 79.25 317 GLN A CA 1
ATOM 2548 C C . GLN A 1 317 ? -22.863 2.449 18.749 1.00 79.25 317 GLN A C 1
ATOM 2550 O O . GLN A 1 317 ? -24.066 2.308 18.528 1.00 79.25 317 GLN A O 1
ATOM 2555 N N . GLY A 1 318 ? -22.352 2.133 19.945 1.00 65.12 318 GLY A N 1
ATOM 2556 C CA . GLY A 1 318 ? -23.144 1.788 21.134 1.00 65.12 318 GLY A CA 1
ATOM 2557 C C . GLY A 1 318 ? -23.617 0.332 21.240 1.00 65.12 318 GLY A C 1
ATOM 2558 O O . GLY A 1 318 ? -24.451 0.031 22.089 1.00 65.12 318 GLY A O 1
ATOM 2559 N N . ASN A 1 319 ? -23.096 -0.579 20.409 1.00 57.09 319 ASN A N 1
ATOM 2560 C CA . ASN A 1 319 ? -23.598 -1.955 20.258 1.00 57.09 319 ASN A CA 1
ATOM 2561 C C . ASN A 1 319 ? -22.617 -3.039 20.769 1.00 57.09 319 ASN A C 1
ATOM 2563 O O . ASN A 1 319 ? -22.403 -4.057 20.101 1.00 57.09 319 ASN A O 1
ATOM 2567 N N . VAL A 1 320 ? -21.998 -2.822 21.935 1.00 53.72 320 VAL A N 1
ATOM 2568 C CA . VAL A 1 320 ? -20.953 -3.697 22.509 1.00 53.72 320 VAL A CA 1
ATOM 2569 C C . VAL A 1 320 ? -21.332 -4.197 23.902 1.00 53.72 320 VAL A C 1
ATOM 2571 O O . VAL A 1 320 ? -21.708 -3.414 24.774 1.00 53.72 320 VAL A O 1
ATOM 2574 N N . LYS A 1 321 ? -21.171 -5.507 24.134 1.00 44.78 321 LYS A N 1
ATOM 2575 C CA . LYS A 1 321 ? -21.193 -6.096 25.480 1.00 44.78 321 LYS A CA 1
ATOM 2576 C C . LYS A 1 321 ? -19.863 -5.791 26.169 1.00 44.78 321 LYS A C 1
ATOM 2578 O O . LYS A 1 321 ? -18.836 -6.370 25.823 1.00 44.78 321 LYS A O 1
ATOM 2583 N N . THR A 1 322 ? -19.865 -4.878 27.135 1.00 44.03 322 THR A N 1
ATOM 2584 C CA . THR A 1 322 ? -18.668 -4.570 27.929 1.00 44.03 322 THR A CA 1
ATOM 2585 C C . THR A 1 322 ? -18.473 -5.563 29.085 1.00 44.03 322 THR A C 1
ATOM 2587 O O . THR A 1 322 ? -19.350 -6.356 29.421 1.00 44.03 322 THR A O 1
ATOM 2590 N N . ARG A 1 323 ? -17.271 -5.521 29.675 1.00 38.34 323 ARG A N 1
ATOM 2591 C CA . ARG A 1 323 ? -16.608 -6.482 30.589 1.00 38.34 323 ARG A CA 1
ATOM 2592 C C . ARG A 1 323 ? -17.428 -7.106 31.740 1.00 38.34 323 ARG A C 1
ATOM 2594 O O . ARG A 1 323 ? -16.975 -8.095 32.313 1.00 38.34 323 ARG A O 1
ATOM 2601 N N . SER A 1 324 ? -18.593 -6.567 32.089 1.00 37.81 324 SER A N 1
ATOM 2602 C CA . SER A 1 324 ? -19.390 -6.949 33.265 1.00 37.81 324 SER A CA 1
ATOM 2603 C C . SER A 1 324 ? -19.890 -8.403 33.280 1.00 37.81 324 SER A C 1
ATOM 2605 O O . SER A 1 324 ? -20.205 -8.908 34.350 1.00 37.81 324 SER A O 1
ATOM 2607 N N . GLU A 1 325 ? -19.946 -9.095 32.136 1.00 38.19 325 GLU A N 1
ATOM 2608 C CA . GLU A 1 325 ? -20.382 -10.505 32.061 1.00 38.19 325 GLU A CA 1
ATOM 2609 C C . GLU A 1 325 ? -19.241 -11.536 32.270 1.00 38.19 325 GLU A C 1
ATOM 2611 O O . GLU A 1 325 ? -19.514 -12.731 32.356 1.00 38.19 325 GLU A O 1
ATOM 2616 N N . VAL A 1 326 ? -17.967 -11.117 32.379 1.00 36.88 326 VAL A N 1
ATOM 2617 C CA . VAL A 1 326 ? -16.790 -12.029 32.379 1.00 36.88 326 VAL A CA 1
ATOM 2618 C C . VAL A 1 326 ? -16.060 -12.084 33.739 1.00 36.88 326 VAL A C 1
ATOM 2620 O O . VAL A 1 326 ? -14.909 -12.501 33.825 1.00 36.88 326 VAL A O 1
ATOM 2623 N N . SER A 1 327 ? -16.705 -11.707 34.850 1.00 28.66 327 SER A N 1
ATOM 2624 C CA . SER A 1 327 ? -16.055 -11.695 36.181 1.00 28.66 327 SER A CA 1
ATOM 2625 C C . SER A 1 327 ? -15.787 -13.078 36.803 1.00 28.66 327 SER A C 1
ATOM 2627 O O . SER A 1 327 ? -15.305 -13.145 37.931 1.00 28.66 327 SER A O 1
ATOM 2629 N N . ASN A 1 328 ? -16.103 -14.177 36.107 1.00 29.72 328 ASN A N 1
ATOM 2630 C CA . ASN A 1 328 ? -16.038 -15.545 36.642 1.00 29.72 328 ASN A CA 1
ATOM 2631 C C . ASN A 1 328 ? -14.812 -16.359 36.182 1.00 29.72 328 ASN A C 1
ATOM 2633 O O . ASN A 1 328 ? -14.733 -17.552 36.463 1.00 29.72 328 ASN A O 1
ATOM 2637 N N . LEU A 1 329 ? -13.839 -15.734 35.512 1.00 27.83 329 LEU A N 1
ATOM 2638 C CA . LEU A 1 329 ? -12.522 -16.331 35.266 1.00 27.83 329 LEU A CA 1
ATOM 2639 C C . LEU A 1 329 ? -11.515 -15.780 36.279 1.00 27.83 329 LEU A C 1
ATOM 2641 O O . LEU A 1 329 ? -11.006 -14.668 36.145 1.00 27.83 329 LEU A O 1
ATOM 2645 N N . SER A 1 330 ? -11.257 -16.569 37.323 1.00 28.50 330 SER A N 1
ATOM 2646 C CA . SER A 1 330 ? -10.339 -16.226 38.409 1.00 28.50 330 SER A CA 1
ATOM 2647 C C . SER A 1 330 ? -8.894 -16.125 37.915 1.00 28.50 330 SER A C 1
ATOM 2649 O O . SER A 1 330 ? -8.198 -17.128 37.784 1.00 28.50 330 SER A O 1
ATOM 2651 N N . THR A 1 331 ? -8.406 -14.905 37.700 1.00 25.73 331 THR A N 1
ATOM 2652 C CA . THR A 1 331 ? -6.976 -14.653 37.499 1.00 25.73 331 THR A CA 1
ATOM 2653 C C . THR A 1 331 ? -6.254 -14.657 38.844 1.00 25.73 331 THR A C 1
ATOM 2655 O O . THR A 1 331 ? -6.316 -13.679 39.593 1.00 25.73 331 THR A O 1
ATOM 2658 N N . THR A 1 332 ? -5.540 -15.740 39.152 1.00 28.38 332 THR A N 1
ATOM 2659 C CA . THR A 1 332 ? -4.516 -15.740 40.206 1.00 28.38 332 THR A CA 1
ATOM 2660 C C . THR A 1 332 ? -3.418 -14.748 39.835 1.00 28.38 332 THR A C 1
ATOM 2662 O O . THR A 1 332 ? -2.632 -14.998 38.922 1.00 28.38 332 THR A O 1
ATOM 2665 N N . SER A 1 333 ? -3.387 -13.610 40.527 1.00 24.98 333 SER A N 1
ATOM 2666 C CA . SER A 1 333 ? -2.384 -12.566 40.314 1.00 24.98 333 SER A CA 1
ATOM 2667 C C . SER A 1 333 ? -1.001 -13.027 40.804 1.00 24.98 333 SER A C 1
ATOM 2669 O O . SER A 1 333 ? -0.926 -13.592 41.900 1.00 24.98 333 SER A O 1
ATOM 2671 N N . PRO A 1 334 ? 0.101 -12.784 40.068 1.00 25.06 334 PRO A N 1
ATOM 2672 C CA . PRO A 1 334 ? 1.446 -13.036 40.574 1.00 25.06 334 PRO A CA 1
ATOM 2673 C C . PRO A 1 334 ? 1.774 -12.071 41.720 1.00 25.06 334 PRO A C 1
ATOM 2675 O O . PRO A 1 334 ? 1.847 -10.858 41.528 1.00 25.06 334 PRO A O 1
ATOM 2678 N N . SER A 1 335 ? 1.999 -12.602 42.921 1.00 24.47 335 SER A N 1
ATOM 2679 C CA . SER A 1 335 ? 2.465 -11.804 44.058 1.00 24.47 335 SER A CA 1
ATOM 2680 C C . SER A 1 335 ? 3.913 -11.359 43.853 1.00 24.47 335 SER A C 1
ATOM 2682 O O . SER A 1 335 ? 4.821 -12.188 43.893 1.00 24.47 335 SER A O 1
ATOM 2684 N N . ILE A 1 336 ? 4.144 -10.050 43.736 1.00 27.36 336 ILE A N 1
ATOM 2685 C CA . ILE A 1 336 ? 5.467 -9.450 43.948 1.00 27.36 336 ILE A CA 1
ATOM 2686 C C . ILE A 1 336 ? 5.438 -8.720 45.290 1.00 27.36 336 ILE A C 1
ATOM 2688 O O . ILE A 1 336 ? 4.717 -7.741 45.475 1.00 27.36 336 ILE A O 1
ATOM 2692 N N . ILE A 1 337 ? 6.216 -9.235 46.241 1.00 26.62 337 ILE A N 1
ATOM 2693 C CA . ILE A 1 337 ? 6.413 -8.638 47.562 1.00 26.62 337 ILE A CA 1
ATOM 2694 C C . ILE A 1 337 ? 7.604 -7.684 47.475 1.00 26.62 337 ILE A C 1
ATOM 2696 O O . ILE A 1 337 ? 8.737 -8.151 47.383 1.00 26.62 337 ILE A O 1
ATOM 2700 N N . THR A 1 338 ? 7.369 -6.378 47.620 1.00 25.61 338 THR A N 1
ATOM 2701 C CA . THR A 1 338 ? 8.423 -5.446 48.051 1.00 25.61 338 THR A CA 1
ATOM 2702 C C . THR A 1 338 ? 7.851 -4.393 48.994 1.00 25.61 338 THR A C 1
ATOM 2704 O O . THR A 1 338 ? 6.830 -3.767 48.720 1.00 25.61 338 THR A O 1
ATOM 2707 N N . THR A 1 339 ? 8.504 -4.217 50.138 1.00 23.73 339 THR A N 1
ATOM 2708 C CA . THR A 1 339 ? 8.089 -3.334 51.230 1.00 23.73 339 THR A CA 1
ATOM 2709 C C . THR A 1 339 ? 8.627 -1.901 51.102 1.00 23.73 339 THR A C 1
ATOM 2711 O O . THR A 1 339 ? 9.710 -1.683 50.562 1.00 23.73 339 THR A O 1
ATOM 2714 N N . THR A 1 340 ? 7.959 -0.986 51.825 1.00 23.59 340 THR A N 1
ATOM 2715 C CA . THR A 1 340 ? 8.498 0.178 52.588 1.00 23.59 340 THR A CA 1
ATOM 2716 C C . THR A 1 340 ? 8.163 1.615 52.113 1.00 23.59 340 THR A C 1
ATOM 2718 O O . THR A 1 340 ? 8.683 2.113 51.124 1.00 23.59 340 THR A O 1
ATOM 2721 N N . SER A 1 341 ? 7.372 2.293 52.966 1.00 26.86 341 SER A N 1
ATOM 2722 C CA . SER A 1 341 ? 7.302 3.740 53.307 1.00 26.86 341 SER A CA 1
ATOM 2723 C C . SER A 1 341 ? 6.931 4.845 52.291 1.00 26.86 341 SER A C 1
ATOM 2725 O O . SER A 1 341 ? 7.675 5.177 51.377 1.00 26.86 341 SER A O 1
ATOM 2727 N N . LYS A 1 342 ? 5.829 5.535 52.638 1.00 27.27 342 LYS A N 1
ATOM 2728 C CA . LYS A 1 342 ? 5.360 6.881 52.224 1.00 27.27 342 LYS A CA 1
ATOM 2729 C C . LYS A 1 342 ? 6.140 8.002 52.966 1.00 27.27 342 LYS A C 1
ATOM 2731 O O . LYS A 1 342 ? 6.717 7.697 54.013 1.00 27.27 342 LYS A O 1
ATOM 2736 N N . PRO A 1 343 ? 6.115 9.281 52.521 1.00 27.84 343 PRO A N 1
ATOM 2737 C CA . PRO A 1 343 ? 5.217 10.274 53.162 1.00 27.84 343 PRO A CA 1
ATOM 2738 C C . PRO A 1 343 ? 4.413 11.201 52.203 1.00 27.84 343 PRO A C 1
ATOM 2740 O O . PRO A 1 343 ? 4.478 11.082 50.985 1.00 27.84 343 PRO A O 1
ATOM 2743 N N . GLU A 1 344 ? 3.585 12.071 52.798 1.00 25.97 344 GLU A N 1
ATOM 2744 C CA . GLU A 1 344 ? 2.495 12.915 52.235 1.00 25.97 344 GLU A CA 1
ATOM 2745 C C . GLU A 1 344 ? 2.932 14.419 52.158 1.00 25.97 344 GLU A C 1
ATOM 2747 O O . GLU A 1 344 ? 4.016 14.721 52.648 1.00 25.97 344 GLU A O 1
ATOM 2752 N N . VAL A 1 345 ? 2.256 15.443 51.589 1.00 24.52 345 VAL A N 1
ATOM 2753 C CA . VAL A 1 345 ? 0.844 15.743 51.210 1.00 24.52 345 VAL A CA 1
ATOM 2754 C C . VAL A 1 345 ? 0.806 16.751 50.029 1.00 24.52 345 VAL A C 1
ATOM 2756 O O . VAL A 1 345 ? 1.757 17.512 49.873 1.00 24.52 345 VAL A O 1
ATOM 2759 N N . GLY A 1 346 ? -0.298 16.860 49.261 1.00 24.88 346 GLY A N 1
ATOM 2760 C CA . GLY A 1 346 ? -0.543 18.051 48.413 1.00 24.88 346 GLY A CA 1
ATOM 2761 C C . GLY A 1 346 ? -1.785 18.039 47.497 1.00 24.88 346 GLY A C 1
ATOM 2762 O O . GLY A 1 346 ? -1.680 17.670 46.332 1.00 24.88 346 GLY A O 1
ATOM 2763 N N . THR A 1 347 ? -2.945 18.500 47.981 1.00 27.67 347 THR A N 1
ATOM 2764 C CA . THR A 1 347 ? -4.194 18.664 47.191 1.00 27.67 347 THR A CA 1
ATOM 2765 C C . THR A 1 347 ? -4.321 20.084 46.615 1.00 27.67 347 THR A C 1
ATOM 2767 O O . THR A 1 347 ? -3.959 21.038 47.307 1.00 27.67 347 THR A O 1
ATOM 2770 N N . PRO A 1 348 ? -4.926 20.268 45.423 1.00 25.69 348 PRO A N 1
ATOM 2771 C CA . PRO A 1 348 ? -6.046 21.222 45.367 1.00 25.69 348 PRO A CA 1
ATOM 2772 C C . PRO A 1 348 ? -7.228 20.838 44.444 1.00 25.69 348 PRO A C 1
ATOM 2774 O O . PRO A 1 348 ? -7.074 20.556 43.262 1.00 25.69 348 PRO A O 1
ATOM 2777 N N . THR A 1 349 ? -8.421 20.939 45.033 1.00 24.03 349 THR A N 1
ATOM 2778 C CA . THR A 1 349 ? -9.697 21.466 44.501 1.00 24.03 349 THR A CA 1
ATOM 2779 C C . THR A 1 349 ? -10.135 21.189 43.050 1.00 24.03 349 THR A C 1
ATOM 2781 O O . THR A 1 349 ? -9.717 21.844 42.097 1.00 24.03 349 THR A O 1
ATOM 2784 N N . THR A 1 350 ? -11.159 20.341 42.937 1.00 22.58 350 THR A N 1
ATOM 2785 C CA . THR A 1 350 ? -12.026 20.107 41.769 1.00 22.58 350 THR A CA 1
ATOM 2786 C C . THR A 1 350 ? -12.732 21.375 41.258 1.00 22.58 350 THR A C 1
ATOM 2788 O O . THR A 1 350 ? -13.219 22.182 42.051 1.00 22.58 350 THR A O 1
ATOM 2791 N N . LYS A 1 351 ? -12.921 21.486 39.936 1.00 26.98 351 LYS A N 1
ATOM 2792 C CA . LYS A 1 351 ? -14.058 22.210 39.338 1.00 26.98 351 LYS A CA 1
ATOM 2793 C C . LYS A 1 351 ? -14.939 21.216 38.590 1.00 26.98 351 LYS A C 1
ATOM 2795 O O . LYS A 1 351 ? -14.432 20.425 37.801 1.00 26.98 351 LYS A O 1
ATOM 2800 N N . GLU A 1 352 ? -16.238 21.255 38.855 1.00 25.58 352 GLU A N 1
ATOM 2801 C CA . GLU A 1 352 ? -17.220 20.428 38.156 1.00 25.58 352 GLU A CA 1
ATOM 2802 C C . GLU A 1 352 ? -17.365 20.873 36.695 1.00 25.58 352 GLU A C 1
ATOM 2804 O O . GLU A 1 352 ? -17.488 22.065 36.407 1.00 25.58 352 GLU A O 1
ATOM 2809 N N . VAL A 1 353 ? -17.415 19.902 35.783 1.00 24.69 353 VAL A N 1
ATOM 2810 C CA . VAL A 1 353 ? -17.997 20.062 34.447 1.00 24.69 353 VAL A CA 1
ATOM 2811 C C . VAL A 1 353 ? -19.077 18.996 34.308 1.00 24.69 353 VAL A C 1
ATOM 2813 O O . VAL A 1 353 ? -18.879 17.837 34.674 1.00 24.69 353 VAL A O 1
ATOM 2816 N N . THR A 1 354 ? -20.253 19.413 33.855 1.00 24.53 354 THR A N 1
ATOM 2817 C CA . THR A 1 354 ? -21.479 18.618 33.898 1.00 24.53 354 THR A CA 1
ATOM 2818 C C . THR A 1 354 ? -21.503 17.472 32.884 1.00 24.53 354 THR A C 1
ATOM 2820 O O . THR A 1 354 ? -21.079 17.593 31.740 1.00 24.53 354 THR A O 1
ATOM 2823 N N . SER A 1 355 ? -22.062 16.352 33.344 1.00 33.03 355 SER A N 1
ATOM 2824 C CA . SER A 1 355 ? -22.252 15.083 32.633 1.00 33.03 355 SER A CA 1
ATOM 2825 C C . SER A 1 355 ? -22.835 15.190 31.215 1.00 33.03 355 SER A C 1
ATOM 2827 O O . SER A 1 355 ? -23.972 15.628 31.043 1.00 33.03 355 SER A O 1
ATOM 2829 N N . ILE A 1 356 ? -22.125 14.606 30.240 1.00 28.84 356 ILE A N 1
ATOM 2830 C CA . ILE A 1 356 ? -22.716 13.921 29.077 1.00 28.84 356 ILE A CA 1
ATOM 2831 C C . ILE A 1 356 ? -21.924 12.620 28.833 1.00 28.84 356 ILE A C 1
ATOM 2833 O O . ILE A 1 356 ? -20.743 12.679 28.517 1.00 28.84 356 ILE A O 1
ATOM 2837 N N . LYS A 1 357 ? -22.564 11.449 29.012 1.00 38.56 357 LYS A N 1
ATOM 2838 C CA . LYS A 1 357 ? -22.137 10.080 28.596 1.00 38.56 357 LYS A CA 1
ATOM 2839 C C . LYS A 1 357 ? -20.612 9.779 28.488 1.00 38.56 357 LYS A C 1
ATOM 2841 O O . LYS A 1 357 ? -20.175 9.130 27.545 1.00 38.56 357 LYS A O 1
ATOM 2846 N N . GLY A 1 358 ? -19.802 10.160 29.479 1.00 30.42 358 GLY A N 1
ATOM 2847 C CA . GLY A 1 358 ? -18.331 10.054 29.397 1.00 30.42 358 GLY A CA 1
ATOM 2848 C C . GLY A 1 358 ? -17.696 8.689 29.721 1.00 30.42 358 GLY A C 1
ATOM 2849 O O . GLY A 1 358 ? -16.512 8.501 29.452 1.00 30.42 358 GLY A O 1
ATOM 2850 N N . GLN A 1 359 ? -18.439 7.733 30.296 1.00 36.28 359 GLN A N 1
ATOM 2851 C CA . GLN A 1 359 ? -17.834 6.525 30.885 1.00 36.28 359 GLN A CA 1
ATOM 2852 C C . GLN A 1 359 ? -17.115 5.639 29.851 1.00 36.28 359 GLN A C 1
ATOM 2854 O O . GLN A 1 359 ? -15.960 5.276 30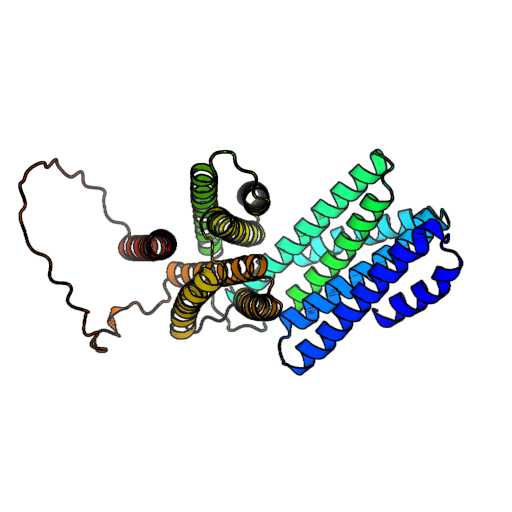.048 1.00 36.28 359 GLN A O 1
ATOM 2859 N N . GLY A 1 360 ? -17.765 5.355 28.715 1.00 38.53 360 GLY A N 1
ATOM 2860 C CA . GLY A 1 360 ? -17.180 4.511 27.666 1.00 38.53 360 GLY A CA 1
ATOM 2861 C C . GLY A 1 360 ? -15.943 5.131 27.012 1.00 38.53 360 GLY A C 1
ATOM 2862 O O . GLY A 1 360 ? -14.976 4.425 26.755 1.00 38.53 360 GLY A O 1
ATOM 2863 N N . ILE A 1 361 ? -15.936 6.452 26.801 1.00 37.72 361 ILE A N 1
ATOM 2864 C CA . ILE A 1 361 ? -14.808 7.165 26.179 1.00 37.72 361 ILE A CA 1
ATOM 2865 C C . ILE A 1 361 ? -13.581 7.146 27.101 1.00 37.72 361 ILE A C 1
ATOM 2867 O O . ILE A 1 361 ? -12.472 6.900 26.629 1.00 37.72 361 ILE A O 1
ATOM 2871 N N . HIS A 1 362 ? -13.763 7.311 28.416 1.00 39.19 362 HIS A N 1
ATOM 2872 C CA . HIS A 1 362 ? -12.667 7.151 29.375 1.00 39.19 362 HIS A CA 1
ATOM 2873 C C . HIS A 1 362 ? -12.140 5.713 29.441 1.00 39.19 362 HIS A C 1
ATOM 2875 O O . HIS A 1 362 ? -10.927 5.527 29.467 1.00 39.19 362 HIS A O 1
ATOM 2881 N N . ASP A 1 363 ? -13.007 4.699 29.412 1.00 41.44 363 ASP A N 1
ATOM 2882 C CA . ASP A 1 363 ? -12.574 3.295 29.416 1.00 41.44 363 ASP A CA 1
ATOM 2883 C C . ASP A 1 363 ? -11.823 2.911 28.120 1.00 41.44 363 ASP A C 1
ATOM 2885 O O . ASP A 1 363 ? -10.867 2.136 28.163 1.00 41.44 363 ASP A O 1
ATOM 2889 N N . ILE A 1 364 ? -12.189 3.509 26.980 1.00 43.44 364 ILE A N 1
ATOM 2890 C CA . ILE A 1 364 ? -11.501 3.383 25.681 1.00 43.44 364 ILE A CA 1
ATOM 2891 C C . ILE A 1 364 ? -10.135 4.081 25.689 1.00 43.44 364 ILE A C 1
ATOM 2893 O O . ILE A 1 364 ? -9.141 3.483 25.274 1.00 43.44 364 ILE A O 1
ATOM 2897 N N . LEU A 1 365 ? -10.066 5.325 26.175 1.00 42.12 365 LEU A N 1
ATOM 2898 C CA . LEU A 1 365 ? -8.807 6.056 26.349 1.00 42.12 365 LEU A CA 1
ATOM 2899 C C . LEU A 1 365 ? -7.868 5.282 27.272 1.00 42.12 365 LEU A C 1
ATOM 2901 O O . LEU A 1 365 ? -6.714 5.060 26.921 1.00 42.12 365 LEU A O 1
ATOM 2905 N N . ASN A 1 366 ? -8.383 4.785 28.397 1.00 45.12 366 ASN A N 1
ATOM 2906 C CA . ASN A 1 366 ? -7.631 3.932 29.308 1.00 45.12 366 ASN A CA 1
ATOM 2907 C C . ASN A 1 366 ? -7.165 2.637 28.628 1.00 45.12 366 ASN A C 1
ATOM 2909 O O . ASN A 1 366 ? -6.054 2.204 28.900 1.00 45.12 366 ASN A O 1
ATOM 2913 N N . PHE A 1 367 ? -7.944 2.029 27.728 1.00 48.69 367 PHE A N 1
ATOM 2914 C CA . PHE A 1 367 ? -7.530 0.835 26.981 1.00 48.69 367 PHE A CA 1
ATOM 2915 C C . PHE A 1 367 ? -6.399 1.117 25.977 1.00 48.69 367 PHE A C 1
ATOM 2917 O O . PHE A 1 367 ? -5.410 0.385 25.951 1.00 48.69 367 PHE A O 1
ATOM 2924 N N . LEU A 1 368 ? -6.507 2.191 25.186 1.00 46.00 368 LEU A N 1
ATOM 2925 C CA . LEU A 1 368 ? -5.463 2.590 24.234 1.00 46.00 368 LEU A CA 1
ATOM 2926 C C . LEU A 1 368 ? -4.180 3.027 24.955 1.00 46.00 368 LEU A C 1
ATOM 2928 O O . LEU A 1 368 ? -3.100 2.573 24.586 1.00 46.00 368 LEU A O 1
ATOM 2932 N N . ILE A 1 369 ? -4.303 3.825 26.023 1.00 50.97 369 ILE A N 1
ATOM 2933 C CA . ILE A 1 369 ? -3.181 4.242 26.878 1.00 50.97 369 ILE A CA 1
ATOM 2934 C C . ILE A 1 369 ? -2.551 3.033 27.573 1.00 50.97 369 ILE A C 1
ATOM 2936 O O . ILE A 1 369 ? -1.329 2.926 27.597 1.00 50.97 369 ILE A O 1
ATOM 2940 N N . LEU A 1 370 ? -3.340 2.096 28.112 1.00 43.69 370 LEU A N 1
ATOM 2941 C CA . LEU A 1 370 ? -2.813 0.879 28.738 1.00 43.69 370 LEU A CA 1
ATOM 2942 C C . LEU A 1 370 ? -1.997 0.060 27.732 1.00 43.69 370 LEU A C 1
ATOM 2944 O O . LEU A 1 370 ? -0.936 -0.438 28.088 1.00 43.69 370 LEU A O 1
ATOM 2948 N N . ILE A 1 371 ? -2.451 -0.057 26.482 1.00 50.41 371 ILE A N 1
ATOM 2949 C CA . ILE A 1 371 ? -1.759 -0.847 25.460 1.00 50.41 371 ILE A CA 1
ATOM 2950 C C . ILE A 1 371 ? -0.504 -0.149 24.930 1.00 50.41 371 ILE A C 1
ATOM 2952 O O . ILE A 1 371 ? 0.525 -0.812 24.829 1.00 50.41 371 ILE A O 1
ATOM 2956 N N . THR A 1 372 ? -0.516 1.159 24.650 1.00 49.78 372 THR A N 1
ATOM 2957 C CA . THR A 1 372 ? 0.738 1.866 24.319 1.00 49.78 372 THR A CA 1
ATOM 2958 C C . THR A 1 372 ? 1.709 1.840 25.487 1.00 49.78 372 THR A C 1
ATOM 2960 O O . THR A 1 372 ? 2.893 1.603 25.281 1.00 49.78 372 THR A O 1
ATOM 2963 N N . THR A 1 373 ? 1.216 1.971 26.720 1.00 51.09 373 THR A N 1
ATOM 2964 C CA . THR A 1 373 ? 2.035 1.816 27.927 1.00 51.09 373 THR A CA 1
ATOM 2965 C C . THR A 1 373 ? 2.603 0.399 28.036 1.00 51.09 373 THR A C 1
ATOM 2967 O O . THR A 1 373 ? 3.768 0.260 28.379 1.00 51.09 373 THR A O 1
ATOM 2970 N N . LEU A 1 374 ? 1.854 -0.655 27.689 1.00 44.19 374 LEU A N 1
ATOM 2971 C CA . LEU A 1 374 ? 2.357 -2.036 27.653 1.00 44.19 374 LEU A CA 1
ATOM 2972 C C . LEU A 1 374 ? 3.394 -2.263 26.542 1.00 44.19 374 LEU A C 1
ATOM 2974 O O . LEU A 1 374 ? 4.383 -2.945 26.791 1.00 44.19 374 LEU A O 1
ATOM 2978 N N . ILE A 1 375 ? 3.222 -1.664 25.359 1.00 53.84 375 ILE A N 1
ATOM 2979 C CA . ILE A 1 375 ? 4.212 -1.713 24.268 1.00 53.84 375 ILE A CA 1
ATOM 2980 C C . ILE A 1 375 ? 5.496 -0.980 24.690 1.00 53.84 375 ILE A C 1
ATOM 2982 O O . ILE A 1 375 ? 6.585 -1.542 24.600 1.00 53.84 375 ILE A O 1
ATOM 2986 N N . ILE A 1 376 ? 5.377 0.229 25.249 1.00 53.38 376 ILE A N 1
ATOM 2987 C CA . ILE A 1 376 ? 6.503 1.021 25.768 1.00 53.38 376 ILE A CA 1
ATOM 2988 C C . ILE A 1 376 ? 7.195 0.296 26.937 1.00 53.38 376 ILE A C 1
ATOM 2990 O O . ILE A 1 376 ? 8.422 0.230 26.976 1.00 53.38 376 ILE A O 1
ATOM 2994 N N . ILE A 1 377 ? 6.444 -0.314 27.860 1.00 52.16 377 ILE A N 1
ATOM 2995 C CA . ILE A 1 377 ? 6.993 -1.155 28.936 1.00 52.16 377 ILE A CA 1
ATOM 2996 C C . ILE A 1 377 ? 7.683 -2.398 28.362 1.00 52.16 377 ILE A C 1
ATOM 2998 O O . ILE A 1 377 ? 8.745 -2.762 28.855 1.00 52.16 377 ILE A O 1
ATOM 3002 N N . GLY A 1 378 ? 7.145 -3.023 27.312 1.00 48.66 378 GLY A N 1
ATOM 3003 C CA . GLY A 1 378 ? 7.778 -4.142 26.608 1.00 48.66 378 GLY A CA 1
ATOM 3004 C C . GLY A 1 378 ? 9.122 -3.756 25.985 1.00 48.66 378 GLY A C 1
ATOM 3005 O O . GLY A 1 378 ? 10.115 -4.464 26.170 1.00 48.66 378 GLY A O 1
ATOM 3006 N N . VAL A 1 379 ? 9.193 -2.589 25.337 1.00 54.34 379 VAL A N 1
ATOM 3007 C CA . VAL A 1 379 ? 10.442 -2.003 24.817 1.00 54.34 379 VAL A CA 1
ATOM 3008 C C . VAL A 1 379 ? 11.425 -1.713 25.962 1.00 54.34 379 VAL A C 1
ATOM 3010 O O . VAL A 1 379 ? 12.579 -2.135 25.900 1.00 54.34 379 VAL A O 1
ATOM 3013 N N . ILE A 1 380 ? 10.977 -1.088 27.058 1.00 58.62 380 ILE A N 1
ATOM 3014 C CA . ILE A 1 380 ? 11.813 -0.790 28.238 1.00 58.62 380 ILE A CA 1
ATOM 3015 C C . ILE A 1 380 ? 12.326 -2.073 28.916 1.00 58.62 380 ILE A C 1
ATOM 3017 O O . ILE A 1 380 ? 13.507 -2.157 29.252 1.00 58.62 380 ILE A O 1
ATOM 3021 N N . LEU A 1 381 ? 11.488 -3.098 29.088 1.00 49.09 381 LEU A N 1
ATOM 3022 C CA . LEU A 1 381 ? 11.888 -4.396 29.639 1.00 49.09 381 LEU A CA 1
ATOM 3023 C C . LEU A 1 381 ? 12.894 -5.098 28.724 1.00 49.09 381 LEU A C 1
ATOM 3025 O O . LEU A 1 381 ? 13.890 -5.631 29.209 1.00 49.09 381 LEU A O 1
ATOM 3029 N N . THR A 1 382 ? 12.697 -5.038 27.406 1.00 51.78 382 THR A N 1
ATOM 3030 C CA . THR A 1 382 ? 13.638 -5.596 26.423 1.00 51.78 382 THR A CA 1
ATOM 3031 C C . THR A 1 382 ? 14.981 -4.850 26.445 1.00 51.78 382 THR A C 1
ATOM 3033 O O . THR A 1 382 ? 16.040 -5.478 26.371 1.00 51.78 382 THR A O 1
ATOM 3036 N N . LEU A 1 383 ? 14.980 -3.529 26.655 1.00 53.69 383 LEU A N 1
ATOM 3037 C CA . LEU A 1 383 ? 16.184 -2.712 26.873 1.00 53.69 383 LEU A CA 1
ATOM 3038 C C . LEU A 1 383 ? 16.910 -3.045 28.191 1.00 53.69 383 LEU A C 1
ATOM 3040 O O . LEU A 1 383 ? 18.142 -3.077 28.229 1.00 53.69 383 LEU A O 1
ATOM 3044 N N . ILE A 1 384 ? 16.177 -3.334 29.269 1.00 56.34 384 ILE A N 1
ATOM 3045 C CA . ILE A 1 384 ? 16.756 -3.752 30.558 1.00 56.34 384 ILE A CA 1
ATOM 3046 C C . ILE A 1 384 ? 17.369 -5.159 30.447 1.00 56.34 384 ILE A C 1
ATOM 3048 O O . ILE A 1 384 ? 18.517 -5.364 30.846 1.00 56.34 384 ILE A O 1
ATOM 3052 N N . LEU A 1 385 ? 16.642 -6.113 29.855 1.00 46.09 385 LEU A N 1
ATOM 3053 C CA . LEU A 1 385 ? 17.066 -7.514 29.716 1.00 46.09 385 LEU A CA 1
ATOM 3054 C C . LEU A 1 385 ? 18.194 -7.710 28.690 1.00 46.09 385 LEU A C 1
ATOM 3056 O O . LEU A 1 385 ? 19.004 -8.629 28.825 1.00 46.09 385 LEU A O 1
ATOM 3060 N N . SER A 1 386 ? 18.286 -6.845 27.677 1.00 45.25 386 SER A N 1
ATOM 3061 C CA . SER A 1 386 ? 19.430 -6.830 26.755 1.00 45.25 386 SER A CA 1
ATOM 3062 C C . SER A 1 386 ? 20.685 -6.258 27.420 1.00 45.25 386 SER A C 1
ATOM 3064 O O . SER A 1 386 ? 21.751 -6.864 27.303 1.00 45.25 386 SER A O 1
ATOM 3066 N N . LYS A 1 387 ? 20.573 -5.180 28.214 1.00 46.03 387 LYS A N 1
ATOM 3067 C CA . LYS A 1 387 ? 21.701 -4.660 29.011 1.00 46.03 387 LYS A CA 1
ATOM 3068 C C . LYS A 1 387 ? 22.243 -5.674 30.021 1.00 46.03 387 LYS A C 1
ATOM 3070 O O . LYS A 1 387 ? 23.459 -5.787 30.145 1.00 46.03 387 LYS A O 1
ATOM 3075 N N . SER A 1 388 ? 21.387 -6.448 30.695 1.00 44.19 388 SER A N 1
ATOM 3076 C CA . SER A 1 388 ? 21.842 -7.438 31.687 1.00 44.19 388 SER A CA 1
ATOM 3077 C C . SER A 1 388 ? 22.564 -8.651 31.085 1.00 44.19 388 SER A C 1
ATOM 3079 O O . SER A 1 388 ? 23.249 -9.367 31.810 1.00 44.19 388 SER A O 1
ATOM 3081 N N . ARG A 1 389 ? 22.434 -8.909 29.773 1.00 42.12 389 ARG A N 1
ATOM 3082 C CA . ARG A 1 389 ? 23.220 -9.954 29.087 1.00 42.12 389 ARG A CA 1
ATOM 3083 C C . ARG A 1 389 ? 24.639 -9.505 28.739 1.00 42.12 389 ARG A C 1
ATOM 3085 O O . ARG A 1 389 ? 25.533 -10.339 28.745 1.00 42.12 389 ARG A O 1
ATOM 3092 N N . VAL A 1 390 ? 24.853 -8.212 28.488 1.00 46.47 390 VAL A N 1
ATOM 3093 C CA . VAL A 1 390 ? 26.178 -7.656 28.145 1.00 46.47 390 VAL A CA 1
ATOM 3094 C C . VAL A 1 390 ? 27.080 -7.509 29.382 1.00 46.47 390 VAL A C 1
ATOM 3096 O O . VAL A 1 390 ? 28.295 -7.481 29.253 1.00 46.47 390 VAL A O 1
ATOM 3099 N N . SER A 1 391 ? 26.519 -7.471 30.597 1.00 42.59 391 SER A N 1
ATOM 3100 C CA . SER A 1 391 ? 27.290 -7.408 31.852 1.00 42.59 391 SER A CA 1
ATOM 3101 C C . SER A 1 391 ? 27.737 -8.770 32.412 1.00 42.59 391 SER A C 1
ATOM 3103 O O . SER A 1 391 ? 28.251 -8.822 33.530 1.00 42.59 391 SER A O 1
ATOM 3105 N N . HIS A 1 392 ? 27.508 -9.871 31.687 1.00 41.31 392 HIS A N 1
ATOM 3106 C CA . HIS A 1 392 ? 27.838 -11.240 32.119 1.00 41.31 392 HIS A CA 1
ATOM 3107 C C . HIS A 1 392 ? 28.648 -12.042 31.081 1.00 41.31 392 HIS A C 1
ATOM 3109 O O . HIS A 1 392 ? 28.704 -13.270 31.149 1.00 41.31 392 HIS A O 1
ATOM 3115 N N . THR A 1 393 ? 29.308 -11.332 30.163 1.00 38.53 393 THR A N 1
ATOM 3116 C CA . THR A 1 393 ? 30.361 -11.820 29.256 1.00 38.53 393 THR A CA 1
ATOM 3117 C C . THR A 1 393 ? 31.572 -10.912 29.372 1.00 38.53 393 THR A C 1
ATOM 3119 O O . THR A 1 393 ? 32.682 -11.449 29.551 1.00 38.53 393 THR A O 1
#

Foldseek 3Di:
DLVVLLVLLVVLLVLDDPVCSCVVVVLLVQLVVLQVQLVVCVVVVLNLSNVVSPLSSRLSSQLSSLCCCCPSVVPCVSVVVLLVVLVVLLVVLCVVLVPDDDQFLQVLLLSLLLVLLSVLLVVLSVVLVVCVVVVVNSSNSSSSSSSVSSSVVSVVSNVCPPVDDGDGFDLVLLLVLLVVLLVVLVVLLVVLCVVCPPPDDVLSVLLVVLSVVLVVCSVVVVSSNSNLSSLLSNLSSLLSCCVVQFPDLVLLLVLLVVLLVVLVVLCVLLVHDHVQLVSLQSVLVVCVVVVVSSSSSSSSSSSSSSSLSSSVSSVSRPRDDDDPVPPPPDDPDDDDDDDDDDDDDDDDDDDDDDDDPCPSVVVSVVVVVVSVVVSVVSSVVSNVVVVVVVVPD